Protein AF-A0A8T0HAV4-F1 (afdb_monomer)

Nearest PDB structures (foldseek):
  1dzq-assembly1_B  TM=8.734E-01  e=1.738E-19  Ulex europaeus
  1avb-assembly1_B  TM=8.422E-01  e=3.382E-17  Phaseolus vulgaris
  7jlx-assembly1_A  TM=7.709E-01  e=3.332E-07  Nicotiana benthamiana
  6o0w-assembly1_A  TM=7.426E-01  e=6.215E-07  Vitis rotundifolia
  7jlx-assembly1_D  TM=7.604E-01  e=6.578E-07  Nicotiana benthamiana

Secondary structure (DSSP, 8-state):
--HHHHHHHHHHHHHHHHHHHHHHHHT----EEEEEESS-S-STTEEEEET-EEETTTEEESS---SS---EEEEEEESSPEE-B-TTT--B-EEEEEEEEEEE-TT-S--TTT------EEEEEEES-SPPPTT--SGGGTTTS-GGGTTSS---EEEEEE-S--TTTT-SSSSEEEEEESSSS-SEEEETTTT-S-TT---STTSS-EEEEEEEEETTTTEEEEEEEEEBTTB----SS-SEEEEGGGT--HHHH--SEEEEEEEEEE-SS--EEEEEEEEEEEESSS-------------S----------HHHHHHHHHHHTTS--PPPP--------PPPPP----PPEEEEEE----SSHHHHHHHHHHHHHHHHHHHHTT--EEEEE---PPS----HHHHHHHHHT-SEEEEEE-TTGGG-HHHHHHHHHHHHH-BTTTBEEEEEEESS-HHHHHHHHHTTHHHHHHHHH-BTTB---HHHHHHHHHHHHHS--EEE-----

Foldseek 3Di:
DDPVVVVVVVVVVVVVVVVVVVVVVLPPPWQKDWWWFLAAQDLPQKDKDFQWDDDHHFWIWQFHDDPDLAKTKTWIWGPFWGQQADPVVRFGKWKKKKFKKAKEDPPPPDDPPRDAFAFFWKKWWWAPDPDDDPQQGFTLSLSQHRQVQFLHLDFTWIWIQTQCDDVVLPDPANGKIFTDTSHSNGPDIFDPCPPPPDRNHDRPRHPRFMKMWMWTADLVQQWIFIFMDTDDSVDTDTDPHGSDIDNCVVPPRVSSNDDSIIIITMIGIRHSHHIIMMIGIMIMMITSDPDDDDDDDDDDDDRDTDPDDDSDDDVVVVVVVVVVPVPDDDDDDDDDDDDDDDDDDDDDDDDDEAEEEEQAQCDPDDQRNCVSVVVQVVVVVVCVVVVHRYDYHYPRDDDPDDPPDPVLLVSLLRHQEYEQEDDPCQLVGDRSLSSLLSLLVVDDPPRHYYAYEYEQDDLVRLVVVVVVVPSLVVVVVVADPVRHDPSVSSNSSSVVSSVDDHHYDNDRDD

pLDDT: mean 74.11, std 21.97, range [22.59, 98.88]

Structure (mmCIF, N/CA/C/O backbone):
data_AF-A0A8T0HAV4-F1
#
_entry.id   AF-A0A8T0HAV4-F1
#
loop_
_atom_site.group_PDB
_atom_site.id
_atom_site.type_symbol
_atom_site.label_atom_id
_atom_site.label_alt_id
_atom_site.label_comp_id
_atom_site.label_asym_id
_atom_site.label_entity_id
_atom_site.label_seq_id
_atom_site.pdbx_PDB_ins_code
_atom_site.Cartn_x
_atom_site.Cartn_y
_atom_site.Cartn_z
_atom_site.occupancy
_atom_site.B_iso_or_equiv
_atom_site.auth_seq_id
_atom_site.auth_comp_id
_atom_site.auth_asym_id
_atom_site.auth_atom_id
_atom_site.pdbx_PDB_model_num
ATOM 1 N N . MET A 1 1 ? -19.856 -24.237 68.877 1.00 49.47 1 MET A N 1
ATOM 2 C CA . MET A 1 1 ? -18.873 -23.487 68.060 1.00 49.47 1 MET A CA 1
ATOM 3 C C . MET A 1 1 ? -19.300 -22.029 68.031 1.00 49.47 1 MET A C 1
ATOM 5 O O . MET A 1 1 ? -20.455 -21.759 67.731 1.00 49.47 1 MET A O 1
ATOM 9 N N . SER A 1 2 ? -18.435 -21.115 68.471 1.00 44.56 2 SER A N 1
ATOM 10 C CA . SER A 1 2 ? -18.771 -19.698 68.656 1.00 44.56 2 SER A CA 1
ATOM 11 C C . SER A 1 2 ? -18.925 -18.977 67.311 1.00 44.56 2 SER A C 1
ATOM 13 O O . SER A 1 2 ? -18.284 -19.350 66.328 1.00 44.56 2 SER A O 1
ATOM 15 N N . ARG A 1 3 ? -19.743 -17.913 67.271 1.00 45.75 3 ARG A N 1
ATOM 16 C CA . ARG A 1 3 ? -19.927 -17.032 66.095 1.00 45.75 3 ARG A CA 1
ATOM 17 C C . ARG A 1 3 ? -18.601 -16.529 65.492 1.00 45.75 3 ARG A C 1
ATOM 19 O O . ARG A 1 3 ? -18.549 -16.256 64.300 1.00 45.75 3 ARG A O 1
ATOM 26 N N . ALA A 1 4 ? -17.530 -16.480 66.286 1.00 45.47 4 ALA A N 1
ATOM 27 C CA . ALA A 1 4 ? -16.185 -16.129 65.836 1.00 45.47 4 ALA A CA 1
ATOM 28 C C . ALA A 1 4 ? -15.572 -17.166 64.875 1.00 45.47 4 ALA A C 1
ATOM 30 O O . ALA A 1 4 ? -14.937 -16.783 63.898 1.00 45.47 4 ALA A O 1
ATOM 31 N N . MET A 1 5 ? -15.812 -18.470 65.081 1.00 44.50 5 MET A N 1
ATOM 32 C CA . MET A 1 5 ? -15.293 -19.494 64.165 1.00 44.50 5 MET A CA 1
ATOM 33 C C . MET A 1 5 ? -15.968 -19.430 62.791 1.00 44.50 5 MET A C 1
ATOM 35 O O . MET A 1 5 ? -15.286 -19.534 61.779 1.00 44.50 5 MET A O 1
ATOM 39 N N . ALA A 1 6 ? -17.281 -19.185 62.733 1.00 43.12 6 ALA A N 1
ATOM 40 C CA . ALA A 1 6 ? -18.008 -19.081 61.463 1.00 43.12 6 ALA A CA 1
ATOM 41 C C . ALA A 1 6 ? -17.529 -17.901 60.589 1.00 43.12 6 ALA A C 1
ATOM 43 O O . ALA A 1 6 ? -17.514 -18.019 59.364 1.00 43.12 6 ALA A O 1
ATOM 44 N N . SER A 1 7 ? -17.089 -16.801 61.214 1.00 46.09 7 SER A N 1
ATOM 45 C CA . SER A 1 7 ? -16.534 -15.628 60.525 1.00 46.09 7 SER A CA 1
ATOM 46 C C . SER A 1 7 ? -15.154 -15.902 59.918 1.00 46.09 7 SER A C 1
ATOM 48 O O . SER A 1 7 ? -14.894 -15.479 58.795 1.00 46.09 7 SER A O 1
ATOM 50 N N . CYS A 1 8 ? -14.285 -16.642 60.616 1.00 46.44 8 CYS A N 1
ATOM 51 C CA . CYS A 1 8 ? -12.964 -17.002 60.088 1.00 46.44 8 CYS A CA 1
ATOM 52 C C . CYS A 1 8 ? -13.054 -17.952 58.884 1.00 46.44 8 CYS A C 1
ATOM 54 O O . CYS A 1 8 ? -12.289 -17.803 57.937 1.00 46.44 8 CYS A O 1
ATOM 56 N N . TYR A 1 9 ? -14.013 -18.886 58.882 1.00 52.41 9 TYR A N 1
ATOM 57 C CA . TYR A 1 9 ? -14.223 -19.788 57.742 1.00 52.41 9 TYR A CA 1
ATOM 58 C C . TYR A 1 9 ? -14.707 -19.054 56.482 1.00 52.41 9 TYR A C 1
ATOM 60 O O . TYR A 1 9 ? -14.261 -19.382 55.386 1.00 52.41 9 TYR A O 1
ATOM 68 N N . HIS A 1 10 ? -15.571 -18.041 56.620 1.00 51.50 10 HIS A N 1
ATOM 69 C CA . HIS A 1 10 ? -16.027 -17.239 55.477 1.00 51.50 10 HIS A CA 1
ATOM 70 C C . HIS A 1 10 ? -14.910 -16.359 54.900 1.00 51.50 10 HIS A C 1
ATOM 72 O O . HIS A 1 10 ? -14.812 -16.230 53.683 1.00 51.50 10 HIS A O 1
ATOM 78 N N . PHE A 1 11 ? -14.041 -15.808 55.753 1.00 52.91 11 PHE A N 1
ATOM 79 C CA . PHE A 1 11 ? -12.875 -15.037 55.310 1.00 52.91 11 PHE A CA 1
ATOM 80 C C . PHE A 1 11 ? -11.850 -15.904 54.572 1.00 52.91 11 PHE A C 1
ATOM 82 O O . PHE A 1 11 ? -11.419 -15.541 53.483 1.00 52.91 11 PHE A O 1
ATOM 89 N N . ALA A 1 12 ? -11.526 -17.084 55.108 1.00 58.91 12 ALA A N 1
ATOM 90 C CA . ALA A 1 12 ? -10.580 -17.999 54.470 1.00 58.91 12 ALA A CA 1
ATOM 91 C C . ALA A 1 12 ? -11.081 -18.511 53.104 1.00 58.91 12 ALA A C 1
ATOM 93 O O . ALA A 1 12 ? -10.300 -18.632 52.165 1.00 58.91 12 ALA A O 1
ATOM 94 N N . LEU A 1 13 ? -12.388 -18.774 52.968 1.00 55.28 13 LEU A N 1
ATOM 95 C CA . LEU A 1 13 ? -13.008 -19.153 51.692 1.00 55.28 13 LEU A CA 1
ATOM 96 C C . LEU A 1 13 ? -13.008 -18.006 50.672 1.00 55.28 13 LEU A C 1
ATOM 98 O O . LEU A 1 13 ? -12.766 -18.253 49.492 1.00 55.28 13 LEU A O 1
ATOM 102 N N . ALA A 1 14 ? -13.246 -16.767 51.109 1.00 56.19 14 ALA A N 1
ATOM 103 C CA . ALA A 1 14 ? -13.185 -15.593 50.241 1.00 56.19 14 ALA A CA 1
ATOM 104 C C . ALA A 1 14 ? -11.755 -15.322 49.743 1.00 56.19 14 ALA A C 1
ATOM 106 O O . ALA A 1 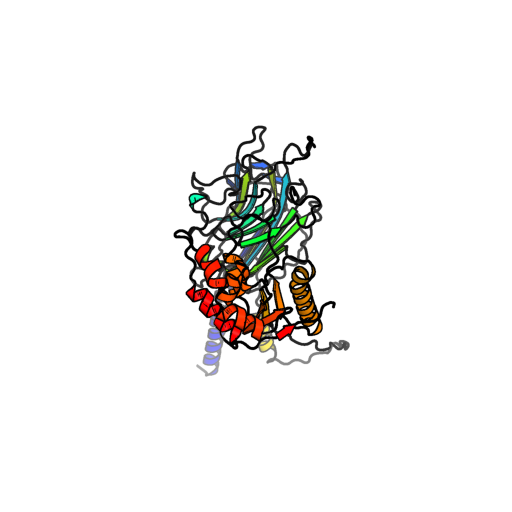14 ? -11.572 -15.043 48.561 1.00 56.19 14 ALA A O 1
ATOM 107 N N . GLU A 1 15 ? -10.742 -15.476 50.601 1.00 58.38 15 GLU A N 1
ATOM 108 C CA . GLU A 1 15 ? -9.335 -15.361 50.198 1.00 58.38 15 GLU A CA 1
ATOM 109 C C . GLU A 1 15 ? -8.912 -16.488 49.251 1.00 58.38 15 GLU A C 1
ATOM 111 O O . GLU A 1 15 ? -8.251 -16.219 48.255 1.00 58.38 15 GLU A O 1
ATOM 116 N N . LEU A 1 16 ? -9.345 -17.732 49.481 1.00 58.16 16 LEU A N 1
ATOM 117 C CA . LEU A 1 16 ? -9.080 -18.852 48.568 1.00 58.16 16 LEU A CA 1
ATOM 118 C C . LEU A 1 16 ? -9.759 -18.684 47.204 1.00 58.16 16 LEU A C 1
ATOM 120 O O . LEU A 1 16 ? -9.163 -19.028 46.187 1.00 58.16 16 LEU A O 1
ATOM 124 N N . LEU A 1 17 ? -10.978 -18.137 47.159 1.00 57.50 17 LEU A N 1
ATOM 125 C CA . LEU A 1 17 ? -11.670 -17.817 45.906 1.00 57.50 17 LEU A CA 1
ATOM 126 C C . LEU A 1 17 ? -11.010 -16.645 45.176 1.00 57.50 17 LEU A C 1
ATOM 128 O O . LEU A 1 17 ? -10.897 -16.687 43.955 1.00 57.50 17 LEU A O 1
ATOM 132 N N . LEU A 1 18 ? -10.533 -15.637 45.908 1.00 56.16 18 LEU A N 1
ATOM 133 C CA . LEU A 1 18 ? -9.812 -14.500 45.342 1.00 56.16 18 LEU A CA 1
ATOM 134 C C . LEU A 1 18 ? -8.444 -14.926 44.802 1.00 56.16 18 LEU A C 1
ATOM 136 O O . LEU A 1 18 ? -8.105 -14.593 43.674 1.00 56.16 18 LEU A O 1
ATOM 140 N N . VAL A 1 19 ? -7.686 -15.723 45.557 1.00 57.44 19 VAL A N 1
ATOM 141 C CA . VAL A 1 19 ? -6.423 -16.325 45.106 1.00 57.44 19 VAL A CA 1
ATOM 142 C C . VAL A 1 19 ? -6.680 -17.273 43.936 1.00 57.44 19 VAL A C 1
ATOM 144 O O . VAL A 1 19 ? -5.933 -17.247 42.967 1.00 57.44 19 VAL A O 1
ATOM 147 N N . GLY A 1 20 ? -7.773 -18.038 43.960 1.00 46.75 20 GLY A N 1
ATOM 148 C CA . GLY A 1 20 ? -8.218 -18.865 42.841 1.00 46.75 20 GLY A CA 1
ATOM 149 C C . GLY A 1 20 ? -8.512 -18.047 41.582 1.00 46.75 20 GLY A C 1
ATOM 150 O O . GLY A 1 20 ? -8.039 -18.413 40.514 1.00 46.75 20 GLY A O 1
ATOM 151 N N . GLN A 1 21 ? -9.211 -16.912 41.695 1.00 51.19 21 GLN A N 1
ATOM 152 C CA . GLN A 1 21 ? -9.465 -15.989 40.582 1.00 51.19 21 GLN A CA 1
ATOM 153 C C . GLN A 1 21 ? -8.210 -15.243 40.118 1.00 51.19 21 GLN A C 1
ATOM 155 O O . GLN A 1 21 ? -8.073 -14.990 38.927 1.00 51.19 21 GLN A O 1
ATOM 160 N N . ILE A 1 22 ? -7.278 -14.926 41.018 1.00 50.69 22 ILE A N 1
ATOM 161 C CA . ILE A 1 22 ? -5.982 -14.327 40.677 1.00 50.69 22 ILE A CA 1
ATOM 162 C C . ILE A 1 22 ? -5.104 -15.350 39.952 1.00 50.69 22 ILE A C 1
ATOM 164 O O . ILE A 1 22 ? -4.480 -14.999 38.962 1.00 50.69 22 ILE A O 1
ATOM 168 N N . ILE A 1 23 ? -5.090 -16.615 40.379 1.00 44.75 23 ILE A N 1
ATOM 169 C CA . ILE A 1 23 ? -4.348 -17.692 39.711 1.00 44.75 23 ILE A CA 1
ATOM 170 C C . ILE A 1 23 ? -5.001 -18.035 38.362 1.00 44.75 23 ILE A C 1
ATOM 172 O O . ILE A 1 23 ? -4.295 -18.136 37.366 1.00 44.75 23 ILE A O 1
ATOM 176 N N . LEU A 1 24 ? -6.334 -18.130 38.278 1.00 40.72 24 LEU A N 1
ATOM 177 C CA . LEU A 1 24 ? -7.055 -18.324 37.008 1.00 40.72 24 LEU A CA 1
ATOM 178 C C . LEU A 1 24 ? -6.936 -17.114 36.065 1.00 40.72 24 LEU A C 1
ATOM 180 O O . LEU A 1 24 ? -6.877 -17.300 34.854 1.00 40.72 24 LEU A O 1
ATOM 184 N N . GLY A 1 25 ? -6.859 -15.891 36.597 1.00 39.12 25 GLY A N 1
ATOM 185 C CA . GLY A 1 25 ? -6.628 -14.665 35.827 1.00 39.12 25 GLY A CA 1
ATOM 186 C C . GLY A 1 25 ? -5.164 -14.452 35.424 1.00 39.12 25 GLY A C 1
ATOM 187 O O . GLY A 1 25 ? -4.901 -13.831 34.398 1.00 39.12 25 GLY A O 1
ATOM 188 N N . ALA A 1 26 ? -4.210 -14.992 36.188 1.00 38.66 26 ALA A N 1
ATOM 189 C CA . ALA A 1 26 ? -2.776 -14.945 35.894 1.00 38.66 26 ALA A CA 1
ATOM 190 C C . ALA A 1 26 ? -2.320 -16.041 34.913 1.00 38.66 26 ALA A C 1
ATOM 192 O O . ALA A 1 26 ? -1.241 -15.924 34.341 1.00 38.66 26 ALA A O 1
ATOM 193 N N . VAL A 1 27 ? -3.141 -17.071 34.668 1.00 34.59 27 VAL A N 1
ATOM 194 C CA . VAL A 1 27 ? -2.923 -18.073 33.602 1.00 34.59 27 VAL A CA 1
ATOM 195 C C . VAL A 1 27 ? -3.709 -17.701 32.333 1.00 34.59 27 VAL A C 1
ATOM 197 O O . VAL A 1 27 ? -4.141 -18.552 31.563 1.00 34.59 27 VAL A O 1
ATOM 200 N N . ILE A 1 28 ? -3.865 -16.405 32.052 1.00 41.97 28 ILE A N 1
ATOM 201 C CA . ILE A 1 28 ? -4.018 -15.968 30.664 1.00 41.97 28 ILE A CA 1
ATOM 202 C C . ILE A 1 28 ? -2.601 -15.929 30.104 1.00 41.97 28 ILE A C 1
ATOM 204 O O . ILE A 1 28 ? -1.881 -14.948 30.278 1.00 41.97 28 ILE A O 1
ATOM 208 N N . VAL A 1 29 ? -2.180 -17.018 29.460 1.00 42.22 29 VAL A N 1
ATOM 209 C CA . VAL A 1 29 ? -1.025 -16.976 28.559 1.00 42.22 29 VAL A CA 1
ATOM 210 C C . VAL A 1 29 ? -1.371 -15.939 27.494 1.00 42.22 29 VAL A C 1
ATOM 212 O O . VAL A 1 29 ? -2.170 -16.198 26.596 1.00 42.22 29 VAL A O 1
ATOM 215 N N . GLN A 1 30 ? -0.851 -14.724 27.652 1.00 53.28 30 GLN A N 1
ATOM 216 C CA . GLN A 1 30 ? -0.979 -13.679 26.649 1.00 53.28 30 GLN A CA 1
ATOM 217 C C . GLN A 1 30 ? -0.288 -14.196 25.389 1.00 53.28 30 GLN A C 1
ATOM 219 O O . GLN A 1 30 ? 0.911 -14.473 25.400 1.00 53.28 30 GLN A O 1
ATOM 224 N N . ALA A 1 31 ? -1.056 -14.384 24.315 1.00 63.34 31 ALA A N 1
ATOM 225 C CA . ALA A 1 31 ? -0.514 -14.729 23.010 1.00 63.34 31 ALA A CA 1
ATOM 226 C C . ALA A 1 31 ? 0.205 -13.492 22.450 1.00 63.34 31 ALA A C 1
ATOM 228 O O . ALA A 1 31 ? -0.378 -12.691 21.722 1.00 63.34 31 ALA A O 1
ATOM 229 N N . GLN A 1 32 ? 1.452 -13.308 22.879 1.00 77.31 32 GLN A N 1
ATOM 230 C CA . GLN A 1 32 ? 2.383 -12.326 22.350 1.00 77.31 32 GLN A CA 1
ATOM 231 C C . GLN A 1 32 ? 3.490 -13.083 21.619 1.00 77.31 32 GLN A C 1
ATOM 233 O O . GLN A 1 32 ? 4.110 -13.982 22.187 1.00 77.31 32 GLN A O 1
ATOM 238 N N . THR A 1 33 ? 3.747 -12.715 20.367 1.00 87.50 33 THR A N 1
ATOM 239 C CA . THR A 1 33 ? 4.905 -13.222 19.618 1.00 87.50 33 THR A CA 1
ATOM 240 C C . THR A 1 33 ? 5.881 -12.079 19.439 1.00 87.50 33 THR A C 1
ATOM 242 O O . THR A 1 33 ? 5.474 -11.004 19.008 1.00 87.50 33 THR A O 1
ATOM 245 N N . ASN A 1 34 ? 7.150 -12.293 19.771 1.00 92.00 34 ASN A N 1
ATOM 246 C CA . ASN A 1 34 ? 8.220 -11.343 19.502 1.00 92.00 34 ASN A CA 1
ATOM 247 C C . ASN A 1 34 ? 9.464 -12.078 19.000 1.00 92.00 34 ASN A C 1
ATOM 249 O O . ASN A 1 34 ? 9.781 -13.168 19.475 1.00 92.00 34 ASN A O 1
ATOM 253 N N . PHE A 1 35 ? 10.153 -11.476 18.037 1.00 90.19 35 PHE A N 1
ATOM 254 C CA . PHE A 1 35 ? 11.498 -11.868 17.647 1.00 90.19 35 PHE A CA 1
ATOM 255 C C . PHE A 1 35 ? 12.265 -10.665 17.101 1.00 90.19 35 PHE A C 1
ATOM 257 O O . PHE A 1 35 ? 11.686 -9.689 16.619 1.00 90.19 35 PHE A O 1
ATOM 264 N N . SER A 1 36 ? 13.589 -10.752 17.181 1.00 92.25 36 SER A N 1
ATOM 265 C CA . SER A 1 36 ? 14.503 -9.740 16.671 1.00 92.25 36 SER A CA 1
ATOM 266 C C . SER A 1 36 ? 15.748 -10.416 16.116 1.00 92.25 36 SER A C 1
ATOM 268 O O . SER A 1 36 ? 16.422 -11.166 16.823 1.00 92.25 36 SER A O 1
ATOM 270 N N . PHE A 1 37 ? 16.032 -10.145 14.848 1.00 90.25 37 PHE A N 1
ATOM 271 C CA . PHE A 1 37 ? 17.197 -10.606 14.112 1.00 90.25 37 PHE A CA 1
ATOM 272 C C . PHE A 1 37 ? 17.913 -9.376 13.558 1.00 90.25 37 PHE A C 1
ATOM 274 O O . PHE A 1 37 ? 17.522 -8.826 12.533 1.00 90.25 37 PHE A O 1
ATOM 281 N N . LEU A 1 38 ? 18.952 -8.913 14.254 1.00 88.12 38 LEU A N 1
ATOM 282 C CA . LEU A 1 38 ? 19.796 -7.805 13.778 1.00 88.12 38 LEU A CA 1
ATOM 283 C C . LEU A 1 38 ? 20.725 -8.237 12.630 1.00 88.12 38 LEU A C 1
ATOM 285 O O . LEU A 1 38 ? 21.251 -7.402 11.903 1.00 88.12 38 LEU A O 1
ATOM 289 N N . SER A 1 39 ? 20.903 -9.548 12.481 1.00 85.25 39 SER A N 1
ATOM 290 C CA . SER A 1 39 ? 21.522 -10.237 11.355 1.00 85.25 39 SER A CA 1
ATOM 291 C C . SER A 1 39 ? 20.994 -11.674 11.305 1.00 85.25 39 SER A C 1
ATOM 293 O O . SER A 1 39 ? 20.327 -12.132 12.242 1.00 85.25 39 SER A O 1
ATOM 295 N N . PHE A 1 40 ? 21.308 -12.403 10.234 1.00 87.75 40 PHE A N 1
ATOM 296 C CA . PHE A 1 40 ? 20.871 -13.787 10.049 1.00 87.75 40 PHE A CA 1
ATOM 297 C C . PHE A 1 40 ? 22.053 -14.764 10.099 1.00 87.75 40 PHE A C 1
ATOM 299 O O . PHE A 1 40 ? 22.577 -15.149 9.054 1.00 87.75 40 PHE A O 1
ATOM 306 N N . PRO A 1 41 ? 22.500 -15.191 11.296 1.00 74.00 41 PRO A N 1
ATOM 307 C CA . PRO A 1 41 ? 23.617 -16.123 11.422 1.00 74.00 41 PRO A CA 1
ATOM 308 C C . PRO A 1 41 ? 23.248 -17.558 11.025 1.00 74.00 41 PRO A C 1
ATOM 310 O O . PRO A 1 41 ? 24.130 -18.335 10.675 1.00 74.00 41 PRO A O 1
ATOM 313 N N . THR A 1 42 ? 21.965 -17.924 11.094 1.00 78.94 42 THR A N 1
ATOM 314 C CA . THR A 1 42 ? 21.455 -19.257 10.751 1.00 78.94 42 THR A CA 1
ATOM 315 C C . THR A 1 42 ? 20.094 -19.157 10.064 1.00 78.94 42 THR A C 1
ATOM 317 O O . THR A 1 42 ? 19.328 -18.221 10.305 1.00 78.94 42 THR A O 1
ATOM 320 N N . ALA A 1 43 ? 19.775 -20.155 9.236 1.00 81.56 43 ALA A N 1
ATOM 321 C CA . ALA A 1 43 ? 18.479 -20.257 8.567 1.00 81.56 43 ALA A CA 1
ATOM 322 C C . ALA A 1 43 ? 17.414 -21.022 9.367 1.00 81.56 43 ALA A C 1
ATOM 324 O O . ALA A 1 43 ? 16.259 -21.057 8.965 1.00 81.56 43 ALA A O 1
ATOM 325 N N . GLU A 1 44 ? 17.767 -21.615 10.512 1.00 85.69 44 GLU A N 1
ATOM 326 C CA . GLU A 1 44 ? 16.892 -22.543 11.249 1.00 85.69 44 GLU A CA 1
ATOM 327 C C . GLU A 1 44 ? 15.585 -21.910 11.743 1.00 85.69 44 GLU A C 1
ATOM 329 O O . GLU A 1 44 ? 14.595 -22.613 11.926 1.00 85.69 44 GLU A O 1
ATOM 334 N N . SER A 1 45 ? 15.572 -20.589 11.947 1.00 88.19 45 SER A N 1
ATOM 335 C CA . SER A 1 45 ? 14.384 -19.832 12.371 1.00 88.19 45 SER A CA 1
ATOM 336 C C . SER A 1 45 ? 13.448 -19.454 11.214 1.00 88.19 45 SER A C 1
ATOM 338 O O . SER A 1 45 ? 12.437 -18.788 11.437 1.00 88.19 45 SER A O 1
ATOM 340 N N . PHE A 1 46 ? 13.766 -19.865 9.984 1.00 93.88 46 PHE A N 1
ATOM 341 C CA . PHE A 1 46 ? 13.054 -19.445 8.784 1.00 93.88 46 PHE A CA 1
ATOM 342 C C . PHE A 1 46 ? 12.716 -20.620 7.873 1.00 93.88 46 PHE A C 1
ATOM 344 O O . PHE A 1 46 ? 13.448 -21.602 7.764 1.00 93.88 46 PHE A O 1
ATOM 351 N N . LEU A 1 47 ? 11.598 -20.488 7.171 1.00 94.06 47 LEU A N 1
ATOM 352 C CA . LEU A 1 47 ? 11.294 -21.278 5.992 1.00 94.06 47 LEU A CA 1
ATOM 353 C C . LEU A 1 47 ? 11.848 -20.515 4.796 1.00 94.06 47 LEU A C 1
ATOM 355 O O . LEU A 1 47 ? 11.332 -19.463 4.418 1.00 94.06 47 LEU A O 1
ATOM 359 N N . VAL A 1 48 ? 12.924 -21.058 4.240 1.00 93.88 48 VAL A N 1
ATOM 360 C CA . VAL A 1 48 ? 13.578 -20.567 3.029 1.00 93.88 48 VAL A CA 1
ATOM 361 C C . VAL A 1 48 ? 12.928 -21.279 1.849 1.00 93.88 48 VAL A C 1
ATOM 363 O O . VAL A 1 48 ? 13.088 -22.492 1.702 1.00 93.88 48 VAL A O 1
ATOM 366 N N . LEU A 1 49 ? 12.129 -20.557 1.064 1.00 92.06 49 LEU A N 1
ATOM 367 C CA . LEU A 1 49 ? 11.282 -21.133 0.022 1.00 92.06 49 LEU A CA 1
ATOM 368 C C . LEU A 1 49 ? 11.657 -20.600 -1.364 1.00 92.06 49 LEU A C 1
ATOM 370 O O . LEU A 1 49 ? 12.056 -19.443 -1.520 1.00 92.06 49 LEU A O 1
ATOM 374 N N . ASN A 1 50 ? 11.454 -21.448 -2.376 1.00 90.69 50 ASN A N 1
ATOM 375 C CA . ASN A 1 50 ? 11.714 -21.144 -3.783 1.00 90.69 50 ASN A CA 1
ATOM 376 C C . ASN A 1 50 ? 13.166 -20.666 -3.994 1.00 90.69 50 ASN A C 1
ATOM 378 O O . ASN A 1 50 ? 14.092 -21.339 -3.546 1.00 90.69 50 ASN A O 1
ATOM 382 N N . ASP A 1 51 ? 13.371 -19.525 -4.649 1.00 90.25 51 ASP A N 1
ATOM 383 C CA . ASP A 1 51 ? 14.689 -19.018 -5.038 1.00 90.25 51 ASP A CA 1
ATOM 384 C C . ASP A 1 51 ? 15.424 -18.259 -3.921 1.00 90.25 51 ASP A C 1
ATOM 386 O O . ASP A 1 51 ? 16.434 -17.598 -4.167 1.00 90.25 51 ASP A O 1
ATOM 390 N N . THR A 1 52 ? 14.928 -18.329 -2.683 1.00 90.81 52 THR A N 1
ATOM 391 C CA . THR A 1 52 ? 15.554 -17.643 -1.546 1.00 90.81 52 THR A CA 1
ATOM 392 C C . THR A 1 52 ? 16.857 -18.327 -1.138 1.00 90.81 52 THR A C 1
ATOM 394 O O . THR A 1 52 ? 16.921 -19.548 -0.989 1.00 90.81 52 THR A O 1
ATOM 397 N N . VAL A 1 53 ? 17.900 -17.533 -0.896 1.00 90.62 53 VAL A N 1
ATOM 398 C CA . VAL A 1 53 ? 19.236 -18.009 -0.523 1.00 90.62 53 VAL A CA 1
ATOM 399 C C . VAL A 1 53 ? 19.699 -17.327 0.758 1.00 90.62 53 VAL A C 1
ATOM 401 O O . VAL A 1 53 ? 19.685 -16.104 0.876 1.00 90.62 53 VAL A O 1
ATOM 404 N N . HIS A 1 54 ? 20.157 -18.122 1.724 1.00 90.62 54 HIS A N 1
ATOM 405 C CA . HIS A 1 54 ? 20.847 -17.615 2.910 1.00 90.62 54 HIS A CA 1
ATOM 406 C C . HIS A 1 54 ? 22.302 -17.279 2.557 1.00 90.62 54 HIS A C 1
ATOM 408 O O . HIS A 1 54 ? 23.034 -18.143 2.069 1.00 90.62 54 HIS A O 1
ATOM 414 N N . VAL A 1 55 ? 22.726 -16.033 2.777 1.00 85.81 55 VAL A N 1
ATOM 415 C CA . VAL A 1 55 ? 24.067 -15.551 2.417 1.00 85.81 55 VAL A CA 1
ATOM 416 C C . VAL A 1 55 ? 24.922 -15.386 3.663 1.00 85.81 55 VAL A C 1
ATOM 418 O O . VAL A 1 55 ? 24.772 -14.442 4.444 1.00 85.81 55 VAL A O 1
ATOM 421 N N . GLY A 1 56 ? 25.867 -16.316 3.818 1.00 81.06 56 GLY A N 1
ATOM 422 C CA . GLY A 1 56 ? 26.799 -16.328 4.940 1.00 81.06 56 GLY A CA 1
ATOM 423 C C . GLY A 1 56 ? 26.067 -16.298 6.282 1.00 81.06 56 GLY A C 1
ATOM 424 O O . GLY A 1 56 ? 25.099 -17.021 6.484 1.00 81.06 56 GLY A O 1
ATOM 425 N N . ASN A 1 57 ? 26.529 -15.430 7.183 1.00 76.69 57 ASN A N 1
ATOM 426 C CA . ASN A 1 57 ? 25.929 -15.225 8.505 1.00 76.69 57 ASN A CA 1
ATOM 427 C C . ASN A 1 57 ? 25.265 -13.841 8.629 1.00 76.69 57 ASN A C 1
ATOM 429 O O . ASN A 1 57 ? 25.200 -13.288 9.730 1.00 76.69 57 ASN A O 1
ATOM 433 N N . SER A 1 58 ? 24.851 -13.234 7.511 1.00 85.69 58 SER A N 1
ATOM 434 C CA . SER A 1 58 ? 24.405 -11.836 7.497 1.00 85.69 58 SER A CA 1
ATOM 435 C C . SER A 1 58 ? 22.977 -11.634 7.028 1.00 85.69 58 SER A C 1
ATOM 437 O O . SER A 1 58 ? 22.284 -10.813 7.620 1.00 85.69 58 SER A O 1
ATOM 439 N N . SER A 1 59 ? 22.541 -12.324 5.976 1.00 93.00 59 SER A N 1
ATOM 440 C CA . SER A 1 59 ? 21.401 -11.860 5.180 1.00 93.00 59 SER A CA 1
ATOM 441 C C . SER A 1 59 ? 20.723 -12.962 4.379 1.00 93.00 59 SER A C 1
ATOM 443 O O . SER A 1 59 ? 21.260 -14.058 4.220 1.00 93.00 59 SER A O 1
ATOM 445 N N . PHE A 1 60 ? 19.541 -12.654 3.853 1.00 94.88 60 PHE A N 1
ATOM 446 C CA . PHE A 1 60 ? 18.832 -13.488 2.889 1.00 94.88 60 PHE A CA 1
ATOM 447 C C . PHE A 1 60 ? 18.630 -12.735 1.583 1.00 94.88 60 PHE A C 1
ATOM 449 O O . PHE A 1 60 ? 18.173 -11.595 1.602 1.00 94.88 60 PHE A O 1
ATOM 456 N N . LEU A 1 61 ? 18.916 -13.392 0.465 1.00 94.06 61 LEU A N 1
ATOM 457 C CA . LEU A 1 61 ? 18.471 -12.962 -0.857 1.00 94.06 61 LEU A CA 1
ATOM 458 C C . LEU A 1 61 ? 17.129 -13.621 -1.130 1.00 94.06 61 LEU A C 1
ATOM 460 O O . LEU A 1 61 ? 17.005 -14.831 -0.944 1.00 94.06 61 LEU A O 1
ATOM 464 N N . LEU A 1 62 ? 16.139 -12.854 -1.570 1.00 93.44 62 LEU A N 1
ATOM 465 C CA . LEU A 1 62 ? 14.809 -13.371 -1.890 1.00 93.44 62 LEU A CA 1
ATOM 466 C C . LEU A 1 62 ? 14.700 -13.856 -3.343 1.00 93.44 62 LEU A C 1
ATOM 468 O O . LEU A 1 62 ? 13.610 -14.178 -3.795 1.00 93.44 62 LEU A O 1
ATOM 472 N N . ASN A 1 63 ? 15.807 -13.913 -4.080 1.00 87.38 63 ASN A N 1
ATOM 473 C CA . ASN A 1 63 ? 15.846 -14.323 -5.477 1.00 87.38 63 ASN A CA 1
ATOM 474 C C . ASN A 1 63 ? 17.242 -14.842 -5.883 1.00 87.38 63 ASN A C 1
ATOM 476 O O . ASN A 1 63 ? 18.237 -14.607 -5.187 1.00 87.38 63 ASN A O 1
ATOM 480 N N . VAL A 1 64 ? 17.332 -15.570 -7.007 1.00 75.12 64 VAL A N 1
ATOM 481 C CA . VAL A 1 64 ? 18.590 -16.213 -7.438 1.00 75.12 64 VAL A CA 1
ATOM 482 C C . VAL A 1 64 ? 19.619 -15.186 -7.915 1.00 75.12 64 VAL A C 1
ATOM 484 O O . VAL A 1 64 ? 19.341 -14.351 -8.772 1.00 75.12 64 VAL A O 1
ATOM 487 N N . GLN A 1 65 ? 20.872 -15.341 -7.477 1.00 64.69 65 GLN A N 1
ATOM 488 C CA . GLN A 1 65 ? 22.019 -14.661 -8.079 1.00 64.69 65 GLN A CA 1
ATOM 489 C C . GLN A 1 65 ? 22.600 -15.506 -9.230 1.00 64.69 65 GLN A C 1
ATOM 491 O O . GLN A 1 65 ? 23.173 -16.573 -9.005 1.00 64.69 65 GLN A O 1
ATOM 496 N N . GLY A 1 66 ? 22.485 -15.044 -10.479 1.00 54.69 66 GLY A N 1
ATOM 497 C CA . GLY A 1 66 ? 23.057 -15.752 -11.628 1.00 54.69 66 GLY A CA 1
ATOM 498 C C . GLY A 1 66 ? 23.209 -14.892 -12.882 1.00 54.69 66 GLY A C 1
ATOM 499 O O . GLY A 1 66 ? 22.449 -13.965 -13.117 1.00 54.69 66 GLY A O 1
ATOM 500 N N . ALA A 1 67 ? 24.183 -15.228 -13.736 1.00 48.47 67 ALA A N 1
ATOM 501 C CA . ALA A 1 67 ? 24.470 -14.511 -14.990 1.00 48.47 67 ALA A CA 1
ATOM 502 C C . ALA A 1 67 ? 23.360 -14.618 -16.061 1.00 48.47 67 ALA A C 1
ATOM 504 O O . ALA A 1 67 ? 23.498 -14.068 -17.154 1.00 48.47 67 ALA A O 1
ATOM 505 N N . ARG A 1 68 ? 22.283 -15.363 -15.787 1.00 52.50 68 ARG A N 1
ATOM 506 C CA . ARG A 1 68 ? 21.123 -15.491 -16.670 1.00 52.50 68 ARG A CA 1
ATOM 507 C C . ARG A 1 68 ? 19.958 -14.724 -16.065 1.00 52.50 68 ARG A C 1
ATOM 509 O O . ARG A 1 68 ? 19.408 -15.169 -15.067 1.00 52.50 68 ARG A O 1
ATOM 516 N N . MET A 1 69 ? 19.579 -13.632 -16.728 1.00 62.78 69 MET A N 1
ATOM 517 C CA . MET A 1 69 ? 18.348 -12.870 -16.497 1.00 62.78 69 MET A CA 1
ATOM 518 C C . MET A 1 69 ? 17.142 -13.797 -16.690 1.00 62.78 69 MET A C 1
ATOM 520 O O . MET A 1 69 ? 16.666 -13.977 -17.809 1.00 62.78 69 MET A O 1
ATOM 524 N N . SER A 1 70 ? 16.727 -14.471 -15.622 1.00 71.69 70 SER A N 1
ATOM 525 C CA . SER A 1 70 ? 15.544 -15.329 -15.609 1.00 71.69 70 SER A CA 1
ATOM 526 C C . SER A 1 70 ? 14.597 -14.790 -14.547 1.00 71.69 70 SER A C 1
ATOM 528 O O . SER A 1 70 ? 15.083 -14.341 -13.504 1.00 71.69 70 SER A O 1
ATOM 530 N N . PRO A 1 71 ? 13.279 -14.843 -14.785 1.00 85.81 71 PRO A N 1
ATOM 531 C CA . PRO A 1 71 ? 12.323 -14.520 -13.746 1.00 85.81 71 PRO A CA 1
ATOM 532 C C . PRO A 1 71 ? 12.575 -15.383 -12.506 1.00 85.81 71 PRO A C 1
ATOM 534 O O . PRO A 1 71 ? 12.880 -16.572 -12.636 1.00 85.81 71 PRO A O 1
ATOM 537 N N . SER A 1 72 ? 12.494 -14.776 -11.327 1.00 88.81 72 SER A N 1
ATOM 538 C CA . SER A 1 72 ? 12.790 -15.427 -10.053 1.00 88.81 72 SER A CA 1
ATOM 539 C C . SER A 1 72 ? 11.707 -15.100 -9.040 1.00 88.81 72 SER A C 1
ATOM 541 O O . SER A 1 72 ? 11.169 -13.994 -9.026 1.00 88.81 72 SER A O 1
ATOM 543 N N . CYS A 1 73 ? 11.375 -16.084 -8.213 1.00 91.19 73 CYS A N 1
ATOM 544 C CA . CYS A 1 73 ? 10.423 -15.955 -7.120 1.00 91.19 73 CYS A CA 1
ATOM 545 C C . CYS A 1 73 ? 11.061 -16.513 -5.852 1.00 91.19 73 CYS A C 1
ATOM 547 O O . CYS A 1 73 ? 11.461 -17.679 -5.827 1.00 91.19 73 CYS A O 1
ATOM 549 N N . GLY A 1 74 ? 11.051 -15.752 -4.762 1.00 93.06 74 GLY A N 1
ATOM 550 C CA . GLY A 1 74 ? 11.449 -16.274 -3.459 1.00 93.06 74 GLY A CA 1
ATOM 551 C C . GLY A 1 74 ? 10.602 -15.756 -2.316 1.00 93.06 74 GLY A C 1
ATOM 552 O O . GLY A 1 74 ? 10.027 -14.667 -2.367 1.00 93.06 74 GLY A O 1
ATOM 553 N N . ARG A 1 75 ? 10.509 -16.585 -1.272 1.00 95.19 75 ARG A N 1
ATOM 554 C CA . ARG A 1 75 ? 9.834 -16.244 -0.024 1.00 95.19 75 ARG A CA 1
ATOM 555 C C . ARG A 1 75 ? 10.669 -16.660 1.175 1.00 95.19 75 ARG A C 1
ATOM 557 O O . ARG A 1 75 ? 11.130 -17.799 1.272 1.00 95.19 75 ARG A O 1
ATOM 564 N N . LEU A 1 76 ? 10.771 -15.746 2.131 1.00 96.62 76 LEU A N 1
ATOM 565 C CA . LEU A 1 76 ? 11.388 -15.974 3.429 1.00 96.62 76 LEU A CA 1
ATOM 566 C C . LEU A 1 76 ? 10.323 -15.806 4.504 1.00 96.62 76 LEU A C 1
ATOM 568 O O . LEU A 1 76 ? 9.876 -14.690 4.753 1.00 96.62 76 LEU A O 1
ATOM 572 N N . LEU A 1 77 ? 9.922 -16.895 5.154 1.00 97.19 77 LEU A N 1
ATOM 573 C CA . LEU A 1 77 ? 8.888 -16.860 6.190 1.00 97.19 77 LEU A CA 1
ATOM 574 C C . LEU A 1 77 ? 9.482 -17.201 7.552 1.00 97.19 77 LEU A C 1
ATOM 576 O O . LEU A 1 77 ? 10.369 -18.045 7.650 1.00 97.19 77 LEU A O 1
ATOM 580 N N . TYR A 1 78 ? 8.968 -16.595 8.620 1.00 96.00 78 TYR A N 1
ATOM 581 C CA . TYR A 1 78 ? 9.253 -17.077 9.970 1.00 96.00 78 TYR A CA 1
ATOM 582 C C . TYR A 1 78 ? 8.716 -18.507 10.125 1.00 96.00 78 TYR A C 1
ATOM 584 O O . TYR A 1 78 ? 7.623 -18.816 9.645 1.00 96.00 78 TYR A O 1
ATOM 592 N N . ASN A 1 79 ? 9.495 -19.400 10.740 1.00 93.88 79 ASN A N 1
ATOM 593 C CA . ASN A 1 79 ? 9.183 -20.832 10.722 1.00 93.88 79 ASN A CA 1
ATOM 594 C C . ASN A 1 79 ? 8.001 -21.255 11.604 1.00 93.88 79 ASN A C 1
ATOM 596 O O . ASN A 1 79 ? 7.397 -22.297 11.347 1.00 93.88 79 ASN A O 1
ATOM 600 N N . GLU A 1 80 ? 7.619 -20.427 12.573 1.00 92.81 80 GLU A N 1
ATOM 601 C CA . GLU A 1 80 ? 6.445 -20.635 13.415 1.00 92.81 80 GLU A CA 1
ATOM 602 C C . GLU A 1 80 ? 5.266 -19.777 12.944 1.00 92.81 80 GLU A C 1
ATOM 604 O O . GLU A 1 80 ? 5.416 -18.605 12.584 1.00 92.81 80 GLU A O 1
ATOM 609 N N . LYS A 1 81 ? 4.056 -20.343 13.000 1.00 94.25 81 LYS A N 1
ATOM 610 C CA . LYS A 1 81 ? 2.841 -19.567 12.734 1.00 94.25 81 LYS A CA 1
ATOM 611 C C . LYS A 1 81 ? 2.543 -18.616 13.890 1.00 94.25 81 LYS A C 1
ATOM 613 O O . LYS A 1 81 ? 2.580 -18.997 15.058 1.00 94.25 81 LYS A O 1
ATOM 618 N N . ILE A 1 82 ? 2.140 -17.400 13.549 1.00 94.12 82 ILE A N 1
ATOM 619 C CA . ILE A 1 82 ? 1.767 -16.347 14.489 1.00 94.12 82 ILE A CA 1
ATOM 620 C C . ILE A 1 82 ? 0.252 -16.329 14.650 1.00 94.12 82 ILE A C 1
ATOM 622 O O . ILE A 1 82 ? -0.482 -16.293 13.659 1.00 94.12 82 ILE A O 1
ATOM 626 N N . LYS A 1 83 ? -0.224 -16.343 15.902 1.00 92.88 83 LYS A N 1
ATOM 627 C CA . LYS A 1 83 ? -1.651 -16.189 16.200 1.00 92.88 83 LYS A CA 1
ATOM 628 C C . LYS A 1 83 ? -2.074 -14.740 15.944 1.00 92.88 83 LYS A C 1
ATOM 630 O O . LYS A 1 83 ? -1.706 -13.857 16.712 1.00 92.88 83 LYS A O 1
ATOM 635 N N . MET A 1 84 ? -2.842 -14.509 14.883 1.00 93.44 84 MET A N 1
ATOM 636 C CA . MET A 1 84 ? -3.282 -13.172 14.461 1.00 93.44 84 MET A CA 1
ATOM 637 C C . MET A 1 84 ? -4.732 -12.875 14.811 1.00 93.44 84 MET A C 1
ATOM 639 O O . MET A 1 84 ? -5.109 -11.710 14.924 1.00 93.44 84 MET A O 1
ATOM 643 N N . LYS A 1 85 ? -5.544 -13.913 14.995 1.00 92.12 85 LYS A N 1
ATOM 644 C CA . LYS A 1 85 ? -6.962 -13.800 15.322 1.00 92.12 85 LYS A CA 1
ATOM 645 C C . LYS A 1 85 ? -7.304 -14.786 16.424 1.00 92.12 85 LYS A C 1
ATOM 647 O O . LYS A 1 85 ? -6.710 -15.851 16.511 1.00 92.12 85 LYS A O 1
ATOM 652 N N . ASP A 1 86 ? -8.250 -14.438 17.280 1.00 89.38 86 ASP A N 1
ATOM 653 C CA . ASP A 1 86 ? -8.853 -15.356 18.234 1.00 89.38 86 ASP A CA 1
ATOM 654 C C . ASP A 1 86 ? -10.263 -15.708 17.770 1.00 89.38 86 ASP A C 1
ATOM 656 O O . ASP A 1 86 ? -11.127 -14.841 17.654 1.00 89.38 86 ASP A O 1
ATOM 660 N N . MET A 1 87 ? -10.501 -16.987 17.485 1.00 87.62 87 MET A N 1
ATOM 661 C CA . MET A 1 87 ? -11.769 -17.427 16.898 1.00 87.62 87 MET A CA 1
ATOM 662 C C . MET A 1 87 ? -12.946 -17.360 17.877 1.00 87.62 87 MET A C 1
ATOM 664 O O . MET A 1 87 ? -14.087 -17.255 17.435 1.00 87.62 87 MET A O 1
ATOM 668 N N . ALA A 1 88 ? -12.691 -17.404 19.189 1.00 85.75 88 ALA A N 1
ATOM 669 C CA . ALA A 1 88 ? -13.744 -17.359 20.201 1.00 85.75 88 ALA A CA 1
ATOM 670 C C . ALA A 1 88 ? -14.268 -15.934 20.426 1.00 85.75 88 ALA A C 1
ATOM 672 O O . ALA A 1 88 ? -15.476 -15.719 20.502 1.00 85.75 88 ALA A O 1
ATOM 673 N N . SER A 1 89 ? -13.364 -14.961 20.529 1.00 84.81 89 SER A N 1
ATOM 674 C CA . SER A 1 89 ? -13.701 -13.554 20.780 1.00 84.81 89 SER A CA 1
ATOM 675 C C . SER A 1 89 ? -13.815 -12.704 19.512 1.00 84.81 89 SER A C 1
ATOM 677 O O . SER A 1 89 ? -14.360 -11.604 19.566 1.00 84.81 89 SER A O 1
ATOM 679 N N . GLY A 1 90 ? -13.279 -13.172 18.382 1.00 84.62 90 GLY A N 1
ATOM 680 C CA . GLY A 1 90 ? -13.106 -12.370 17.169 1.00 84.62 90 GLY A CA 1
ATOM 681 C C . GLY A 1 90 ? -11.998 -11.315 17.284 1.00 84.62 90 GLY A C 1
ATOM 682 O O . GLY A 1 90 ? -11.848 -10.498 16.375 1.00 84.62 90 GLY A O 1
ATOM 683 N N . ALA A 1 91 ? -11.231 -11.309 18.382 1.00 87.06 91 ALA A N 1
ATOM 684 C CA . ALA A 1 91 ? -10.126 -10.379 18.578 1.00 87.06 91 ALA A CA 1
ATOM 685 C C . ALA A 1 91 ? -9.031 -10.600 17.527 1.00 87.06 91 ALA A C 1
ATOM 687 O O . ALA A 1 91 ? -8.825 -11.716 17.056 1.00 87.06 91 ALA A O 1
ATOM 688 N N . VAL A 1 92 ? -8.314 -9.536 17.180 1.00 91.94 92 VAL A N 1
ATOM 689 C CA . VAL A 1 92 ? -7.215 -9.554 16.207 1.00 91.94 92 VAL A CA 1
ATOM 690 C C . VAL A 1 92 ? -6.014 -8.845 16.814 1.00 91.94 92 VAL A C 1
ATOM 692 O O . VAL A 1 92 ? -6.188 -7.874 17.552 1.00 91.94 92 VAL A O 1
ATOM 695 N N . ALA A 1 93 ? -4.812 -9.335 16.527 1.00 93.38 93 ALA A N 1
ATOM 696 C CA . ALA A 1 93 ? -3.584 -8.781 17.072 1.00 93.38 93 ALA A CA 1
ATOM 697 C C . ALA A 1 93 ? -3.267 -7.399 16.480 1.00 93.38 93 ALA A C 1
ATOM 699 O O . ALA A 1 93 ? -3.384 -7.189 15.271 1.00 93.38 93 ALA A O 1
ATOM 700 N N . SER A 1 94 ? -2.779 -6.487 17.322 1.00 95.69 94 SER A N 1
ATOM 701 C CA . SER A 1 94 ? -1.897 -5.414 16.847 1.00 95.69 94 SER A CA 1
ATOM 702 C C . SER A 1 94 ? -0.545 -6.028 16.480 1.00 95.69 94 SER A C 1
ATOM 704 O O . SER A 1 94 ? -0.127 -7.006 17.111 1.00 95.69 94 SER A O 1
ATOM 706 N N . PHE A 1 95 ? 0.153 -5.463 15.498 1.00 96.88 95 PHE A N 1
ATOM 707 C CA . PHE A 1 95 ? 1.503 -5.906 15.156 1.00 96.88 95 PHE A CA 1
ATOM 708 C C . PHE A 1 95 ? 2.415 -4.738 14.801 1.00 96.88 95 PHE A C 1
ATOM 710 O O . PHE A 1 95 ? 1.969 -3.723 14.277 1.00 96.88 95 PHE A O 1
ATOM 717 N N . HIS A 1 96 ? 3.701 -4.918 15.072 1.00 98.12 96 HIS A N 1
ATOM 718 C CA . HIS A 1 96 ? 4.755 -3.969 14.743 1.00 98.12 96 HIS A CA 1
ATOM 719 C C . HIS A 1 96 ? 5.924 -4.741 14.165 1.00 98.12 96 HIS A C 1
ATOM 721 O O . HIS A 1 96 ? 6.382 -5.715 14.768 1.00 98.12 96 HIS A O 1
ATOM 727 N N . THR A 1 97 ? 6.420 -4.315 13.015 1.00 98.62 97 THR A N 1
ATOM 728 C CA . THR A 1 97 ? 7.597 -4.917 12.401 1.00 98.62 97 THR A CA 1
ATOM 729 C C . THR A 1 97 ? 8.520 -3.852 11.853 1.00 98.62 97 THR A C 1
ATOM 731 O O . THR A 1 97 ? 8.074 -2.795 11.414 1.00 98.62 97 THR A O 1
ATOM 734 N N . ALA A 1 98 ? 9.815 -4.134 11.902 1.00 98.50 98 ALA A N 1
ATOM 735 C CA . ALA A 1 98 ? 10.824 -3.326 11.249 1.00 98.50 98 ALA A CA 1
ATOM 736 C C . ALA A 1 98 ? 11.860 -4.228 10.599 1.00 98.50 98 ALA A C 1
ATOM 738 O O . ALA A 1 9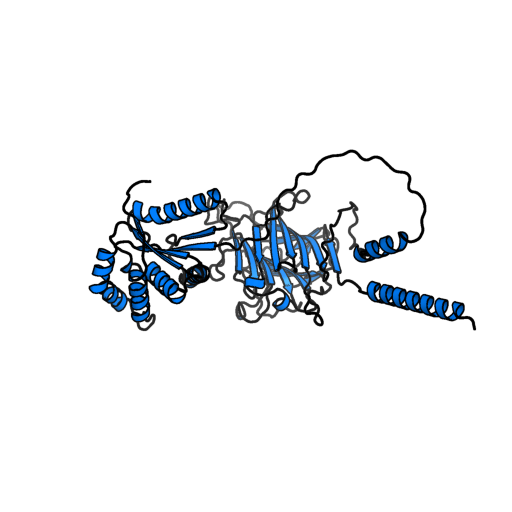8 ? 12.264 -5.224 11.203 1.00 98.50 98 ALA A O 1
ATOM 739 N N . PHE A 1 99 ? 12.297 -3.884 9.399 1.00 98.44 99 PHE A N 1
ATOM 740 C CA . PHE A 1 99 ? 13.310 -4.648 8.683 1.00 98.44 99 PHE A CA 1
ATOM 741 C C . PHE A 1 99 ? 14.163 -3.734 7.821 1.00 98.44 99 PHE A C 1
ATOM 743 O O . PHE A 1 99 ? 13.663 -2.767 7.244 1.00 98.44 99 PHE A O 1
ATOM 750 N N . THR A 1 100 ? 15.448 -4.063 7.738 1.00 98.06 100 THR A N 1
ATOM 751 C CA . THR A 1 100 ? 16.381 -3.394 6.836 1.00 98.06 100 THR A CA 1
ATOM 752 C C . THR A 1 100 ? 16.594 -4.249 5.601 1.00 98.06 100 THR A C 1
ATOM 754 O O . THR A 1 100 ? 16.870 -5.447 5.711 1.00 98.06 100 THR A O 1
ATOM 757 N N . PHE A 1 101 ? 16.498 -3.632 4.432 1.00 97.62 101 PHE A N 1
ATOM 758 C CA . PHE A 1 101 ? 16.678 -4.275 3.143 1.00 97.62 101 PHE A CA 1
ATOM 759 C C . PHE A 1 101 ? 17.509 -3.411 2.190 1.00 97.62 101 PHE A C 1
ATOM 761 O O . PHE A 1 101 ? 17.786 -2.238 2.453 1.00 97.62 101 PHE A O 1
ATOM 768 N N . GLN A 1 102 ? 17.937 -4.018 1.090 1.00 93.69 102 GLN A N 1
ATOM 769 C CA . GLN A 1 102 ? 18.672 -3.378 0.005 1.00 93.69 102 GLN A CA 1
ATOM 770 C C . GLN A 1 102 ? 18.172 -3.953 -1.322 1.00 93.69 102 GLN A C 1
ATOM 772 O O . GLN A 1 102 ? 17.922 -5.158 -1.405 1.00 93.69 102 GLN A O 1
ATOM 777 N N . ILE A 1 103 ? 18.054 -3.105 -2.347 1.00 92.50 103 ILE A N 1
ATOM 778 C CA . ILE A 1 103 ? 17.690 -3.521 -3.706 1.00 92.50 103 ILE A CA 1
ATOM 779 C C . ILE A 1 103 ? 18.765 -3.055 -4.692 1.00 92.50 103 ILE A C 1
ATOM 781 O O . ILE A 1 103 ? 19.099 -1.869 -4.723 1.00 92.50 103 ILE A O 1
ATOM 785 N N . TYR A 1 104 ? 19.350 -3.979 -5.463 1.00 86.81 104 TYR A N 1
ATOM 786 C CA . TYR A 1 104 ? 20.465 -3.673 -6.373 1.00 86.81 104 TYR A CA 1
ATOM 787 C C . TYR A 1 104 ? 20.589 -4.629 -7.570 1.00 86.81 104 TYR A C 1
ATOM 789 O O . TYR A 1 104 ? 20.455 -5.832 -7.420 1.00 86.81 104 TYR A O 1
ATOM 797 N N . GLY A 1 105 ? 20.929 -4.133 -8.763 1.00 75.75 105 GLY A N 1
ATOM 798 C CA . GLY A 1 105 ? 21.262 -4.958 -9.942 1.00 75.75 105 GLY A CA 1
ATOM 799 C C . GLY A 1 105 ? 22.774 -5.083 -10.227 1.00 75.75 105 GLY A C 1
ATOM 800 O O . GLY A 1 105 ? 23.593 -4.410 -9.601 1.00 75.75 105 GLY A O 1
ATOM 801 N N . PRO A 1 106 ? 23.187 -5.897 -11.219 1.00 56.00 106 PRO A N 1
ATOM 802 C CA . PRO A 1 106 ? 24.591 -6.281 -11.471 1.00 56.00 106 PRO A CA 1
ATOM 803 C C . PRO A 1 106 ? 25.421 -5.191 -12.163 1.00 56.00 106 PRO A C 1
ATOM 805 O O . PRO A 1 106 ? 26.643 -5.261 -12.193 1.00 56.00 106 PRO A O 1
ATOM 808 N N . ASN A 1 107 ? 24.740 -4.225 -12.781 1.00 51.91 107 ASN A N 1
ATOM 809 C CA . ASN A 1 107 ? 25.278 -3.236 -13.696 1.00 51.91 107 ASN A CA 1
ATOM 810 C C . ASN A 1 107 ? 24.753 -1.871 -13.256 1.00 51.91 107 ASN A C 1
ATOM 812 O O . ASN A 1 107 ? 24.186 -1.126 -14.047 1.00 51.91 107 ASN A O 1
ATOM 816 N N . MET A 1 108 ? 25.028 -1.493 -12.006 1.00 52.06 108 MET A N 1
ATOM 817 C CA . MET A 1 108 ? 25.115 -0.074 -11.621 1.00 52.06 108 MET A CA 1
ATOM 818 C C . MET A 1 108 ? 26.320 0.626 -12.299 1.00 52.06 108 MET A C 1
ATOM 820 O O . MET A 1 108 ? 26.913 1.552 -11.755 1.00 52.06 108 MET A O 1
ATOM 824 N N . ILE A 1 109 ? 26.725 0.154 -13.485 1.00 41.81 109 ILE A N 1
ATOM 825 C CA . ILE A 1 109 ? 27.732 0.749 -14.352 1.00 41.81 109 ILE A CA 1
ATOM 826 C C . ILE A 1 109 ? 26.974 1.302 -15.555 1.00 41.81 109 ILE A C 1
ATOM 828 O O . ILE A 1 109 ? 26.437 0.552 -16.369 1.00 41.81 109 ILE A O 1
ATOM 832 N N . PHE A 1 110 ? 26.947 2.630 -15.619 1.00 41.38 110 PHE A N 1
ATOM 833 C CA . PHE A 1 110 ? 26.371 3.462 -16.666 1.00 41.38 110 PHE A CA 1
ATOM 834 C C . PHE A 1 110 ? 26.729 2.950 -18.066 1.00 41.38 110 PHE A C 1
ATOM 836 O O . PHE A 1 110 ? 27.872 3.072 -18.510 1.00 41.38 110 PHE A O 1
ATOM 843 N N . VAL A 1 111 ? 25.745 2.415 -18.786 1.00 39.59 111 VAL A N 1
ATOM 844 C CA . VAL A 1 111 ? 25.844 2.231 -20.236 1.00 39.59 111 VAL A CA 1
ATOM 845 C C . VAL A 1 111 ? 24.868 3.206 -20.869 1.00 39.59 111 VAL A C 1
ATOM 847 O O . VAL A 1 111 ? 23.661 3.086 -20.701 1.00 39.59 111 VAL A O 1
ATOM 850 N N . ALA A 1 112 ? 25.409 4.221 -21.538 1.00 40.34 112 ALA A N 1
ATOM 851 C CA . ALA A 1 112 ? 24.610 5.220 -22.228 1.00 40.34 112 ALA A CA 1
ATOM 852 C C . ALA A 1 112 ? 23.852 4.598 -23.427 1.00 40.34 112 ALA A C 1
ATOM 854 O O . ALA A 1 112 ? 24.433 3.769 -24.137 1.00 40.34 112 ALA A O 1
ATOM 855 N N . PRO A 1 113 ? 22.609 5.039 -23.714 1.00 47.56 113 PRO A N 1
ATOM 856 C CA . PRO A 1 113 ? 21.865 6.063 -22.982 1.00 47.56 113 PRO A CA 1
ATOM 857 C C . PRO A 1 113 ? 21.310 5.493 -21.665 1.00 47.56 113 PRO A C 1
ATOM 859 O O . PRO A 1 113 ? 20.862 4.355 -21.629 1.00 47.56 113 PRO A O 1
ATOM 862 N N . GLU A 1 114 ? 21.411 6.292 -20.603 1.00 52.09 114 GLU A N 1
ATOM 863 C CA . GLU A 1 114 ? 21.206 6.001 -19.173 1.00 52.09 114 GLU A CA 1
ATOM 864 C C . GLU A 1 114 ? 19.815 5.428 -18.823 1.00 52.09 114 GLU A C 1
ATOM 866 O O . GLU A 1 114 ? 19.019 6.081 -18.160 1.00 52.09 114 GLU A O 1
ATOM 871 N N . VAL A 1 115 ? 19.494 4.210 -19.262 1.00 52.16 115 VAL A N 1
ATOM 872 C CA . VAL A 1 115 ? 18.243 3.535 -18.888 1.00 52.16 115 VAL A CA 1
ATOM 873 C C . VAL A 1 115 ? 18.577 2.341 -18.008 1.00 52.16 115 VAL A C 1
ATOM 875 O O . VAL A 1 115 ? 19.086 1.319 -18.477 1.00 52.16 115 VAL A O 1
ATOM 878 N N . TYR A 1 116 ? 18.324 2.500 -16.709 1.00 61.97 116 TYR A N 1
ATOM 879 C CA . TYR A 1 116 ? 18.436 1.423 -15.737 1.00 61.97 116 TYR A CA 1
ATOM 880 C C . TYR A 1 116 ? 17.128 0.640 -15.737 1.00 61.97 116 TYR A C 1
ATOM 882 O O . TYR A 1 116 ? 16.080 1.156 -15.365 1.00 61.97 116 TYR A O 1
ATOM 890 N N . TYR A 1 117 ? 17.191 -0.602 -16.196 1.00 70.56 117 TYR A N 1
ATOM 891 C CA . TYR A 1 117 ? 16.052 -1.500 -16.169 1.00 70.56 117 TYR A CA 1
ATOM 892 C C . TYR A 1 117 ? 16.138 -2.374 -14.922 1.00 70.56 117 TYR A C 1
ATOM 894 O O . TYR A 1 117 ? 16.971 -3.280 -14.853 1.00 70.56 117 TYR A O 1
ATOM 902 N N . HIS A 1 118 ? 15.283 -2.082 -13.953 1.00 80.62 118 HIS A N 1
ATOM 903 C CA . HIS A 1 118 ? 15.165 -2.793 -12.687 1.00 80.62 118 HIS A CA 1
ATOM 904 C C . HIS A 1 118 ? 13.729 -3.280 -12.494 1.00 80.62 118 HIS A C 1
ATOM 906 O O . HIS A 1 118 ? 12.839 -2.905 -13.259 1.00 80.62 118 HIS A O 1
ATOM 912 N N . GLY A 1 119 ? 13.536 -4.186 -11.544 1.00 86.62 119 GLY A N 1
ATOM 913 C CA . GLY A 1 119 ? 12.236 -4.778 -11.275 1.00 86.62 119 GLY A CA 1
ATOM 914 C C . GLY A 1 119 ? 12.322 -6.159 -10.621 1.00 86.62 119 GLY A C 1
ATOM 915 O O . GLY A 1 119 ? 13.321 -6.864 -10.778 1.00 86.62 119 GLY A O 1
ATOM 916 N N . ASP A 1 120 ? 11.293 -6.593 -9.901 1.00 90.56 120 ASP A N 1
ATOM 917 C CA . ASP A 1 120 ? 9.985 -5.920 -9.776 1.00 90.56 120 ASP A CA 1
ATOM 918 C C . ASP A 1 120 ? 9.695 -5.425 -8.349 1.00 90.56 120 ASP A C 1
ATOM 920 O O . ASP A 1 120 ? 8.931 -4.482 -8.161 1.00 90.56 120 ASP A O 1
ATOM 924 N N . GLY A 1 121 ? 10.349 -6.009 -7.344 1.00 94.94 121 GLY A N 1
ATOM 925 C CA . GLY A 1 121 ? 10.320 -5.510 -5.973 1.00 94.94 121 GLY A CA 1
ATOM 926 C C . GLY A 1 121 ? 10.244 -6.615 -4.925 1.00 94.94 121 GLY A C 1
ATOM 927 O O . GLY A 1 121 ? 10.505 -7.800 -5.171 1.00 94.94 121 GLY A O 1
ATOM 928 N N . LEU A 1 122 ? 9.864 -6.218 -3.716 1.00 97.88 122 LEU A N 1
ATOM 929 C CA . LEU A 1 122 ? 9.602 -7.135 -2.609 1.00 97.88 122 LEU A CA 1
ATOM 930 C C . LEU A 1 122 ? 8.395 -6.674 -1.799 1.00 97.88 122 LEU A C 1
ATOM 932 O O . LEU A 1 122 ? 8.022 -5.507 -1.829 1.00 97.88 122 LEU A O 1
ATOM 936 N N . ALA A 1 123 ? 7.820 -7.578 -1.016 1.00 98.50 123 ALA A N 1
ATOM 937 C CA . ALA A 1 123 ? 6.717 -7.273 -0.125 1.00 98.50 123 ALA A CA 1
ATOM 938 C C . ALA A 1 123 ? 6.864 -7.962 1.231 1.00 98.50 123 ALA A C 1
ATOM 940 O O . ALA A 1 123 ? 7.292 -9.114 1.321 1.00 98.50 123 ALA A O 1
ATOM 941 N N . PHE A 1 124 ? 6.444 -7.272 2.289 1.00 98.75 124 PHE A N 1
ATOM 942 C CA . PHE A 1 124 ? 6.156 -7.887 3.581 1.00 98.75 124 PHE A CA 1
ATOM 943 C C . PHE A 1 124 ? 4.705 -8.378 3.590 1.00 98.75 124 PHE A C 1
ATOM 945 O O . PHE A 1 124 ? 3.800 -7.622 3.243 1.00 98.75 124 PHE A O 1
ATOM 952 N N . THR A 1 125 ? 4.456 -9.629 3.981 1.00 97.75 125 THR A N 1
ATOM 953 C CA . THR A 1 125 ? 3.128 -10.243 3.838 1.00 97.75 125 THR A CA 1
ATOM 954 C C . THR A 1 125 ? 2.805 -11.284 4.914 1.00 97.75 125 THR A C 1
ATOM 956 O O . THR A 1 125 ? 3.684 -11.833 5.587 1.00 97.75 125 THR A O 1
ATOM 959 N N . PHE A 1 126 ? 1.508 -11.567 5.048 1.00 95.38 126 PHE A N 1
ATOM 960 C CA . PHE A 1 126 ? 0.952 -12.657 5.840 1.00 95.38 126 PHE A CA 1
ATOM 961 C C . PHE A 1 126 ? 0.427 -13.744 4.900 1.00 95.38 126 PHE A C 1
ATOM 963 O O . PHE A 1 126 ? -0.425 -13.475 4.057 1.00 95.38 126 PHE A O 1
ATOM 970 N N . VAL A 1 127 ? 0.862 -14.994 5.082 1.00 92.00 127 VAL A N 1
ATOM 971 C CA . VAL A 1 127 ? 0.438 -16.120 4.233 1.00 92.00 127 VAL A CA 1
ATOM 972 C C . VAL A 1 127 ? -0.139 -17.274 5.050 1.00 92.00 127 VAL A C 1
ATOM 974 O O . VAL A 1 127 ? 0.365 -17.644 6.109 1.00 92.00 127 VAL A O 1
ATOM 977 N N . ARG A 1 128 ? -1.218 -17.879 4.543 1.00 89.44 128 ARG A N 1
ATOM 978 C CA . ARG A 1 128 ? -1.893 -19.028 5.185 1.00 89.44 128 ARG A CA 1
ATOM 979 C C . ARG A 1 128 ? -1.128 -20.335 5.002 1.00 89.44 128 ARG A C 1
ATOM 981 O O . ARG A 1 128 ? -1.119 -21.197 5.886 1.00 89.44 128 ARG A O 1
ATOM 988 N N . SER A 1 129 ? -0.512 -20.481 3.831 1.00 87.12 129 SER A N 1
ATOM 989 C CA . SER A 1 129 ? 0.141 -21.702 3.373 1.00 87.12 129 SER A CA 1
ATOM 990 C C . SER A 1 129 ? 1.534 -21.411 2.830 1.00 87.12 129 SER A C 1
ATOM 992 O O . SER A 1 129 ? 1.774 -20.405 2.162 1.00 87.12 129 SER A O 1
ATOM 994 N N . ILE A 1 130 ? 2.444 -22.342 3.100 1.00 87.06 130 ILE A N 1
ATOM 995 C CA . ILE A 1 130 ? 3.806 -22.344 2.560 1.00 87.06 130 ILE A CA 1
ATOM 996 C C . ILE A 1 130 ? 3.849 -22.948 1.156 1.00 87.06 130 ILE A C 1
ATOM 998 O O . ILE A 1 130 ? 4.832 -22.773 0.449 1.00 87.06 130 ILE A O 1
ATOM 1002 N N . THR A 1 131 ? 2.792 -23.634 0.726 1.00 82.50 131 THR A N 1
ATOM 1003 C CA . THR A 1 131 ? 2.683 -24.173 -0.631 1.00 82.50 131 THR A CA 1
ATOM 1004 C C . THR A 1 131 ? 2.197 -23.072 -1.569 1.00 82.50 131 THR A C 1
ATOM 1006 O O . THR A 1 131 ? 1.132 -22.504 -1.329 1.00 82.50 131 THR A O 1
ATOM 1009 N N . LEU A 1 132 ? 2.966 -22.774 -2.618 1.00 74.38 132 LEU A N 1
ATOM 1010 C CA . LEU A 1 132 ? 2.501 -21.954 -3.740 1.00 74.38 132 LEU A CA 1
ATOM 1011 C C . LEU A 1 132 ? 1.795 -22.840 -4.760 1.00 74.38 132 LEU A C 1
ATOM 1013 O O . LEU A 1 132 ? 2.177 -23.993 -4.949 1.00 74.38 132 LEU A O 1
ATOM 1017 N N . SER A 1 133 ? 0.779 -22.286 -5.415 1.00 74.62 133 SER A N 1
ATOM 1018 C CA . SER A 1 133 ? 0.277 -22.856 -6.663 1.00 74.62 133 SER A CA 1
ATOM 1019 C C . SER A 1 133 ? 1.355 -22.726 -7.740 1.00 74.62 133 SER A C 1
ATOM 1021 O O . SER A 1 133 ? 2.071 -21.726 -7.762 1.00 74.62 133 SER A O 1
ATOM 1023 N N . ASP A 1 134 ? 1.415 -23.676 -8.673 1.00 72.75 134 ASP A N 1
ATOM 1024 C CA . ASP A 1 134 ? 2.274 -23.578 -9.865 1.00 72.75 134 ASP A CA 1
ATOM 1025 C C . ASP A 1 134 ? 1.912 -22.369 -10.751 1.00 72.75 134 ASP A C 1
ATOM 1027 O O . ASP A 1 134 ? 2.674 -21.994 -11.637 1.00 72.75 134 ASP A O 1
ATOM 1031 N N . ALA A 1 135 ? 0.740 -21.770 -10.520 1.00 73.81 135 ALA A N 1
ATOM 1032 C CA . ALA A 1 135 ? 0.264 -20.575 -11.206 1.00 73.81 135 ALA A CA 1
ATOM 1033 C C . ALA A 1 135 ? 0.709 -19.253 -10.551 1.00 73.81 135 ALA A C 1
ATOM 1035 O O . ALA A 1 135 ? 0.371 -18.191 -11.060 1.00 73.81 135 ALA A O 1
ATOM 1036 N N . VAL A 1 136 ? 1.427 -19.287 -9.420 1.00 80.12 136 VAL A N 1
ATOM 1037 C CA . VAL A 1 136 ? 1.957 -18.057 -8.810 1.00 80.12 136 VAL A CA 1
ATOM 1038 C C . VAL A 1 136 ? 3.058 -17.492 -9.700 1.00 80.12 136 VAL A C 1
ATOM 1040 O O . VAL A 1 136 ? 4.011 -18.192 -10.043 1.00 80.12 136 VAL A O 1
ATOM 1043 N N . GLU A 1 137 ? 2.914 -16.224 -10.073 1.00 82.12 137 GLU A N 1
ATOM 1044 C CA . GLU A 1 137 ? 3.823 -15.557 -11.002 1.00 82.12 137 GLU A CA 1
ATOM 1045 C C . GLU A 1 137 ? 4.957 -14.836 -10.248 1.00 82.12 137 GLU A C 1
ATOM 1047 O O . GLU A 1 137 ? 4.780 -14.304 -9.150 1.00 82.12 137 GLU A O 1
ATOM 1052 N N . SER A 1 138 ? 6.158 -14.855 -10.831 1.00 86.50 138 SER A N 1
ATOM 1053 C CA . SER A 1 138 ? 7.271 -13.977 -10.445 1.00 86.50 138 SER A CA 1
ATOM 1054 C C . SER A 1 138 ? 7.066 -12.570 -11.026 1.00 86.50 138 SER A C 1
ATOM 1056 O O . SER A 1 138 ? 6.028 -12.278 -11.602 1.00 86.50 138 SER A O 1
ATOM 1058 N N . GLY A 1 139 ? 8.082 -11.709 -10.967 1.00 89.75 139 GLY A N 1
ATOM 1059 C CA . GLY A 1 139 ? 7.982 -10.358 -11.518 1.00 89.75 139 GLY A CA 1
ATOM 1060 C C . GLY A 1 139 ? 6.979 -9.507 -10.750 1.00 89.75 139 GLY A C 1
ATOM 1061 O O . GLY A 1 139 ? 7.004 -9.533 -9.522 1.00 89.75 139 GLY A O 1
ATOM 1062 N N . SER A 1 140 ? 6.119 -8.774 -11.456 1.00 90.81 140 SER A N 1
ATOM 1063 C CA . SER A 1 140 ? 5.240 -7.744 -10.887 1.00 90.81 140 SER A CA 1
ATOM 1064 C C . SER A 1 140 ? 4.209 -8.274 -9.882 1.00 90.81 140 SER A C 1
ATOM 1066 O O . SER A 1 140 ? 3.682 -7.508 -9.093 1.00 90.81 140 SER A O 1
ATOM 1068 N N . GLU A 1 141 ? 3.934 -9.581 -9.848 1.00 91.50 141 GLU A N 1
ATOM 1069 C CA . GLU A 1 141 ? 3.112 -10.221 -8.807 1.00 91.50 141 GLU A CA 1
ATOM 1070 C C . GLU A 1 141 ? 3.878 -10.493 -7.500 1.00 91.50 141 GLU A C 1
ATOM 1072 O O . GLU A 1 141 ? 3.303 -10.982 -6.525 1.00 91.50 141 GLU A O 1
ATOM 1077 N N . LEU A 1 142 ? 5.188 -10.230 -7.474 1.00 94.31 142 LEU A N 1
ATOM 1078 C CA . LEU A 1 142 ? 6.084 -10.365 -6.320 1.00 94.31 142 LEU A CA 1
ATOM 1079 C C . LEU A 1 142 ? 6.051 -11.749 -5.655 1.00 94.31 142 LEU A C 1
ATOM 1081 O O . LEU A 1 142 ? 6.351 -11.893 -4.468 1.00 94.31 142 LEU A O 1
ATOM 1085 N N . CYS A 1 143 ? 5.663 -12.781 -6.406 1.00 92.56 143 CYS A N 1
ATOM 1086 C CA . CYS A 1 143 ? 5.400 -14.125 -5.906 1.00 92.56 143 CYS A CA 1
ATOM 1087 C C . CYS A 1 143 ? 4.345 -14.223 -4.783 1.00 92.56 143 CYS A C 1
ATOM 1089 O O . CYS A 1 143 ? 4.383 -15.128 -3.941 1.00 92.56 143 CYS A O 1
ATOM 1091 N N . LEU A 1 144 ? 3.390 -13.290 -4.759 1.00 90.62 144 LEU A N 1
ATOM 1092 C CA . LEU A 1 144 ? 2.325 -13.232 -3.756 1.00 90.62 144 LEU A CA 1
ATOM 1093 C C . LEU A 1 144 ? 1.086 -14.036 -4.157 1.00 90.62 144 LEU A C 1
ATOM 1095 O O . LEU A 1 144 ? 0.464 -14.676 -3.304 1.00 90.62 144 LEU A O 1
ATOM 1099 N N . LEU A 1 145 ? 0.711 -14.001 -5.438 1.00 86.19 145 LEU A N 1
ATOM 1100 C CA . LEU A 1 145 ? -0.525 -14.603 -5.938 1.00 86.19 145 LEU A CA 1
ATOM 1101 C C . LEU A 1 145 ? -0.442 -15.015 -7.411 1.00 86.19 145 LEU A C 1
ATOM 1103 O O . LEU A 1 145 ? 0.481 -14.662 -8.137 1.00 86.19 145 LEU A O 1
ATOM 1107 N N . ASP A 1 146 ? -1.435 -15.794 -7.831 1.00 84.56 146 ASP A N 1
ATOM 1108 C CA . ASP A 1 146 ? -1.721 -16.085 -9.236 1.00 84.56 146 ASP A CA 1
ATOM 1109 C C . ASP A 1 146 ? -2.546 -14.928 -9.825 1.00 84.56 146 ASP A C 1
ATOM 1111 O O . ASP A 1 146 ? -3.609 -14.590 -9.293 1.00 84.56 146 ASP A O 1
ATOM 1115 N N . ARG A 1 147 ? -2.077 -14.320 -10.923 1.00 82.56 147 ARG A N 1
ATOM 1116 C CA . ARG A 1 147 ? -2.739 -13.167 -11.557 1.00 82.56 147 ARG A CA 1
ATOM 1117 C C . ARG A 1 147 ? -4.190 -13.473 -11.942 1.00 82.56 147 ARG A C 1
ATOM 1119 O O . ARG A 1 147 ? -5.032 -12.580 -11.927 1.00 82.56 147 ARG A O 1
ATOM 1126 N N . ALA A 1 148 ? -4.524 -14.724 -12.264 1.00 82.19 148 ALA A N 1
ATOM 1127 C CA . ALA A 1 148 ? -5.882 -15.112 -12.647 1.00 82.19 148 ALA A CA 1
ATOM 1128 C C . ALA A 1 148 ? -6.907 -14.963 -11.509 1.00 82.19 148 ALA A C 1
ATOM 1130 O O . ALA A 1 148 ? -8.109 -14.881 -11.776 1.00 82.19 148 ALA A O 1
ATOM 1131 N N . ILE A 1 149 ? -6.445 -14.935 -10.255 1.00 79.62 149 ILE A N 1
ATOM 1132 C CA . ILE A 1 149 ? -7.283 -14.776 -9.060 1.00 79.62 149 ILE A CA 1
ATOM 1133 C C . ILE A 1 149 ? -7.101 -13.408 -8.387 1.00 79.62 149 ILE A C 1
ATOM 1135 O O . ILE A 1 149 ? -7.661 -13.191 -7.309 1.00 79.62 149 ILE A O 1
ATOM 1139 N N . ASP A 1 150 ? -6.352 -12.495 -9.007 1.00 81.56 150 ASP A N 1
ATOM 1140 C CA . ASP A 1 150 ? -6.149 -11.123 -8.536 1.00 81.56 150 ASP A CA 1
ATOM 1141 C C . ASP A 1 150 ? -7.493 -10.383 -8.393 1.00 81.56 150 ASP A C 1
ATOM 1143 O O . ASP A 1 150 ? -8.312 -10.357 -9.316 1.00 81.56 150 ASP A O 1
ATOM 1147 N N . GLY A 1 151 ? -7.761 -9.832 -7.206 1.00 74.44 151 GLY A N 1
ATOM 1148 C CA . GLY A 1 151 ? -9.027 -9.167 -6.882 1.00 74.44 151 GLY A CA 1
ATOM 1149 C C . GLY A 1 151 ? -10.236 -10.102 -6.723 1.00 74.44 151 GLY A C 1
ATOM 1150 O O . GLY A 1 151 ? -11.363 -9.623 -6.575 1.00 74.44 151 GLY A O 1
ATOM 1151 N N . SER A 1 152 ? -10.041 -11.426 -6.757 1.00 72.62 152 SER A N 1
ATOM 1152 C CA . SER A 1 152 ? -11.061 -12.397 -6.333 1.00 72.62 152 SER A CA 1
ATOM 1153 C C . SER A 1 152 ? -11.048 -12.571 -4.804 1.00 72.62 152 SER A C 1
ATOM 1155 O O . SER A 1 152 ? -10.258 -11.935 -4.115 1.00 72.62 152 SER A O 1
ATOM 1157 N N . ILE A 1 153 ? -11.919 -13.417 -4.234 1.00 62.41 153 ILE A N 1
ATOM 1158 C CA . ILE A 1 153 ? -11.932 -13.703 -2.784 1.00 62.41 153 ILE A CA 1
ATOM 1159 C C . ILE A 1 153 ? -10.692 -14.545 -2.415 1.00 62.41 153 ILE A C 1
ATOM 1161 O O . ILE A 1 153 ? -10.788 -15.747 -2.167 1.00 62.41 153 ILE A O 1
ATOM 1165 N N . ASN A 1 154 ? -9.519 -13.917 -2.403 1.00 64.94 154 ASN A N 1
ATOM 1166 C CA . ASN A 1 154 ? -8.267 -14.451 -1.896 1.00 64.94 154 ASN A CA 1
ATOM 1167 C C . ASN A 1 154 ? -7.663 -13.393 -0.969 1.00 64.94 154 ASN A C 1
ATOM 1169 O O . ASN A 1 154 ? -7.194 -12.377 -1.477 1.00 64.94 154 ASN A O 1
ATOM 1173 N N . PRO A 1 155 ? -7.678 -13.595 0.361 1.00 71.62 155 PRO A N 1
ATOM 1174 C CA . PRO A 1 155 ? -7.270 -12.549 1.282 1.00 71.62 155 PRO A CA 1
ATOM 1175 C C . PRO A 1 155 ? -5.755 -12.359 1.243 1.00 71.62 155 PRO A C 1
ATOM 1177 O O . PRO A 1 155 ? -5.021 -13.003 2.000 1.00 71.62 155 PRO A O 1
ATOM 1180 N N . LEU A 1 156 ? -5.303 -11.508 0.324 1.00 87.62 156 LEU A N 1
ATOM 1181 C CA . LEU A 1 156 ? -3.955 -10.971 0.263 1.00 87.62 156 LEU A CA 1
ATOM 1182 C C . LEU A 1 156 ? -3.881 -9.790 1.224 1.00 87.62 156 LEU A C 1
ATOM 1184 O O . LEU A 1 156 ? -4.732 -8.904 1.204 1.00 87.62 156 LEU A O 1
ATOM 1188 N N . PHE A 1 157 ? -2.832 -9.765 2.034 1.00 94.50 157 PHE A N 1
ATOM 1189 C CA . PHE A 1 157 ? -2.436 -8.579 2.773 1.00 94.50 157 PHE A CA 1
ATOM 1190 C C . PHE A 1 157 ? -0.922 -8.439 2.664 1.00 94.50 157 PHE A C 1
ATOM 1192 O O . PHE A 1 157 ? -0.173 -9.285 3.170 1.00 94.50 157 PHE A O 1
ATOM 1199 N N . ALA A 1 158 ? -0.480 -7.403 1.958 1.00 97.19 158 ALA A N 1
ATOM 1200 C CA . ALA A 1 158 ? 0.929 -7.151 1.715 1.00 97.19 158 ALA A CA 1
ATOM 1201 C C . ALA A 1 158 ? 1.244 -5.653 1.750 1.00 97.19 158 ALA A C 1
ATOM 1203 O O . ALA A 1 158 ? 0.390 -4.808 1.480 1.00 97.19 158 ALA A O 1
ATOM 1204 N N . ILE A 1 159 ? 2.475 -5.346 2.142 1.00 98.75 159 ILE A N 1
ATOM 1205 C CA . ILE A 1 159 ? 3.071 -4.023 2.010 1.00 98.75 159 ILE A CA 1
ATOM 1206 C C . ILE A 1 159 ? 4.209 -4.179 1.007 1.00 98.75 159 ILE A C 1
ATOM 1208 O O . ILE A 1 159 ? 5.215 -4.818 1.332 1.00 98.75 159 ILE A O 1
ATOM 1212 N N . GLU A 1 160 ? 4.031 -3.643 -0.196 1.00 98.44 160 GLU A N 1
ATOM 1213 C CA . GLU A 1 160 ? 4.996 -3.738 -1.292 1.00 98.44 160 GLU A CA 1
ATOM 1214 C C . GLU A 1 160 ? 5.974 -2.560 -1.310 1.00 98.44 160 GLU A C 1
ATOM 1216 O O . GLU A 1 160 ? 5.655 -1.432 -0.924 1.00 98.44 160 GLU A O 1
ATOM 1221 N N . PHE A 1 161 ? 7.179 -2.858 -1.777 1.00 98.25 161 PHE A N 1
ATOM 1222 C CA . PHE A 1 161 ? 8.252 -1.935 -2.110 1.00 98.25 161 PHE A CA 1
ATOM 1223 C C . PHE A 1 161 ? 8.565 -2.202 -3.576 1.00 98.25 161 PHE A C 1
ATOM 1225 O O . PHE A 1 161 ? 9.406 -3.041 -3.908 1.00 98.25 161 PHE A O 1
ATOM 1232 N N . ASP A 1 162 ? 7.781 -1.548 -4.421 1.00 96.50 162 ASP A N 1
ATOM 1233 C CA . ASP A 1 162 ? 7.707 -1.781 -5.853 1.00 96.50 162 ASP A CA 1
ATOM 1234 C C . ASP A 1 162 ? 8.753 -0.928 -6.574 1.00 96.50 162 ASP A C 1
ATOM 1236 O O . ASP A 1 162 ? 8.954 0.254 -6.260 1.00 96.50 162 ASP A O 1
ATOM 1240 N N . THR A 1 163 ? 9.450 -1.557 -7.513 1.00 92.94 163 THR A N 1
ATOM 1241 C CA . THR A 1 163 ? 10.517 -0.957 -8.313 1.00 92.94 163 THR A CA 1
ATOM 1242 C C . THR A 1 163 ? 10.219 -1.029 -9.811 1.00 92.94 163 THR A C 1
ATOM 1244 O O . THR A 1 163 ? 11.111 -0.795 -10.623 1.00 92.94 163 THR A O 1
ATOM 1247 N N . TYR A 1 164 ? 8.999 -1.377 -10.218 1.00 90.06 164 TYR A N 1
ATOM 1248 C CA . TYR A 1 164 ? 8.644 -1.500 -11.621 1.0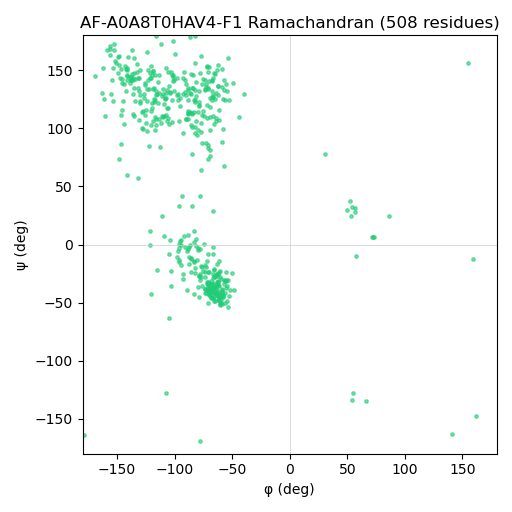0 90.06 164 TYR A CA 1
ATOM 1249 C C . TYR A 1 164 ? 7.205 -1.076 -11.898 1.00 90.06 164 TYR A C 1
ATOM 1251 O O . TYR A 1 164 ? 6.247 -1.739 -11.527 1.00 90.06 164 TYR A O 1
ATOM 1259 N N . LYS A 1 165 ? 7.053 -0.002 -12.682 1.00 89.12 165 LYS A N 1
ATOM 1260 C CA . LYS A 1 165 ? 5.738 0.554 -13.008 1.00 89.12 165 LYS A CA 1
ATOM 1261 C C . LYS A 1 165 ? 4.931 -0.364 -13.925 1.00 89.12 165 LYS A C 1
ATOM 1263 O O . LYS A 1 165 ? 5.016 -0.299 -15.155 1.00 89.12 165 LYS A O 1
ATOM 1268 N N . THR A 1 166 ? 4.033 -1.121 -13.325 1.00 87.62 166 THR A N 1
ATOM 1269 C CA . THR A 1 166 ? 3.107 -2.032 -13.978 1.00 87.62 166 THR A CA 1
ATOM 1270 C C . THR A 1 166 ? 1.777 -1.337 -14.258 1.00 87.62 166 THR A C 1
ATOM 1272 O O . THR A 1 166 ? 0.858 -1.260 -13.441 1.00 87.62 166 THR A O 1
ATOM 1275 N N . HIS A 1 167 ? 1.627 -0.819 -15.480 1.00 83.81 167 HIS A N 1
ATOM 1276 C CA . HIS A 1 167 ? 0.488 0.031 -15.854 1.00 83.81 167 HIS A CA 1
ATOM 1277 C C . HIS A 1 167 ? -0.905 -0.578 -15.620 1.00 83.81 167 HIS A C 1
ATOM 1279 O O . HIS A 1 167 ? -1.855 0.169 -15.382 1.00 83.81 167 HIS A O 1
ATOM 1285 N N . TRP A 1 168 ? -1.064 -1.902 -15.716 1.00 80.19 168 TRP A N 1
ATOM 1286 C CA . TRP A 1 168 ? -2.360 -2.560 -15.502 1.00 80.19 168 TRP A CA 1
ATOM 1287 C C . TRP A 1 168 ? -2.694 -2.811 -14.027 1.00 80.19 168 TRP A C 1
ATOM 1289 O O . TRP A 1 168 ? -3.880 -2.918 -13.720 1.00 80.19 168 TRP A O 1
ATOM 1299 N N . PHE A 1 169 ? -1.704 -2.826 -13.127 1.00 82.94 169 PHE A N 1
ATOM 1300 C CA . PHE A 1 169 ? -1.936 -2.777 -11.676 1.00 82.94 169 PHE A CA 1
ATOM 1301 C C . PHE A 1 169 ? -2.206 -1.356 -11.175 1.00 82.94 169 PHE A C 1
ATOM 1303 O O . PHE A 1 169 ? -2.817 -1.164 -10.127 1.00 82.94 169 PHE A O 1
ATOM 1310 N N . GLY A 1 170 ? -1.936 -0.350 -12.011 1.00 87.50 170 GLY A N 1
ATOM 1311 C CA . GLY A 1 170 ? -2.261 1.043 -11.719 1.00 87.50 170 GLY A CA 1
ATOM 1312 C C . GLY A 1 170 ? -1.178 1.748 -10.913 1.00 87.50 170 GLY A C 1
ATOM 1313 O O . GLY A 1 170 ? -1.481 2.741 -10.250 1.00 87.50 170 GLY A O 1
ATOM 1314 N N . ASP A 1 171 ? 0.054 1.252 -11.004 1.00 88.38 171 ASP A N 1
ATOM 1315 C CA . ASP A 1 171 ? 1.206 1.766 -10.280 1.00 88.38 171 ASP A CA 1
ATOM 1316 C C . ASP A 1 171 ? 1.433 3.243 -10.578 1.00 88.38 171 ASP A C 1
ATOM 1318 O O . ASP A 1 171 ? 1.413 3.713 -11.727 1.00 88.38 171 ASP A O 1
ATOM 1322 N N . ILE A 1 172 ? 1.642 3.996 -9.506 1.00 89.88 172 ILE A N 1
ATOM 1323 C CA . ILE A 1 172 ? 1.743 5.454 -9.561 1.00 89.88 172 ILE A CA 1
ATOM 1324 C C . ILE A 1 172 ? 3.125 5.913 -10.045 1.00 89.88 172 ILE A C 1
ATOM 1326 O O . ILE A 1 172 ? 3.240 6.958 -10.691 1.00 89.88 172 ILE A O 1
ATOM 1330 N N . SER A 1 173 ? 4.155 5.102 -9.817 1.00 89.12 173 SER A N 1
ATOM 1331 C CA . SER A 1 173 ? 5.545 5.322 -10.224 1.00 89.12 173 SER A CA 1
ATOM 1332 C C . SER A 1 173 ? 6.288 3.988 -10.313 1.00 89.12 173 SER A C 1
ATOM 1334 O O . SER A 1 173 ? 5.798 2.964 -9.856 1.00 89.12 173 SER A O 1
ATOM 1336 N N . ASP A 1 174 ? 7.477 4.023 -10.903 1.00 85.25 174 ASP A N 1
ATOM 1337 C CA . ASP A 1 174 ? 8.457 2.930 -10.963 1.00 85.25 174 ASP A CA 1
ATOM 1338 C C . ASP A 1 174 ? 9.312 2.808 -9.689 1.00 85.25 174 ASP A C 1
ATOM 1340 O O . ASP A 1 174 ? 10.210 1.977 -9.611 1.00 85.25 174 ASP A O 1
ATOM 1344 N N . SER A 1 175 ? 9.023 3.615 -8.668 1.00 91.75 175 SER A N 1
ATOM 1345 C CA . SER A 1 175 ? 9.442 3.348 -7.298 1.00 91.75 175 SER A CA 1
ATOM 1346 C C . SER A 1 175 ? 8.389 3.865 -6.323 1.00 91.75 175 SER A C 1
ATOM 1348 O O . SER A 1 175 ? 8.168 5.079 -6.200 1.00 91.75 175 SER A O 1
ATOM 1350 N N . HIS A 1 176 ? 7.705 2.948 -5.642 1.00 95.56 176 HIS A N 1
ATOM 1351 C CA . HIS A 1 176 ? 6.662 3.293 -4.681 1.00 95.56 176 HIS A CA 1
ATOM 1352 C C . HIS A 1 176 ? 6.561 2.296 -3.524 1.00 95.56 176 HIS A C 1
ATOM 1354 O O . HIS A 1 176 ? 7.069 1.180 -3.576 1.00 95.56 176 HIS A O 1
ATOM 1360 N N . VAL A 1 177 ? 5.911 2.738 -2.448 1.00 98.50 177 VAL A N 1
ATOM 1361 C CA . VAL A 1 177 ? 5.457 1.860 -1.361 1.00 98.50 177 VAL A CA 1
ATOM 1362 C C . VAL A 1 177 ? 3.955 1.692 -1.491 1.00 98.50 177 VAL A C 1
ATOM 1364 O O . VAL A 1 177 ? 3.261 2.689 -1.701 1.00 98.50 177 VAL A O 1
ATOM 1367 N N . GLY A 1 178 ? 3.453 0.474 -1.338 1.00 98.06 178 GLY A N 1
ATOM 1368 C CA . GLY A 1 178 ? 2.044 0.151 -1.519 1.00 98.06 178 GLY A CA 1
ATOM 1369 C C . GLY A 1 178 ? 1.459 -0.700 -0.393 1.00 98.06 178 GLY A C 1
ATOM 1370 O O . GLY A 1 178 ? 2.180 -1.385 0.329 1.00 98.06 178 GLY A O 1
ATOM 1371 N N . VAL A 1 179 ? 0.143 -0.619 -0.200 1.00 98.12 179 VAL A N 1
ATOM 1372 C CA . VAL A 1 179 ? -0.638 -1.476 0.702 1.00 98.12 179 VAL A CA 1
ATOM 1373 C C . VAL A 1 179 ? -1.660 -2.234 -0.136 1.00 98.12 179 VAL A C 1
ATOM 1375 O O . VAL A 1 179 ? -2.679 -1.674 -0.559 1.00 98.12 179 VAL A O 1
ATOM 1378 N N . ASN A 1 180 ? -1.395 -3.521 -0.332 1.00 95.38 180 ASN A N 1
ATOM 1379 C CA . ASN A 1 180 ? -2.177 -4.425 -1.161 1.00 95.38 180 ASN A CA 1
ATOM 1380 C C . ASN A 1 180 ? -3.179 -5.194 -0.298 1.00 95.38 180 ASN A C 1
ATOM 1382 O O . ASN A 1 180 ? -2.806 -5.842 0.689 1.00 95.38 180 ASN A O 1
ATOM 1386 N N . ILE A 1 181 ? -4.456 -5.129 -0.677 1.00 92.69 181 ILE A N 1
ATOM 1387 C CA . ILE A 1 181 ? -5.532 -5.902 -0.051 1.00 92.69 181 ILE A CA 1
ATOM 1388 C C . ILE A 1 181 ? -6.323 -6.602 -1.150 1.00 92.69 181 ILE A C 1
ATOM 1390 O O . ILE A 1 181 ? -6.847 -5.930 -2.034 1.00 92.69 181 ILE A O 1
ATOM 1394 N N . ASP A 1 182 ? -6.393 -7.934 -1.092 1.00 88.50 182 ASP A N 1
ATOM 1395 C CA . ASP A 1 182 ? -7.022 -8.846 -2.074 1.00 88.50 182 ASP A CA 1
ATOM 1396 C C . ASP A 1 182 ? -6.492 -8.761 -3.517 1.00 88.50 182 ASP A C 1
ATOM 1398 O O . ASP A 1 182 ? -6.814 -9.611 -4.350 1.00 88.50 182 ASP A O 1
ATOM 1402 N N . SER A 1 183 ? -5.675 -7.757 -3.830 1.00 89.69 183 SER A N 1
ATOM 1403 C CA . SER A 1 183 ? -5.178 -7.500 -5.171 1.00 89.69 183 SER A CA 1
ATOM 1404 C C . SER A 1 183 ? -3.770 -6.925 -5.171 1.00 89.69 183 SER A C 1
ATOM 1406 O O . SER A 1 183 ? -3.417 -6.193 -4.248 1.00 89.69 183 SER A O 1
ATOM 1408 N N . MET A 1 184 ? -3.006 -7.196 -6.236 1.00 91.69 184 MET A N 1
ATOM 1409 C CA . MET A 1 184 ? -1.733 -6.513 -6.507 1.00 91.69 184 MET A CA 1
ATOM 1410 C C . MET A 1 184 ? -1.917 -5.007 -6.704 1.00 91.69 184 MET A C 1
ATOM 1412 O O . MET A 1 184 ? -1.013 -4.237 -6.421 1.00 91.69 184 MET A O 1
ATOM 1416 N N . ARG A 1 185 ? -3.110 -4.540 -7.092 1.00 92.69 185 ARG A N 1
ATOM 1417 C CA . ARG A 1 185 ? -3.396 -3.106 -7.102 1.00 92.69 185 ARG A CA 1
ATOM 1418 C C . ARG A 1 185 ? -3.472 -2.556 -5.678 1.00 92.69 185 ARG A C 1
ATOM 1420 O O . ARG A 1 185 ? -4.451 -2.780 -4.963 1.00 92.69 185 ARG A O 1
ATOM 1427 N N . SER A 1 186 ? -2.477 -1.760 -5.309 1.00 94.88 186 SER A N 1
ATOM 1428 C CA . SER A 1 186 ? -2.434 -1.047 -4.035 1.00 94.88 186 SER A CA 1
ATOM 1429 C C . SER A 1 186 ? -3.677 -0.182 -3.780 1.00 94.88 186 SER A C 1
ATOM 1431 O O . SER A 1 186 ? -4.100 0.613 -4.623 1.00 94.88 186 SER A O 1
ATOM 1433 N N . ILE A 1 187 ? -4.251 -0.297 -2.576 1.00 94.75 187 ILE A N 1
ATOM 1434 C CA . ILE A 1 187 ? -5.350 0.568 -2.103 1.00 94.75 187 ILE A CA 1
ATOM 1435 C C . ILE A 1 187 ? -4.804 1.913 -1.616 1.00 94.75 187 ILE A C 1
ATOM 1437 O O . ILE A 1 187 ? -5.424 2.961 -1.817 1.00 94.75 187 ILE A O 1
ATOM 1441 N N . TRP A 1 188 ? -3.632 1.877 -0.986 1.00 97.31 188 TRP A N 1
ATOM 1442 C CA . TRP A 1 188 ? -2.861 3.053 -0.605 1.00 97.31 188 TRP A CA 1
ATOM 1443 C C . TRP A 1 188 ? -1.459 2.919 -1.168 1.00 97.31 188 TRP A C 1
ATOM 1445 O O . TRP A 1 188 ? -0.862 1.855 -1.067 1.00 97.31 188 TRP A O 1
ATOM 1455 N N . SER A 1 189 ? -0.931 4.003 -1.719 1.00 96.81 189 SER A N 1
ATOM 1456 C CA . SER A 1 189 ? 0.381 4.015 -2.357 1.00 96.81 189 SER A CA 1
ATOM 1457 C C . SER A 1 189 ? 1.065 5.360 -2.135 1.00 96.81 189 SER A C 1
ATOM 1459 O O . SER A 1 189 ? 0.408 6.403 -2.177 1.00 96.81 189 SER A O 1
ATOM 1461 N N . TYR A 1 190 ? 2.378 5.343 -1.919 1.00 96.44 190 TYR A N 1
ATOM 1462 C CA . TYR A 1 190 ? 3.211 6.529 -1.753 1.00 96.44 190 TYR A CA 1
ATOM 1463 C C . TYR A 1 190 ? 4.291 6.574 -2.832 1.00 96.44 190 TYR A C 1
ATOM 1465 O O . TYR A 1 190 ? 5.100 5.653 -2.946 1.00 96.44 190 TYR A O 1
ATOM 1473 N N . ASN A 1 191 ? 4.307 7.657 -3.610 1.00 94.62 191 ASN A N 1
ATOM 1474 C CA . ASN A 1 191 ? 5.255 7.852 -4.700 1.00 94.62 191 ASN A CA 1
ATOM 1475 C C . ASN A 1 191 ? 6.608 8.320 -4.142 1.00 94.62 191 ASN A C 1
ATOM 1477 O O . ASN A 1 191 ? 6.715 9.436 -3.638 1.00 94.62 191 ASN A O 1
ATOM 1481 N N . LEU A 1 192 ? 7.656 7.503 -4.268 1.00 92.38 192 LEU A N 1
ATOM 1482 C CA . LEU A 1 192 ? 9.007 7.865 -3.814 1.00 92.38 192 LEU A CA 1
ATOM 1483 C C . LEU A 1 192 ? 9.749 8.779 -4.805 1.00 92.38 192 LEU A C 1
ATOM 1485 O O . LEU A 1 192 ? 10.851 9.249 -4.530 1.00 92.38 192 LEU A O 1
ATOM 1489 N N . CYS A 1 193 ? 9.127 9.066 -5.945 1.00 84.38 193 CYS A N 1
ATOM 1490 C CA . CYS A 1 193 ? 9.701 9.780 -7.077 1.00 84.38 193 CYS A CA 1
ATOM 1491 C C . CYS A 1 193 ? 9.231 11.227 -7.195 1.00 84.38 193 CYS A C 1
ATOM 1493 O O . CYS A 1 193 ? 9.605 11.898 -8.157 1.00 84.38 193 CYS A O 1
ATOM 1495 N N . GLU A 1 194 ? 8.436 11.742 -6.250 1.00 77.06 194 GLU A N 1
ATOM 1496 C CA . GLU A 1 194 ? 7.900 13.112 -6.323 1.00 77.06 194 GLU A CA 1
ATOM 1497 C C . GLU A 1 194 ? 8.993 14.182 -6.483 1.00 77.06 194 GLU A C 1
ATOM 1499 O O . GLU A 1 194 ? 8.766 15.200 -7.134 1.00 77.06 194 GLU A O 1
ATOM 1504 N N . SER A 1 195 ? 10.187 13.943 -5.933 1.00 64.25 195 SER A N 1
ATOM 1505 C CA . SER A 1 195 ? 11.339 14.846 -6.032 1.00 64.25 195 SER A CA 1
ATOM 1506 C C . SER A 1 195 ? 12.318 14.515 -7.165 1.00 64.25 195 SER A C 1
ATOM 1508 O O . SER A 1 195 ? 13.366 15.152 -7.248 1.00 64.25 195 SER A O 1
ATOM 1510 N N . SER A 1 196 ? 12.043 13.505 -7.996 1.00 60.66 196 SER A N 1
ATOM 1511 C CA . SER A 1 196 ? 12.940 13.123 -9.094 1.00 60.66 196 SER A CA 1
ATOM 1512 C C . SER A 1 196 ? 12.925 14.175 -10.212 1.00 60.66 196 SER A C 1
ATOM 1514 O O . SER A 1 196 ? 11.865 14.640 -10.631 1.00 60.66 196 SER A O 1
ATOM 1516 N N . GLU A 1 197 ? 14.111 14.568 -10.699 1.00 55.00 197 GLU A N 1
ATOM 1517 C CA . GLU A 1 197 ? 14.243 15.516 -11.823 1.00 55.00 197 GLU A CA 1
ATOM 1518 C C . GLU A 1 197 ? 13.677 14.936 -13.128 1.00 55.00 197 GLU A C 1
ATOM 1520 O O . GLU A 1 197 ? 13.195 15.679 -13.984 1.00 55.00 197 GLU A O 1
ATOM 1525 N N . ASN A 1 198 ? 13.698 13.606 -13.255 1.00 53.28 198 ASN A N 1
ATOM 1526 C CA . ASN A 1 198 ? 13.081 12.863 -14.338 1.00 53.28 198 ASN A CA 1
ATOM 1527 C C . ASN A 1 198 ? 11.984 11.947 -13.780 1.00 53.28 198 ASN A C 1
ATOM 1529 O O . ASN A 1 198 ? 12.266 10.854 -13.300 1.00 53.28 198 ASN A O 1
ATOM 1533 N N . GLN A 1 199 ? 10.728 12.390 -13.869 1.00 54.66 199 GLN A N 1
ATOM 1534 C CA . GLN A 1 199 ? 9.564 11.608 -13.428 1.00 54.66 199 GLN A CA 1
ATOM 1535 C C . GLN A 1 199 ? 9.316 10.347 -14.276 1.00 54.66 199 GLN A C 1
ATOM 1537 O O . GLN A 1 199 ? 8.443 9.554 -13.931 1.00 54.66 199 GLN A O 1
ATOM 1542 N N . GLU A 1 200 ? 10.036 10.176 -15.392 1.00 53.00 200 GLU A N 1
ATOM 1543 C CA . GLU A 1 200 ? 9.915 9.012 -16.274 1.00 53.00 200 GLU A CA 1
ATOM 1544 C C . GLU A 1 200 ? 10.782 7.823 -15.820 1.00 53.00 200 GLU A C 1
ATOM 1546 O O . GLU A 1 200 ? 10.435 6.695 -16.152 1.00 53.00 200 GLU A O 1
ATOM 1551 N N . TYR A 1 201 ? 11.862 8.058 -15.054 1.00 63.69 201 TYR A N 1
ATOM 1552 C CA . TYR A 1 201 ? 12.772 7.010 -14.562 1.00 63.69 201 TYR A CA 1
ATOM 1553 C C . TYR A 1 201 ? 13.272 7.331 -13.149 1.00 63.69 201 TYR A C 1
ATOM 1555 O O . TYR A 1 201 ? 14.163 8.164 -12.959 1.00 63.69 201 TYR A O 1
ATOM 1563 N N . CYS A 1 202 ? 12.718 6.654 -12.150 1.00 75.88 202 CYS A N 1
ATOM 1564 C CA . CYS A 1 202 ? 13.033 6.840 -10.746 1.00 75.88 202 CYS A CA 1
ATOM 1565 C C . CYS A 1 202 ? 13.378 5.507 -10.075 1.00 75.88 202 CYS A C 1
ATOM 1567 O O . CYS A 1 202 ? 12.533 4.741 -9.624 1.00 75.88 202 CYS A O 1
ATOM 1569 N N . SER A 1 203 ? 14.676 5.276 -9.911 1.00 78.81 203 SER A N 1
ATOM 1570 C CA . SER A 1 203 ? 15.219 4.088 -9.247 1.00 78.81 203 SER A CA 1
ATOM 1571 C C . SER A 1 203 ? 15.478 4.331 -7.755 1.00 78.81 203 SER A C 1
ATOM 1573 O O . SER A 1 203 ? 16.530 3.948 -7.247 1.00 78.81 203 SER A O 1
ATOM 1575 N N . TYR A 1 204 ? 14.570 5.018 -7.042 1.00 89.06 204 TYR A N 1
ATOM 1576 C CA . TYR A 1 204 ? 14.820 5.433 -5.651 1.00 89.06 204 TYR A CA 1
ATOM 1577 C C . TYR A 1 204 ? 15.079 4.233 -4.732 1.00 89.06 204 TYR A C 1
ATOM 1579 O O . TYR A 1 204 ? 16.088 4.218 -4.033 1.00 89.06 204 TYR A O 1
ATOM 1587 N N . LEU A 1 205 ? 14.212 3.217 -4.766 1.00 92.50 205 LEU A N 1
ATOM 1588 C CA . LEU A 1 205 ? 14.400 1.972 -4.009 1.00 92.50 205 LEU A CA 1
ATOM 1589 C C . LEU A 1 205 ? 15.534 1.102 -4.575 1.00 92.50 205 LEU A C 1
ATOM 1591 O O . LEU A 1 205 ? 16.301 0.523 -3.810 1.00 92.50 205 LEU A O 1
ATOM 1595 N N . ALA A 1 206 ? 15.675 1.044 -5.902 1.00 88.81 206 ALA A N 1
ATOM 1596 C CA . ALA A 1 206 ? 16.654 0.212 -6.608 1.00 88.81 206 ALA A CA 1
ATOM 1597 C C . ALA A 1 206 ? 18.044 0.874 -6.754 1.00 88.81 206 ALA A C 1
ATOM 1599 O O . ALA A 1 206 ? 18.745 0.673 -7.747 1.00 88.81 206 ALA A O 1
ATOM 1600 N N . ASN A 1 207 ? 18.460 1.681 -5.772 1.00 85.56 207 ASN A N 1
ATOM 1601 C CA . ASN A 1 207 ? 19.717 2.440 -5.812 1.00 85.56 207 ASN A CA 1
ATOM 1602 C C . ASN A 1 207 ? 20.896 1.753 -5.094 1.00 85.56 207 ASN A C 1
ATOM 1604 O O . ASN A 1 207 ? 21.989 2.316 -5.031 1.00 85.56 207 ASN A O 1
ATOM 1608 N N . GLY A 1 208 ? 20.688 0.566 -4.516 1.00 87.75 208 GLY A N 1
ATOM 1609 C CA . GLY A 1 208 ? 21.695 -0.155 -3.735 1.00 87.75 208 GLY A CA 1
ATOM 1610 C C . GLY A 1 208 ? 21.983 0.425 -2.353 1.00 87.75 208 GLY A C 1
ATOM 1611 O O . GLY A 1 208 ? 22.894 -0.054 -1.683 1.00 87.75 208 GLY A O 1
ATOM 1612 N N . GLY A 1 209 ? 21.241 1.431 -1.905 1.00 89.50 209 GLY A N 1
ATOM 1613 C CA . GLY A 1 209 ? 21.274 1.937 -0.540 1.00 89.50 209 GLY A CA 1
ATOM 1614 C C . GLY A 1 209 ? 20.509 1.036 0.429 1.00 89.50 209 GLY A C 1
ATOM 1615 O O . GLY A 1 209 ? 19.679 0.218 0.029 1.00 89.50 209 GLY A O 1
ATOM 1616 N N . TYR A 1 210 ? 20.787 1.195 1.722 1.00 93.81 210 TYR A N 1
ATOM 1617 C CA . TYR A 1 210 ? 20.023 0.518 2.765 1.00 93.81 210 TYR A CA 1
ATOM 1618 C C . TYR A 1 210 ? 18.763 1.299 3.097 1.00 93.81 210 TYR A C 1
ATOM 1620 O O . TYR A 1 210 ? 18.812 2.510 3.326 1.00 93.81 210 TYR A O 1
ATOM 1628 N N . PHE A 1 211 ? 17.663 0.567 3.197 1.00 97.56 211 PHE A N 1
ATOM 1629 C CA . PHE A 1 211 ? 16.370 1.075 3.609 1.00 97.56 211 PHE A CA 1
ATOM 1630 C C . PHE A 1 211 ? 15.885 0.311 4.825 1.00 97.56 211 PHE A C 1
ATOM 1632 O O . PHE A 1 211 ? 15.906 -0.916 4.825 1.00 97.56 211 PHE A O 1
ATOM 1639 N N . THR A 1 212 ? 15.398 1.022 5.836 1.00 98.56 212 THR A N 1
ATOM 1640 C CA . THR A 1 212 ? 14.632 0.405 6.918 1.00 98.56 212 THR A CA 1
ATOM 1641 C C . THR A 1 212 ? 13.175 0.803 6.772 1.00 98.56 212 THR A C 1
ATOM 1643 O O . THR A 1 212 ? 12.855 1.991 6.693 1.00 98.56 212 THR A O 1
ATOM 1646 N N . ALA A 1 213 ? 12.301 -0.198 6.728 1.00 98.81 213 ALA A N 1
ATOM 1647 C CA . ALA A 1 213 ? 10.862 -0.014 6.784 1.00 98.81 213 ALA A CA 1
ATOM 1648 C C . ALA A 1 213 ? 10.347 -0.319 8.191 1.00 98.81 213 ALA A C 1
ATOM 1650 O O . ALA A 1 213 ? 10.836 -1.242 8.843 1.00 98.81 213 ALA A O 1
ATOM 1651 N N . TRP A 1 214 ? 9.333 0.425 8.633 1.00 98.75 214 TRP A N 1
ATOM 1652 C CA . TRP A 1 214 ? 8.553 0.113 9.831 1.00 98.75 214 TRP A CA 1
ATOM 1653 C C . TRP A 1 214 ? 7.083 0.021 9.453 1.00 98.75 214 TRP A C 1
ATOM 1655 O O . TRP A 1 214 ? 6.573 0.898 8.757 1.00 98.75 214 TRP A O 1
ATOM 1665 N N . ILE A 1 215 ? 6.407 -1.021 9.923 1.00 98.88 215 ILE A N 1
ATOM 1666 C CA . ILE A 1 215 ? 4.985 -1.245 9.681 1.00 98.88 215 ILE A CA 1
ATOM 1667 C C . ILE A 1 215 ? 4.319 -1.466 11.032 1.00 98.88 215 ILE A C 1
ATOM 1669 O O . ILE A 1 215 ? 4.597 -2.457 11.711 1.00 98.88 215 ILE A O 1
ATOM 1673 N N . ASP A 1 216 ? 3.435 -0.546 11.404 1.00 98.31 216 ASP A N 1
ATOM 1674 C CA . ASP A 1 216 ? 2.691 -0.591 12.657 1.00 98.31 216 ASP A CA 1
ATOM 1675 C C . ASP A 1 216 ? 1.203 -0.682 12.386 1.00 98.31 216 ASP A C 1
ATOM 1677 O O . ASP A 1 216 ? 0.618 0.191 11.750 1.00 98.31 216 ASP A O 1
ATOM 1681 N N . TYR A 1 217 ? 0.576 -1.719 12.916 1.00 97.81 217 TYR A N 1
ATOM 1682 C CA . TYR A 1 217 ? -0.861 -1.876 12.905 1.00 97.81 217 TYR A CA 1
ATOM 1683 C C . TYR A 1 217 ? -1.417 -1.827 14.322 1.00 97.81 217 TYR A C 1
ATOM 1685 O O . TYR A 1 217 ? -1.101 -2.666 15.171 1.00 97.81 217 TYR A O 1
ATOM 1693 N N . TYR A 1 218 ? -2.319 -0.876 14.546 1.00 95.19 218 TYR A N 1
ATOM 1694 C CA . TYR A 1 218 ? -3.000 -0.679 15.816 1.00 95.19 218 TYR A CA 1
ATOM 1695 C C . TYR A 1 218 ? -4.440 -1.173 15.709 1.00 95.19 218 TYR A C 1
ATOM 1697 O O . TYR A 1 218 ? -5.284 -0.531 15.084 1.00 95.19 218 TYR A O 1
ATOM 1705 N N . LYS A 1 219 ? -4.771 -2.296 16.359 1.00 92.44 219 LYS A N 1
ATOM 1706 C CA . LYS A 1 219 ? -6.126 -2.865 16.272 1.00 92.44 219 LYS A CA 1
ATOM 1707 C C . LYS A 1 219 ? -7.220 -1.941 16.821 1.00 92.44 219 LYS A C 1
ATOM 1709 O O . LYS A 1 219 ? -8.366 -2.005 16.368 1.00 92.44 219 LYS A O 1
ATOM 1714 N N . THR A 1 220 ? -6.894 -1.122 17.817 1.00 89.94 220 THR A N 1
ATOM 1715 C CA . THR A 1 220 ? -7.839 -0.218 18.491 1.00 89.94 220 THR A CA 1
ATOM 1716 C C . THR A 1 220 ? -8.363 0.872 17.562 1.00 89.94 220 THR A C 1
ATOM 1718 O O . THR A 1 220 ? -9.558 1.150 17.582 1.00 89.94 220 THR A O 1
ATOM 1721 N N . SER A 1 221 ? -7.492 1.461 16.742 1.00 92.12 221 SER A N 1
ATOM 1722 C CA . SER A 1 221 ? -7.844 2.481 15.746 1.00 92.12 221 SER A CA 1
ATOM 1723 C C . SER A 1 221 ? -8.057 1.913 14.341 1.00 92.12 221 SER A C 1
ATOM 1725 O O . SER A 1 221 ? -8.590 2.606 13.480 1.00 92.12 221 SER A O 1
ATOM 1727 N N . GLU A 1 222 ? -7.639 0.666 14.111 1.00 92.62 222 GLU A N 1
ATOM 1728 C CA . GLU A 1 222 ? -7.582 0.014 12.798 1.00 92.62 222 GLU A CA 1
ATOM 1729 C C . GLU A 1 222 ? -6.727 0.783 11.785 1.00 92.62 222 GLU A C 1
ATOM 1731 O O . GLU A 1 222 ? -6.975 0.753 10.579 1.00 92.62 222 GLU A O 1
ATOM 1736 N N . ILE A 1 223 ? -5.702 1.467 12.291 1.00 96.62 223 ILE A N 1
ATOM 1737 C CA . ILE A 1 223 ? -4.745 2.219 11.491 1.00 96.62 223 ILE A CA 1
ATOM 1738 C C . ILE A 1 223 ? -3.493 1.368 11.277 1.00 96.62 223 ILE A C 1
ATOM 1740 O O . ILE A 1 223 ? -2.911 0.849 12.232 1.00 96.62 223 ILE A O 1
ATOM 1744 N N . LEU A 1 224 ? -3.091 1.256 10.014 1.00 98.31 224 LEU A N 1
ATOM 1745 C CA . LEU A 1 224 ? -1.807 0.755 9.549 1.00 98.31 224 LEU A CA 1
ATOM 1746 C C . LEU A 1 224 ? -0.934 1.952 9.156 1.00 98.31 224 LEU A C 1
ATOM 1748 O O . LEU A 1 224 ? -1.332 2.757 8.315 1.00 98.31 224 LEU A O 1
ATOM 1752 N N . GLN A 1 225 ? 0.249 2.065 9.742 1.00 98.69 225 GLN A N 1
ATOM 1753 C CA . GLN A 1 225 ? 1.243 3.073 9.398 1.00 98.69 225 GLN A CA 1
ATOM 1754 C C . GLN A 1 225 ? 2.468 2.406 8.784 1.00 98.69 225 GLN A C 1
ATOM 1756 O O . GLN A 1 225 ? 3.011 1.462 9.356 1.00 98.69 225 GLN A O 1
ATOM 1761 N N . VAL A 1 226 ? 2.911 2.919 7.639 1.00 98.81 226 VAL A N 1
ATOM 1762 C CA . VAL A 1 226 ? 4.123 2.467 6.950 1.00 98.81 226 VAL A CA 1
ATOM 1763 C C . VAL A 1 226 ? 5.120 3.615 6.908 1.00 98.81 226 VAL A C 1
ATOM 1765 O O . VAL A 1 226 ? 4.814 4.704 6.422 1.00 98.81 226 VAL A O 1
ATOM 1768 N N . PHE A 1 227 ? 6.319 3.369 7.416 1.00 98.69 227 PHE A N 1
ATOM 1769 C CA . PHE A 1 227 ? 7.437 4.303 7.434 1.00 98.69 227 PHE A CA 1
ATOM 1770 C C . PHE A 1 227 ? 8.590 3.711 6.634 1.00 98.69 227 PHE A C 1
ATOM 1772 O O . PHE A 1 227 ? 8.786 2.497 6.634 1.00 98.69 227 PHE A O 1
ATOM 1779 N N . LEU A 1 228 ? 9.392 4.574 6.021 1.00 98.31 228 LEU A N 1
ATOM 1780 C CA . LEU A 1 228 ? 10.600 4.189 5.305 1.00 98.31 228 LEU A CA 1
ATOM 1781 C C . LEU A 1 228 ? 11.660 5.267 5.512 1.00 98.31 228 LEU A C 1
ATOM 1783 O O . LEU A 1 228 ? 11.353 6.458 5.454 1.00 98.31 228 LEU A O 1
ATOM 1787 N N . ALA A 1 229 ? 12.901 4.853 5.732 1.00 96.06 229 ALA A N 1
ATOM 1788 C CA . ALA A 1 229 ? 14.053 5.741 5.727 1.00 96.06 229 ALA A CA 1
ATOM 1789 C C . ALA A 1 229 ? 15.247 5.050 5.072 1.00 96.06 229 ALA A C 1
ATOM 1791 O O . ALA A 1 229 ? 15.428 3.843 5.224 1.00 96.06 229 ALA A O 1
ATOM 1792 N N . SER A 1 230 ? 16.070 5.832 4.378 1.00 94.56 230 SER A N 1
ATOM 1793 C CA . SER A 1 230 ? 17.359 5.400 3.838 1.00 94.56 230 SER A CA 1
ATOM 1794 C C . SER A 1 230 ? 18.505 5.906 4.706 1.00 94.56 230 SER A C 1
ATOM 1796 O O . SER A 1 230 ? 18.442 7.038 5.192 1.00 94.56 230 SER A O 1
ATOM 1798 N N . GLY A 1 231 ? 19.586 5.144 4.832 1.00 89.19 231 GLY A N 1
ATOM 1799 C CA . GLY A 1 231 ? 20.764 5.595 5.571 1.00 89.19 231 GLY A CA 1
ATOM 1800 C C . GLY A 1 231 ? 21.906 4.587 5.578 1.00 89.19 231 GLY A C 1
ATOM 1801 O O . GLY A 1 231 ? 21.939 3.647 4.785 1.00 89.19 231 GLY A O 1
ATOM 1802 N N . SER A 1 232 ? 22.857 4.794 6.486 1.00 87.31 232 SER A N 1
ATOM 1803 C CA . SER A 1 232 ? 23.891 3.800 6.787 1.00 87.31 232 SER A CA 1
ATOM 1804 C C . SER A 1 232 ? 23.274 2.665 7.594 1.00 87.31 232 SER A C 1
ATOM 1806 O O . SER A 1 232 ? 22.472 2.940 8.474 1.00 87.31 232 SER A O 1
ATOM 1808 N N . LEU A 1 233 ? 23.673 1.413 7.352 1.00 80.81 233 LEU A N 1
ATOM 1809 C CA . LEU A 1 233 ? 23.072 0.221 7.976 1.00 80.81 233 LEU A CA 1
ATOM 1810 C C . LEU A 1 233 ? 22.901 0.324 9.508 1.00 80.81 233 LEU A C 1
ATOM 1812 O O . LEU A 1 233 ? 21.867 -0.083 10.029 1.00 80.81 233 LEU A O 1
ATOM 1816 N N . ASP A 1 234 ? 23.878 0.911 10.204 1.00 79.69 234 ASP A N 1
ATOM 1817 C CA . ASP A 1 234 ? 23.882 1.051 11.669 1.00 79.69 234 ASP A CA 1
ATOM 1818 C C . ASP A 1 234 ? 23.241 2.359 12.183 1.00 79.69 234 ASP A C 1
ATOM 1820 O O . ASP A 1 234 ? 23.175 2.585 13.390 1.00 79.69 234 ASP A O 1
ATOM 1824 N N . ASP A 1 235 ? 22.785 3.239 11.287 1.00 84.31 235 ASP A N 1
ATOM 1825 C CA . ASP A 1 235 ? 22.278 4.580 11.604 1.00 84.31 235 ASP A CA 1
ATOM 1826 C C . ASP A 1 235 ? 21.065 4.935 10.729 1.00 84.31 235 ASP A C 1
ATOM 1828 O O . ASP A 1 235 ? 21.071 5.882 9.938 1.00 84.31 235 ASP A O 1
ATOM 1832 N N . ILE A 1 236 ? 20.008 4.124 10.842 1.00 89.31 236 ILE A N 1
ATOM 1833 C CA . ILE A 1 236 ? 18.697 4.420 10.254 1.00 89.31 236 ILE A CA 1
ATOM 1834 C C . ILE A 1 236 ? 17.666 4.477 11.377 1.00 89.31 236 ILE A C 1
ATOM 1836 O O . ILE A 1 236 ? 17.377 3.478 12.035 1.00 89.31 236 ILE A O 1
ATOM 1840 N N . SER A 1 237 ? 17.089 5.658 11.587 1.00 90.81 237 SER A N 1
ATOM 1841 C CA . SER A 1 237 ? 16.059 5.884 12.600 1.00 90.81 237 SER A CA 1
ATOM 1842 C C . SER A 1 237 ? 14.677 6.022 11.971 1.00 90.81 237 SER A C 1
ATOM 1844 O O . SER A 1 237 ? 14.526 6.495 10.842 1.00 90.81 237 SER A O 1
ATOM 1846 N N . LYS A 1 238 ? 13.654 5.594 12.717 1.00 95.88 238 LYS A N 1
ATOM 1847 C CA . LYS A 1 238 ? 12.263 5.670 12.276 1.00 95.88 238 LYS A CA 1
ATOM 1848 C C . LYS A 1 238 ? 11.836 7.136 12.118 1.00 95.88 238 LYS A C 1
ATOM 1850 O O . LYS A 1 238 ? 11.922 7.885 13.095 1.00 95.88 238 LYS A O 1
ATOM 1855 N N . PRO A 1 239 ? 11.327 7.551 10.945 1.00 95.62 239 PRO A N 1
ATOM 1856 C CA . PRO A 1 239 ? 10.774 8.887 10.761 1.00 95.62 239 PRO A CA 1
ATOM 1857 C C . PRO A 1 239 ? 9.606 9.180 11.711 1.00 95.62 239 PRO A C 1
ATOM 1859 O O . PRO A 1 239 ? 8.837 8.293 12.072 1.00 95.62 239 PRO A O 1
ATOM 1862 N N . LEU A 1 240 ? 9.419 10.458 12.055 1.00 92.75 240 LEU A N 1
ATOM 1863 C CA . LEU A 1 240 ? 8.291 10.900 12.890 1.00 92.75 240 LEU A CA 1
ATOM 1864 C C . LEU A 1 240 ? 6.936 10.822 12.175 1.00 92.75 240 LEU A C 1
ATOM 1866 O O . LEU A 1 240 ? 5.901 10.776 12.835 1.00 92.75 240 LEU A O 1
ATOM 1870 N N . LYS A 1 241 ? 6.932 10.863 10.838 1.00 94.69 241 LYS A N 1
ATOM 1871 C CA . LYS A 1 241 ? 5.720 10.819 10.015 1.00 94.69 241 LYS A CA 1
ATOM 1872 C C . LYS A 1 241 ? 5.742 9.578 9.124 1.00 94.69 241 LYS A C 1
ATOM 1874 O O . LYS A 1 241 ? 6.783 9.324 8.515 1.00 94.69 241 LYS A O 1
ATOM 1879 N N . PRO A 1 242 ? 4.632 8.833 9.031 1.00 97.62 242 PRO A N 1
ATOM 1880 C CA . PRO A 1 242 ? 4.538 7.722 8.099 1.00 97.62 242 PRO A CA 1
ATOM 1881 C C . PRO A 1 242 ? 4.474 8.230 6.656 1.00 97.62 242 PRO A C 1
ATOM 1883 O O . PRO A 1 242 ? 3.987 9.332 6.399 1.00 97.62 242 PRO A O 1
ATOM 1886 N N . LEU A 1 243 ? 4.934 7.400 5.719 1.00 96.75 243 LEU A N 1
ATOM 1887 C CA . LEU A 1 243 ? 4.652 7.580 4.295 1.00 96.75 243 LEU A CA 1
ATOM 1888 C C . LEU A 1 243 ? 3.172 7.311 4.012 1.00 96.75 243 LEU A C 1
ATOM 1890 O O . LEU A 1 243 ? 2.519 8.062 3.294 1.00 96.75 243 LEU A O 1
ATOM 1894 N N . ILE A 1 244 ? 2.641 6.242 4.610 1.00 98.31 244 ILE A N 1
ATOM 1895 C CA . ILE A 1 244 ? 1.251 5.820 4.453 1.00 98.31 244 ILE A CA 1
ATOM 1896 C C . ILE A 1 244 ? 0.624 5.681 5.832 1.00 98.31 244 ILE A C 1
ATOM 1898 O O . ILE A 1 244 ? 1.127 4.943 6.673 1.00 98.31 244 ILE A O 1
ATOM 1902 N N . GLU A 1 245 ? -0.505 6.353 6.037 1.00 97.88 245 GLU A N 1
ATOM 1903 C CA . GLU A 1 245 ? -1.413 6.106 7.153 1.00 97.88 245 GLU A CA 1
ATOM 1904 C C . GLU A 1 245 ? -2.752 5.618 6.588 1.00 97.88 245 GLU A C 1
ATOM 1906 O O . GLU A 1 245 ? -3.541 6.385 6.033 1.00 97.88 245 GLU A O 1
ATOM 1911 N N . ALA A 1 246 ? -2.986 4.313 6.685 1.00 95.62 246 ALA A N 1
ATOM 1912 C CA . ALA A 1 246 ? -4.130 3.633 6.104 1.00 95.62 246 ALA A CA 1
ATOM 1913 C C . ALA A 1 246 ? -5.095 3.178 7.201 1.00 95.62 246 ALA A C 1
ATOM 1915 O O . ALA A 1 246 ? -4.753 2.369 8.060 1.00 95.62 246 ALA A O 1
ATOM 1916 N N . ASN A 1 247 ? -6.340 3.653 7.152 1.00 94.81 247 ASN A N 1
ATOM 1917 C CA . ASN A 1 247 ? -7.416 3.052 7.935 1.00 94.81 247 ASN A CA 1
ATOM 1918 C C . ASN A 1 247 ? -7.939 1.835 7.163 1.00 94.81 247 ASN A C 1
ATOM 1920 O O . ASN A 1 247 ? -8.755 1.978 6.248 1.00 94.81 247 ASN A O 1
ATOM 1924 N N . ILE A 1 248 ? -7.435 0.654 7.513 1.00 89.56 248 ILE A N 1
ATOM 1925 C CA . ILE A 1 248 ? -7.670 -0.561 6.729 1.00 89.56 248 ILE A CA 1
ATOM 1926 C C . ILE A 1 248 ? -9.136 -1.003 6.759 1.00 89.56 248 ILE A C 1
ATOM 1928 O O . ILE A 1 248 ? -9.629 -1.531 5.765 1.00 89.56 248 ILE A O 1
ATOM 1932 N N . SER A 1 249 ? -9.884 -0.712 7.831 1.00 89.25 249 SER A N 1
ATOM 1933 C CA . SER A 1 249 ? -11.294 -1.107 7.925 1.00 89.25 249 SER A CA 1
ATOM 1934 C C . SER A 1 249 ? -12.228 -0.317 7.017 1.00 89.25 249 SER A C 1
ATOM 1936 O O . SER A 1 249 ? -13.336 -0.783 6.754 1.00 89.25 249 SER A O 1
ATOM 1938 N N . LYS A 1 250 ? -11.778 0.815 6.453 1.00 89.19 250 LYS A N 1
ATOM 1939 C CA . LYS A 1 250 ? -12.499 1.491 5.361 1.00 89.19 250 LYS A CA 1
ATOM 1940 C C . LYS A 1 250 ? -12.588 0.646 4.091 1.00 89.19 250 LYS A C 1
ATOM 1942 O O . LYS A 1 250 ? -13.495 0.878 3.297 1.00 89.19 250 LYS A O 1
ATOM 1947 N N . PHE A 1 251 ? -11.653 -0.282 3.889 1.00 87.31 251 PHE A N 1
ATOM 1948 C CA . PHE A 1 251 ? -11.672 -1.217 2.768 1.00 87.31 251 PHE A CA 1
ATOM 1949 C C . PHE A 1 251 ? -12.094 -2.608 3.241 1.00 87.31 251 PHE A C 1
ATOM 1951 O O . PHE A 1 251 ? -13.160 -3.097 2.875 1.00 87.31 251 PHE A O 1
ATOM 1958 N N . MET A 1 252 ? -11.292 -3.215 4.118 1.00 89.06 252 MET A N 1
ATOM 1959 C CA . MET A 1 252 ? -11.584 -4.504 4.725 1.00 89.06 252 MET A CA 1
ATOM 1960 C C . MET A 1 252 ? -10.891 -4.613 6.092 1.00 89.06 252 MET A C 1
ATOM 1962 O O . MET A 1 252 ? -9.669 -4.476 6.170 1.00 89.06 252 MET A O 1
ATOM 1966 N N . PRO A 1 253 ? -11.626 -4.874 7.192 1.00 89.06 253 PRO A N 1
ATOM 1967 C CA . PRO A 1 253 ? -11.007 -5.075 8.500 1.00 89.06 253 PRO A CA 1
ATOM 1968 C C . PRO A 1 253 ? -9.984 -6.218 8.465 1.00 89.06 253 PRO A C 1
ATOM 1970 O O . PRO A 1 253 ? -10.265 -7.265 7.880 1.00 89.06 253 PRO A O 1
ATOM 1973 N N . LEU A 1 254 ? -8.850 -6.080 9.171 1.00 90.00 254 LEU A N 1
ATOM 1974 C CA . LEU A 1 254 ? -7.804 -7.121 9.212 1.00 90.00 254 LEU A CA 1
ATOM 1975 C C . LEU A 1 254 ? -8.357 -8.493 9.622 1.00 90.00 254 LEU A C 1
ATOM 1977 O O . LEU A 1 254 ? -7.882 -9.514 9.142 1.00 90.00 254 LEU A O 1
ATOM 1981 N N . ALA A 1 255 ? -9.411 -8.520 10.444 1.00 89.56 255 ALA A N 1
ATOM 1982 C CA . ALA A 1 255 ? -10.116 -9.735 10.856 1.00 89.56 255 ALA A CA 1
ATOM 1983 C C . ALA A 1 255 ? -10.627 -10.608 9.698 1.00 89.56 255 ALA A C 1
ATOM 1985 O O . ALA A 1 255 ? -10.847 -11.803 9.907 1.00 89.56 255 ALA A O 1
ATOM 1986 N N . ASN A 1 256 ? -10.841 -10.022 8.519 1.00 89.25 256 ASN A N 1
ATOM 1987 C CA . ASN A 1 256 ? -11.265 -10.724 7.309 1.00 89.25 256 ASN A CA 1
ATOM 1988 C C . ASN A 1 256 ? -10.081 -11.093 6.402 1.00 89.25 256 ASN A C 1
ATOM 1990 O O . ASN A 1 256 ? -10.231 -11.936 5.525 1.00 89.25 256 ASN A O 1
ATOM 1994 N N . LEU A 1 257 ? -8.910 -10.497 6.636 1.00 89.31 257 LEU A N 1
ATOM 1995 C CA . LEU A 1 257 ? -7.694 -10.719 5.856 1.00 89.31 257 LEU A CA 1
ATOM 1996 C C . LEU A 1 257 ? -6.805 -11.812 6.454 1.00 89.31 257 LEU A C 1
ATOM 1998 O O . LEU A 1 257 ? -6.073 -12.476 5.722 1.00 89.31 257 LEU A O 1
ATOM 2002 N N . VAL A 1 258 ? -6.894 -12.052 7.765 1.00 92.00 258 VAL A N 1
ATOM 2003 C CA . VAL A 1 258 ? -6.067 -13.035 8.482 1.00 92.00 258 VAL A CA 1
ATOM 2004 C C . VAL A 1 258 ? -6.893 -14.165 9.099 1.00 92.00 258 VAL A C 1
ATOM 2006 O O . VAL A 1 258 ? -8.007 -13.958 9.590 1.00 92.00 258 VAL A O 1
ATOM 2009 N N . ASP A 1 259 ? -6.311 -15.364 9.116 1.00 92.19 259 ASP A N 1
ATOM 2010 C CA . ASP A 1 259 ? -6.841 -16.522 9.841 1.00 92.19 259 ASP A CA 1
ATOM 2011 C C . ASP A 1 259 ? -6.339 -16.528 11.297 1.00 92.19 259 ASP A C 1
ATOM 2013 O O . ASP A 1 259 ? -5.570 -15.657 11.709 1.00 92.19 259 ASP A O 1
ATOM 2017 N N . GLU A 1 260 ? -6.761 -17.523 12.093 1.00 93.25 260 GLU A N 1
ATOM 2018 C CA . GLU A 1 260 ? -6.294 -17.671 13.482 1.00 93.25 260 GLU A CA 1
ATOM 2019 C C . GLU A 1 260 ? -4.762 -17.682 13.555 1.00 93.25 260 GLU A C 1
ATOM 2021 O O . GLU A 1 260 ? -4.186 -16.966 14.369 1.00 93.25 260 GLU A O 1
ATOM 2026 N N . PHE A 1 261 ? -4.111 -18.424 12.653 1.00 93.94 261 PHE A N 1
ATOM 2027 C CA . PHE A 1 261 ? -2.662 -18.584 12.591 1.00 93.94 261 PHE A CA 1
ATOM 2028 C C . PHE A 1 261 ? -2.137 -18.334 11.176 1.00 93.94 261 PHE A C 1
ATOM 2030 O O . PHE A 1 261 ? -2.520 -19.038 10.241 1.00 93.94 261 PHE A O 1
ATOM 2037 N N . MET A 1 262 ? -1.208 -17.390 11.041 1.00 95.00 262 MET A N 1
ATOM 2038 C CA . MET A 1 262 ? -0.598 -16.994 9.768 1.00 95.00 262 MET A CA 1
ATOM 2039 C C . MET A 1 262 ? 0.918 -17.189 9.818 1.00 95.00 262 MET A C 1
ATOM 2041 O O . MET A 1 262 ? 1.531 -16.998 10.866 1.00 95.00 262 MET A O 1
ATOM 2045 N N . TYR A 1 263 ? 1.542 -17.520 8.693 1.00 96.12 263 TYR A N 1
ATOM 2046 C CA . TYR A 1 263 ? 2.968 -17.248 8.517 1.00 96.12 263 TYR A CA 1
ATOM 2047 C C . TYR A 1 263 ? 3.154 -15.769 8.188 1.00 96.12 263 TYR A C 1
ATOM 2049 O O . TYR A 1 263 ? 2.307 -15.170 7.527 1.00 96.12 263 TYR A O 1
ATOM 2057 N N . VAL A 1 264 ? 4.270 -15.196 8.624 1.00 97.44 264 VAL A N 1
ATOM 2058 C CA . VAL A 1 264 ? 4.673 -13.827 8.284 1.00 97.44 264 VAL A CA 1
ATOM 2059 C C . VAL A 1 264 ? 6.047 -13.856 7.649 1.00 97.44 264 VAL A C 1
ATOM 2061 O O . VAL A 1 264 ? 6.858 -14.726 7.978 1.00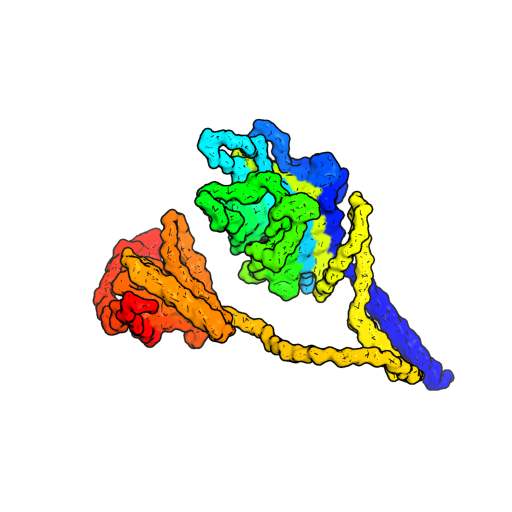 97.44 264 VAL A O 1
ATOM 2064 N N . GLY A 1 265 ? 6.321 -12.910 6.763 1.00 98.00 265 GLY A N 1
ATOM 2065 C CA . GLY A 1 265 ? 7.643 -12.778 6.178 1.00 98.00 265 GLY A CA 1
ATOM 2066 C C . GLY A 1 265 ? 7.637 -11.962 4.905 1.00 98.00 265 GLY A C 1
ATOM 2067 O O . GLY A 1 265 ? 6.844 -11.035 4.756 1.00 98.00 265 GLY A O 1
ATOM 2068 N N . PHE A 1 266 ? 8.538 -12.325 4.005 1.00 98.44 266 PHE A N 1
ATOM 2069 C CA . PHE A 1 266 ? 8.824 -11.586 2.791 1.00 98.44 266 PHE A CA 1
ATOM 2070 C C . PHE A 1 266 ? 8.554 -12.433 1.559 1.00 98.44 266 PHE A C 1
ATOM 2072 O O . PHE A 1 266 ? 8.783 -13.645 1.563 1.00 98.44 266 PHE A O 1
ATOM 2079 N N . SER A 1 267 ? 8.101 -11.769 0.506 1.00 96.62 267 SER A N 1
ATOM 2080 C CA . SER A 1 267 ? 7.962 -12.311 -0.838 1.00 96.62 267 SER A CA 1
ATOM 2081 C C . SER A 1 267 ? 8.619 -11.366 -1.826 1.00 96.62 267 SER A C 1
ATOM 2083 O O . SER A 1 267 ? 8.682 -10.164 -1.576 1.00 96.62 267 SER A O 1
ATOM 2085 N N . SER A 1 268 ? 9.136 -11.895 -2.922 1.00 95.50 268 SER A N 1
ATOM 2086 C CA . SER A 1 268 ? 9.779 -11.086 -3.945 1.00 95.50 268 SER A CA 1
ATOM 2087 C C . SER A 1 268 ? 9.706 -11.749 -5.314 1.00 95.50 268 SER A C 1
ATOM 2089 O O . SER A 1 268 ? 9.640 -12.979 -5.425 1.00 95.50 268 SER A O 1
ATOM 2091 N N . GLY A 1 269 ? 9.711 -10.906 -6.347 1.00 90.94 269 GLY A N 1
ATOM 2092 C CA . GLY A 1 269 ? 9.696 -11.305 -7.741 1.00 90.94 269 GLY A CA 1
ATOM 2093 C C . GLY A 1 269 ? 10.658 -10.472 -8.586 1.00 90.94 269 GLY A C 1
ATOM 2094 O O . GLY A 1 269 ? 10.772 -9.258 -8.426 1.00 90.94 269 GLY A O 1
ATOM 2095 N N . THR A 1 270 ? 11.313 -11.133 -9.536 1.00 88.38 270 THR A N 1
ATOM 2096 C CA . THR A 1 270 ? 11.928 -10.486 -10.704 1.00 88.38 270 THR A CA 1
ATOM 2097 C C . THR A 1 270 ? 11.334 -11.066 -11.977 1.00 88.38 270 THR A C 1
ATOM 2099 O O . THR A 1 270 ? 11.039 -12.263 -12.039 1.00 88.38 270 THR A O 1
ATOM 2102 N N . GLY A 1 271 ? 11.144 -10.227 -12.988 1.00 84.75 271 GLY A N 1
ATOM 2103 C CA . GLY A 1 271 ? 10.627 -10.593 -14.299 1.00 84.75 271 GLY A CA 1
ATOM 2104 C C . GLY A 1 271 ? 11.706 -10.579 -15.382 1.00 84.75 271 GLY A C 1
ATOM 2105 O O . GLY A 1 271 ? 12.748 -11.228 -15.276 1.00 84.75 271 GLY A O 1
ATOM 2106 N N . VAL A 1 272 ? 11.418 -9.868 -16.477 1.00 78.44 272 VAL A N 1
ATOM 2107 C CA . VAL A 1 272 ? 12.378 -9.629 -17.575 1.00 78.44 272 VAL A CA 1
ATOM 2108 C C . VAL A 1 272 ? 13.466 -8.649 -17.140 1.00 78.44 272 VAL A C 1
ATOM 2110 O O . VAL A 1 272 ? 14.636 -8.810 -17.498 1.00 78.44 272 VAL A O 1
ATOM 2113 N N . HIS A 1 273 ? 13.073 -7.636 -16.371 1.00 79.75 273 HIS A N 1
ATOM 2114 C CA . HIS A 1 273 ? 13.997 -6.797 -15.625 1.00 79.75 273 HIS A CA 1
ATOM 2115 C C . HIS A 1 273 ? 14.368 -7.492 -14.328 1.00 79.75 273 HIS A C 1
ATOM 2117 O O . HIS A 1 273 ? 13.661 -8.390 -13.866 1.00 79.75 273 HIS A O 1
ATOM 2123 N N . TRP A 1 274 ? 15.522 -7.129 -13.786 1.00 78.75 274 TRP A N 1
ATOM 2124 C CA . TRP A 1 274 ? 16.034 -7.841 -12.638 1.00 78.75 274 TRP A CA 1
ATOM 2125 C C . TRP A 1 274 ? 16.852 -6.951 -11.727 1.00 78.75 274 TRP A C 1
ATOM 2127 O O . TRP A 1 274 ? 17.584 -6.057 -12.152 1.00 78.75 274 TRP A O 1
ATOM 2137 N N . GLU A 1 275 ? 16.762 -7.291 -10.459 1.00 86.81 275 GLU A N 1
ATOM 2138 C CA . GLU A 1 275 ? 17.504 -6.725 -9.353 1.00 86.81 275 GLU A CA 1
ATOM 2139 C C . GLU A 1 275 ? 17.609 -7.798 -8.268 1.00 86.81 275 GLU A C 1
ATOM 2141 O O . GLU A 1 275 ? 17.035 -8.874 -8.392 1.00 86.81 275 GLU A O 1
ATOM 2146 N N . VAL A 1 276 ? 18.381 -7.547 -7.229 1.00 89.88 276 VAL A N 1
ATOM 2147 C CA . VAL A 1 276 ? 18.553 -8.431 -6.082 1.00 89.88 276 VAL A CA 1
ATOM 2148 C C . VAL A 1 276 ? 17.813 -7.823 -4.909 1.00 89.88 276 VAL A C 1
ATOM 2150 O O . VAL A 1 276 ? 18.001 -6.641 -4.625 1.00 89.88 276 VAL A O 1
ATOM 2153 N N . HIS A 1 277 ? 17.033 -8.637 -4.203 1.00 94.12 277 HIS A N 1
ATOM 2154 C CA . HIS A 1 277 ? 16.279 -8.228 -3.023 1.00 94.12 277 HIS A CA 1
ATOM 2155 C C . HIS A 1 277 ? 16.886 -8.873 -1.789 1.00 94.12 277 HIS A C 1
ATOM 2157 O O . HIS A 1 277 ? 16.792 -10.085 -1.596 1.00 94.12 277 HIS A O 1
ATOM 2163 N N . GLU A 1 278 ? 17.531 -8.073 -0.948 1.00 94.88 278 GLU A N 1
ATOM 2164 C CA . GLU A 1 278 ? 18.278 -8.584 0.196 1.00 94.88 278 GLU A CA 1
ATOM 2165 C C . GLU A 1 278 ? 17.711 -8.077 1.522 1.00 94.88 278 GLU A C 1
ATOM 2167 O O . GLU A 1 278 ? 17.644 -6.871 1.747 1.00 94.88 278 GLU A O 1
ATOM 2172 N N . ILE A 1 279 ? 17.371 -8.995 2.432 1.00 97.62 279 ILE A N 1
ATOM 2173 C CA . ILE A 1 279 ? 16.946 -8.691 3.805 1.00 97.62 279 ILE A CA 1
ATOM 2174 C C . ILE A 1 279 ? 18.146 -8.831 4.747 1.00 97.62 279 ILE A C 1
ATOM 2176 O O . ILE A 1 279 ? 18.791 -9.882 4.809 1.00 97.62 279 ILE A O 1
ATOM 2180 N N . LYS A 1 280 ? 18.449 -7.763 5.492 1.00 94.88 280 LYS A N 1
ATOM 2181 C CA . LYS A 1 280 ? 19.612 -7.649 6.392 1.00 94.88 280 LYS A CA 1
ATOM 2182 C C . LYS A 1 280 ? 19.253 -7.815 7.865 1.00 94.88 280 LYS A C 1
ATOM 2184 O O . LYS A 1 280 ? 20.031 -8.386 8.621 1.00 94.88 280 LYS A O 1
ATOM 2189 N N . SER A 1 281 ? 18.083 -7.330 8.267 1.00 94.50 281 SER A N 1
ATOM 2190 C CA . SER A 1 281 ? 17.592 -7.422 9.641 1.00 94.50 281 SER A CA 1
ATOM 2191 C C . SER A 1 281 ? 16.072 -7.522 9.647 1.00 94.50 281 SER A C 1
ATOM 2193 O O . SER A 1 281 ? 15.414 -7.070 8.710 1.00 94.50 281 SER A O 1
ATOM 2195 N N . TRP A 1 282 ? 15.502 -8.108 10.697 1.00 97.50 282 TRP A N 1
ATOM 2196 C CA . TRP A 1 282 ? 14.057 -8.177 10.865 1.00 97.50 282 TRP A CA 1
ATOM 2197 C C . TRP A 1 282 ? 13.649 -8.313 12.329 1.00 97.50 282 TRP A C 1
ATOM 2199 O O . TRP A 1 282 ? 14.113 -9.184 13.063 1.00 97.50 282 TRP A O 1
ATOM 2209 N N . THR A 1 283 ? 12.724 -7.461 12.741 1.00 96.12 283 THR A N 1
ATOM 2210 C CA . THR A 1 283 ? 12.060 -7.486 14.038 1.00 96.12 283 THR A CA 1
ATOM 2211 C C . THR A 1 283 ? 10.560 -7.567 13.834 1.00 96.12 283 THR A C 1
ATOM 2213 O O . THR A 1 283 ? 10.009 -6.935 12.930 1.00 96.12 283 THR A O 1
ATOM 2216 N N . PHE A 1 284 ? 9.886 -8.338 14.673 1.00 97.19 284 PHE A N 1
ATOM 2217 C CA . PHE A 1 284 ? 8.439 -8.468 14.629 1.00 97.19 284 PHE A CA 1
ATOM 2218 C C . PHE A 1 284 ? 7.899 -8.638 16.038 1.00 97.19 284 PHE A C 1
ATOM 2220 O O . PHE A 1 284 ? 8.446 -9.386 16.850 1.00 97.19 284 PHE A O 1
ATOM 2227 N N . THR A 1 285 ? 6.785 -7.975 16.310 1.00 95.94 285 THR A N 1
ATOM 2228 C CA . THR A 1 285 ? 5.996 -8.160 17.518 1.00 95.94 285 THR A CA 1
ATOM 2229 C C . THR A 1 285 ? 4.518 -8.208 17.161 1.00 95.94 285 THR A C 1
ATOM 2231 O O . THR A 1 285 ? 4.054 -7.467 16.301 1.00 95.94 285 THR A O 1
ATOM 2234 N N . SER A 1 286 ? 3.766 -9.075 17.828 1.00 94.69 286 SER A N 1
ATOM 2235 C CA . SER A 1 286 ? 2.304 -9.101 17.769 1.00 94.69 286 SER A CA 1
ATOM 2236 C C . SER A 1 286 ? 1.739 -9.316 19.162 1.00 94.69 286 SER A C 1
ATOM 2238 O O . SER A 1 286 ? 2.333 -10.038 19.967 1.00 94.69 286 SER A O 1
ATOM 2240 N N . SER A 1 287 ? 0.603 -8.683 19.447 1.00 89.31 287 SER A N 1
ATOM 2241 C CA . SER A 1 287 ? -0.087 -8.824 20.725 1.00 89.31 287 SER A CA 1
ATOM 2242 C C . SER A 1 287 ? -1.598 -8.844 20.549 1.00 89.31 287 SER A C 1
ATOM 2244 O O . SER A 1 287 ? -2.178 -7.974 19.900 1.00 89.31 287 SER A O 1
ATOM 2246 N N . MET A 1 288 ? -2.234 -9.818 21.199 1.00 82.12 288 MET A N 1
ATOM 2247 C CA . MET A 1 288 ? -3.691 -9.934 21.297 1.00 82.12 288 MET A CA 1
ATOM 2248 C C . MET A 1 288 ? -4.303 -9.037 22.392 1.00 82.12 288 MET A C 1
ATOM 2250 O O . MET A 1 288 ? -5.520 -9.054 22.581 1.00 82.12 288 MET A O 1
ATOM 2254 N N . THR A 1 289 ? -3.501 -8.276 23.149 1.00 67.38 289 THR A N 1
ATOM 2255 C CA . THR A 1 289 ? -3.983 -7.437 24.262 1.00 67.38 289 THR A CA 1
ATOM 2256 C C . THR A 1 289 ? -4.089 -5.953 23.902 1.00 67.38 289 THR A C 1
ATOM 2258 O O . THR A 1 289 ? -3.267 -5.399 23.179 1.00 67.38 289 THR A O 1
ATOM 2261 N N . GLN A 1 290 ? -5.093 -5.277 24.475 1.00 51.00 290 GLN A N 1
ATOM 2262 C CA . GLN A 1 290 ? -5.302 -3.821 24.396 1.00 51.00 290 GLN A CA 1
ATOM 2263 C C . GLN A 1 290 ? -4.372 -3.028 25.346 1.00 51.00 290 GLN A C 1
ATOM 2265 O O . GLN A 1 290 ? -4.820 -2.108 26.027 1.00 51.00 290 GLN A O 1
ATOM 2270 N N . GLN A 1 291 ? -3.094 -3.397 25.460 1.00 40.41 291 GLN A N 1
ATOM 2271 C CA . GLN A 1 291 ? -2.128 -2.652 26.277 1.00 40.41 291 GLN A CA 1
ATOM 2272 C C . GLN A 1 291 ? -0.918 -2.237 25.443 1.00 40.41 291 GLN A C 1
ATOM 2274 O O . GLN A 1 291 ? -0.153 -3.079 24.984 1.00 40.41 291 GLN A O 1
ATOM 2279 N N . GLU A 1 292 ? -0.738 -0.925 25.289 1.00 32.66 292 GLU A N 1
ATOM 2280 C CA . GLU A 1 292 ? 0.512 -0.330 24.820 1.00 32.66 292 GLU A CA 1
ATOM 2281 C C . GLU A 1 292 ? 1.602 -0.584 25.866 1.00 32.66 292 GLU A C 1
ATOM 2283 O O . GLU A 1 292 ? 1.651 0.048 26.922 1.00 32.66 292 GLU A O 1
ATOM 2288 N N . THR A 1 293 ? 2.486 -1.538 25.596 1.00 32.50 293 THR A N 1
ATOM 2289 C CA . THR A 1 293 ? 3.749 -1.660 26.324 1.00 32.50 293 THR A CA 1
ATOM 2290 C C . THR A 1 293 ? 4.787 -0.749 25.685 1.00 32.50 293 THR A C 1
ATOM 2292 O O . THR A 1 293 ? 5.239 -0.999 24.570 1.00 32.50 293 THR A O 1
ATOM 2295 N N . VAL A 1 294 ? 5.202 0.285 26.419 1.00 27.05 294 VAL A N 1
ATOM 2296 C CA . VAL A 1 294 ? 6.439 1.026 26.147 1.00 27.05 294 VAL A CA 1
ATOM 2297 C C . VAL A 1 294 ? 7.609 0.059 26.338 1.00 27.05 294 VAL A C 1
ATOM 2299 O O . VAL A 1 294 ? 7.910 -0.341 27.463 1.00 27.05 294 VAL A O 1
ATOM 2302 N N . VAL A 1 295 ? 8.260 -0.342 25.246 1.00 29.36 295 VAL A N 1
ATOM 2303 C CA . VAL A 1 295 ? 9.510 -1.106 25.310 1.00 29.36 295 VAL A CA 1
ATOM 2304 C C . VAL A 1 295 ? 10.644 -0.113 25.543 1.00 29.36 295 VAL A C 1
ATOM 2306 O O . VAL A 1 295 ? 11.026 0.633 24.645 1.00 29.36 295 VAL A O 1
ATOM 2309 N N . LEU A 1 296 ? 11.178 -0.086 26.764 1.00 26.25 296 LEU A N 1
ATOM 2310 C CA . LEU A 1 296 ? 12.462 0.551 27.036 1.00 26.25 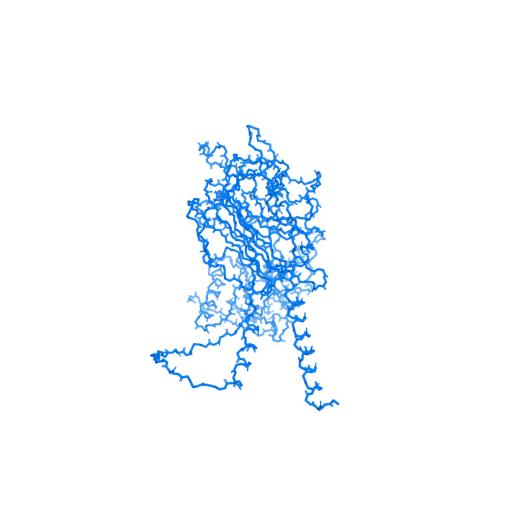296 LEU A CA 1
ATOM 2311 C C . LEU A 1 296 ? 13.557 -0.386 26.520 1.00 26.25 296 LEU A C 1
ATOM 2313 O O . LEU A 1 296 ? 13.748 -1.480 27.048 1.00 26.25 296 LEU A O 1
ATOM 2317 N N . SER A 1 297 ? 14.249 0.033 25.465 1.00 26.66 297 SER A N 1
ATOM 2318 C CA . SER A 1 297 ? 15.405 -0.663 24.906 1.00 26.66 297 SER A CA 1
ATOM 2319 C C . SER A 1 297 ? 16.545 -0.696 25.928 1.00 26.66 297 SER A C 1
ATOM 2321 O O . SER A 1 297 ? 17.188 0.320 26.191 1.00 26.66 297 SER A O 1
ATOM 2323 N N . GLY A 1 298 ? 16.774 -1.873 26.513 1.00 26.02 298 GLY A N 1
ATOM 2324 C CA . GLY A 1 298 ? 18.013 -2.221 27.195 1.00 26.02 298 GLY A CA 1
ATOM 2325 C C . GLY A 1 298 ? 18.992 -2.812 26.187 1.00 26.02 298 GLY A C 1
ATOM 2326 O O . GLY A 1 298 ? 18.664 -3.774 25.496 1.00 26.02 298 GLY A O 1
ATOM 2327 N N . ASP A 1 299 ? 20.172 -2.211 26.103 1.00 30.70 299 ASP A N 1
ATOM 2328 C CA . ASP A 1 299 ? 21.329 -2.715 25.367 1.00 30.70 299 ASP A CA 1
ATOM 2329 C C . ASP A 1 299 ? 21.684 -4.127 25.857 1.00 30.70 299 ASP A C 1
ATOM 2331 O O . ASP A 1 299 ? 21.867 -4.277 27.065 1.00 30.70 299 ASP A O 1
ATOM 2335 N N . GLN A 1 300 ? 21.737 -5.129 24.961 1.00 30.52 300 GLN A N 1
ATOM 2336 C CA . GLN A 1 300 ? 22.601 -6.320 25.056 1.00 30.52 300 GLN A CA 1
ATOM 2337 C C . GLN A 1 300 ? 22.768 -7.028 23.703 1.00 30.52 300 GLN A C 1
ATOM 2339 O O . GLN A 1 300 ? 21.825 -7.477 23.052 1.00 30.52 300 GLN A O 1
ATOM 2344 N N . SER A 1 301 ? 24.035 -7.183 23.343 1.00 33.09 301 SER A N 1
ATOM 2345 C CA . SER A 1 301 ? 24.583 -7.944 22.234 1.00 33.09 301 SER A CA 1
ATOM 2346 C C . SER A 1 301 ? 24.593 -9.452 22.525 1.00 33.09 301 SER A C 1
ATOM 2348 O O . SER A 1 301 ? 25.456 -9.946 23.243 1.00 33.09 301 SER A O 1
ATOM 2350 N N . SER A 1 302 ? 23.683 -10.230 21.928 1.00 30.30 302 SER A N 1
ATOM 2351 C CA . SER A 1 302 ? 23.977 -11.626 21.547 1.00 30.30 302 SER A CA 1
ATOM 2352 C C . SER A 1 302 ? 22.953 -12.162 20.538 1.00 30.30 302 SER A C 1
ATOM 2354 O O . SER A 1 302 ? 21.747 -12.038 20.735 1.00 30.30 302 SER A O 1
ATOM 2356 N N . GLY A 1 303 ? 23.446 -12.747 19.443 1.00 33.84 303 GLY A N 1
ATOM 2357 C CA . GLY A 1 303 ? 22.662 -13.277 18.321 1.00 33.84 303 GLY A CA 1
ATOM 2358 C C . GLY A 1 303 ? 22.002 -14.631 18.592 1.00 33.84 303 GLY A C 1
ATOM 2359 O O . GLY A 1 303 ? 22.319 -15.614 17.932 1.00 33.84 303 GLY A O 1
ATOM 2360 N N . SER A 1 304 ? 21.077 -14.682 19.549 1.00 29.94 304 SER A N 1
ATOM 2361 C CA . SER A 1 304 ? 20.172 -15.817 19.774 1.00 29.94 304 SER A CA 1
ATOM 2362 C C . SER A 1 304 ? 18.757 -15.285 20.036 1.00 29.94 304 SER A C 1
ATOM 2364 O O . SER A 1 304 ? 18.640 -14.234 20.671 1.00 29.94 304 SER A O 1
ATOM 2366 N N . PRO A 1 305 ? 17.675 -15.946 19.572 1.00 31.73 305 PRO A N 1
ATOM 2367 C CA . PRO A 1 305 ? 16.314 -15.474 19.806 1.00 31.73 305 PRO A CA 1
ATOM 2368 C C . PRO A 1 305 ? 16.018 -15.431 21.308 1.00 31.73 305 PRO A C 1
ATOM 2370 O O . PRO A 1 305 ? 15.833 -16.454 21.971 1.00 31.73 305 PRO A O 1
ATOM 2373 N N . VAL A 1 306 ? 15.962 -14.222 21.861 1.00 33.25 306 VAL A N 1
ATOM 2374 C CA . VAL A 1 306 ? 15.568 -14.001 23.248 1.00 33.25 306 VAL A CA 1
ATOM 2375 C C . VAL A 1 306 ? 14.044 -14.117 23.332 1.00 33.25 306 VAL A C 1
ATOM 2377 O O . VAL A 1 306 ? 13.327 -13.157 23.075 1.00 33.25 306 VAL A O 1
ATOM 2380 N N . LYS A 1 307 ? 13.527 -15.289 23.725 1.00 31.52 307 LYS A N 1
ATOM 2381 C CA . LYS A 1 307 ? 12.135 -15.418 24.193 1.00 31.52 307 LYS A CA 1
ATOM 2382 C C . LYS A 1 307 ? 12.018 -14.748 25.564 1.00 31.52 307 LYS A C 1
ATOM 2384 O O . LYS A 1 307 ? 12.167 -15.401 26.594 1.00 31.52 307 LYS A O 1
ATOM 2389 N N . GLN A 1 308 ? 11.788 -13.439 25.595 1.00 29.31 308 GLN A N 1
ATOM 2390 C CA . GLN A 1 308 ? 11.463 -12.738 26.837 1.00 29.31 308 GLN A CA 1
ATOM 2391 C C . GLN A 1 308 ? 9.966 -12.888 27.135 1.00 29.31 308 GLN A C 1
ATOM 2393 O O . GLN A 1 308 ? 9.118 -12.386 26.401 1.00 29.31 308 GLN A O 1
ATOM 2398 N N . ILE A 1 309 ? 9.644 -13.592 28.225 1.00 28.64 309 ILE A N 1
ATOM 2399 C CA . ILE A 1 309 ? 8.316 -13.574 28.848 1.00 28.64 309 ILE A CA 1
ATOM 2400 C C . ILE A 1 309 ? 8.299 -12.373 29.796 1.00 28.64 309 ILE A C 1
ATOM 2402 O O . ILE A 1 309 ? 8.889 -12.425 30.875 1.00 28.64 309 ILE A O 1
ATOM 2406 N N . ILE A 1 310 ? 7.654 -11.278 29.393 1.00 32.81 310 ILE A N 1
ATOM 2407 C CA . ILE A 1 310 ? 7.423 -10.128 30.272 1.00 32.81 310 ILE A CA 1
ATOM 2408 C C . ILE A 1 310 ? 6.110 -10.374 31.018 1.00 32.81 310 ILE A C 1
ATOM 2410 O O . ILE A 1 310 ? 5.039 -10.405 30.421 1.00 32.81 310 ILE A O 1
ATOM 2414 N N . ILE A 1 311 ? 6.183 -10.559 32.337 1.00 28.19 311 ILE A N 1
ATOM 2415 C CA . ILE A 1 311 ? 4.996 -10.654 33.197 1.00 28.19 311 ILE A CA 1
ATOM 2416 C C . ILE A 1 311 ? 4.495 -9.226 33.456 1.00 28.19 311 ILE A C 1
ATOM 2418 O O . ILE A 1 311 ? 5.029 -8.516 34.308 1.00 28.19 311 ILE A O 1
ATOM 2422 N N . GLY A 1 312 ? 3.484 -8.783 32.708 1.00 31.52 312 GLY A N 1
ATOM 2423 C CA . GLY A 1 312 ? 2.825 -7.496 32.934 1.00 31.52 312 GLY A CA 1
ATOM 2424 C C . GLY A 1 312 ? 1.909 -7.542 34.160 1.00 31.52 312 GLY A C 1
ATOM 2425 O O . GLY A 1 312 ? 0.860 -8.183 34.134 1.00 31.52 312 GLY A O 1
ATOM 2426 N N . VAL A 1 313 ? 2.268 -6.845 35.242 1.00 29.53 313 VAL A N 1
ATOM 2427 C CA . VAL A 1 313 ? 1.358 -6.630 36.381 1.00 29.53 313 VAL A CA 1
ATOM 2428 C C . VAL A 1 313 ? 0.373 -5.520 36.011 1.00 29.53 313 VAL A C 1
ATOM 2430 O O . VAL A 1 313 ? 0.769 -4.385 35.751 1.00 29.53 313 VAL A O 1
ATOM 2433 N N . SER A 1 314 ? -0.926 -5.828 35.985 1.00 31.77 314 SER A N 1
ATOM 2434 C CA . SER A 1 314 ? -1.964 -4.837 35.689 1.00 31.77 314 SER A CA 1
ATOM 2435 C C . SER A 1 314 ? -2.069 -3.777 36.799 1.00 31.77 314 SER A C 1
ATOM 2437 O O . SER A 1 314 ? -2.178 -4.088 37.986 1.00 31.77 314 SER A O 1
ATOM 2439 N N . VAL A 1 315 ? -2.100 -2.497 36.411 1.00 33.94 315 VAL A N 1
ATOM 2440 C CA . VAL A 1 315 ? -2.280 -1.345 37.324 1.00 33.94 315 VAL A CA 1
ATOM 2441 C C . VAL A 1 315 ? -3.620 -1.417 38.083 1.00 33.94 315 VAL A C 1
ATOM 2443 O O . VAL A 1 315 ? -3.732 -0.911 39.199 1.00 33.94 315 VAL A O 1
ATOM 2446 N N . ALA A 1 316 ? -4.610 -2.146 37.553 1.00 34.47 316 ALA A N 1
ATOM 2447 C CA . ALA A 1 316 ? -5.869 -2.431 38.244 1.00 34.47 316 ALA A CA 1
ATOM 2448 C C . ALA A 1 316 ? -5.676 -3.251 39.541 1.00 34.47 316 ALA A C 1
ATOM 2450 O O . ALA A 1 316 ? -6.388 -3.021 40.519 1.00 34.47 316 ALA A O 1
ATOM 2451 N N . GLY A 1 317 ? -4.672 -4.136 39.598 1.00 33.03 317 GLY A N 1
ATOM 2452 C CA . GLY A 1 317 ? -4.310 -4.868 40.818 1.00 33.03 317 GLY A CA 1
ATOM 2453 C C . GLY A 1 317 ? -3.630 -3.987 41.875 1.00 33.03 317 GLY A C 1
ATOM 2454 O O . GLY A 1 317 ? -3.850 -4.169 43.072 1.00 33.03 317 GLY A O 1
ATOM 2455 N N . GLY A 1 318 ? -2.866 -2.975 41.449 1.00 36.19 318 GLY A N 1
ATOM 2456 C CA . GLY A 1 318 ? -2.194 -2.029 42.350 1.00 36.19 318 GLY A CA 1
ATOM 2457 C C . GLY A 1 318 ? -3.155 -1.076 43.071 1.00 36.19 318 GLY A C 1
ATOM 2458 O O . GLY A 1 318 ? -2.950 -0.750 44.240 1.00 36.19 318 GLY A O 1
ATOM 2459 N N . ILE A 1 319 ? -4.247 -0.676 42.411 1.00 34.91 319 ILE A N 1
ATOM 2460 C CA . ILE A 1 319 ? -5.250 0.235 42.990 1.00 34.91 319 ILE A CA 1
ATOM 2461 C C . ILE A 1 319 ? -6.082 -0.467 44.081 1.00 34.91 319 ILE A C 1
ATOM 2463 O O . ILE A 1 319 ? -6.403 0.148 45.100 1.00 34.91 319 ILE A O 1
ATOM 2467 N N . LEU A 1 320 ? -6.353 -1.771 43.940 1.00 38.84 320 LEU A N 1
ATOM 2468 C CA . LEU A 1 320 ? -7.032 -2.569 44.973 1.00 38.84 320 LEU A CA 1
ATOM 2469 C C . LEU A 1 320 ? -6.131 -2.874 46.187 1.00 38.84 320 LEU A C 1
ATOM 2471 O O . LEU A 1 320 ? -6.627 -2.973 47.310 1.00 38.84 320 LEU A O 1
ATOM 2475 N N . LEU A 1 321 ? -4.807 -2.936 46.008 1.00 39.00 321 LEU A N 1
ATOM 2476 C CA . LEU A 1 321 ? -3.854 -3.081 47.119 1.00 39.00 321 LEU A CA 1
ATOM 2477 C C . LEU A 1 321 ? -3.745 -1.808 47.978 1.00 39.00 321 LEU A C 1
ATOM 2479 O O . LEU A 1 321 ? -3.597 -1.897 49.197 1.00 39.00 321 LEU A O 1
ATOM 2483 N N . LEU A 1 322 ? -3.892 -0.620 47.380 1.00 37.88 322 LEU A N 1
ATOM 2484 C CA . LEU A 1 322 ? -3.851 0.654 48.111 1.00 37.88 322 LEU A CA 1
ATOM 2485 C C . LEU A 1 322 ? -5.148 0.957 48.879 1.00 37.88 322 LEU A C 1
ATOM 2487 O O . LEU A 1 322 ? -5.104 1.617 49.921 1.00 37.88 322 LEU A O 1
ATOM 2491 N N . ALA A 1 323 ? -6.294 0.446 48.419 1.00 35.59 323 ALA A N 1
ATOM 2492 C CA . ALA A 1 323 ? -7.561 0.565 49.145 1.00 35.59 323 ALA A CA 1
ATOM 2493 C C . ALA A 1 323 ? -7.567 -0.262 50.447 1.00 35.59 323 ALA A C 1
ATOM 2495 O O . ALA A 1 323 ? -8.147 0.163 51.446 1.00 35.59 323 ALA A O 1
ATOM 2496 N N . SER A 1 324 ? -6.844 -1.386 50.469 1.00 36.66 324 SER A N 1
ATOM 2497 C CA . SER A 1 324 ? -6.723 -2.277 51.631 1.00 36.66 324 SER A CA 1
ATOM 2498 C C . SER A 1 324 ? -5.788 -1.747 52.729 1.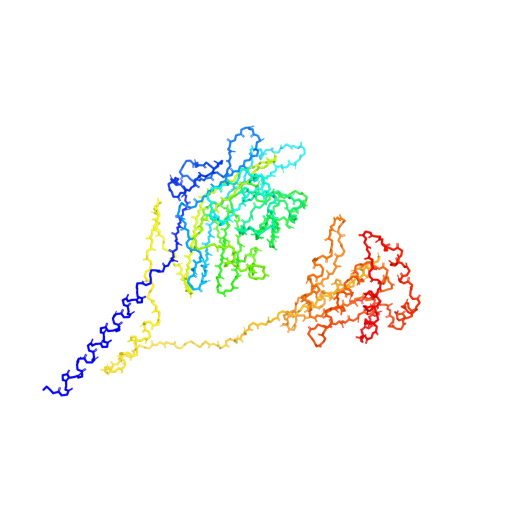00 36.66 324 SER A C 1
ATOM 2500 O O . SER A 1 324 ? -5.904 -2.154 53.882 1.00 36.66 324 SER A O 1
ATOM 2502 N N . TRP A 1 325 ? -4.887 -0.804 52.420 1.00 32.94 325 TRP A N 1
ATOM 2503 C CA . TRP A 1 325 ? -3.924 -0.275 53.401 1.00 32.94 325 TRP A CA 1
ATOM 2504 C C . TRP A 1 325 ? -4.465 0.914 54.217 1.00 32.94 325 TRP A C 1
ATOM 2506 O O . TRP A 1 325 ? -3.960 1.216 55.295 1.00 32.94 325 TRP A O 1
ATOM 2516 N N . LYS A 1 326 ? -5.548 1.579 53.788 1.00 34.44 326 LYS A N 1
ATOM 2517 C CA . LYS A 1 326 ? -6.126 2.712 54.544 1.00 34.44 326 LYS A CA 1
ATOM 2518 C C . LYS A 1 326 ? -6.908 2.321 55.812 1.00 34.44 326 LYS A C 1
ATOM 2520 O O . LYS A 1 326 ? -7.396 3.210 56.504 1.00 34.44 326 LYS A O 1
ATOM 2525 N N . VAL A 1 327 ? -7.001 1.031 56.149 1.00 43.34 327 VAL A N 1
ATOM 2526 C CA . VAL A 1 327 ? -7.750 0.530 57.323 1.00 43.34 327 VAL A CA 1
ATOM 2527 C C . VAL A 1 327 ? -6.864 0.271 58.558 1.00 43.34 327 VAL A C 1
ATOM 2529 O O . VAL A 1 327 ? -7.388 0.040 59.644 1.00 43.34 327 VAL A O 1
ATOM 2532 N N . LEU A 1 328 ? -5.534 0.393 58.476 1.00 34.50 328 LEU A N 1
ATOM 2533 C CA . LEU A 1 328 ? -4.643 0.189 59.632 1.00 34.50 328 LEU A CA 1
ATOM 2534 C C . LEU A 1 328 ? -3.713 1.393 59.824 1.00 34.50 328 LEU A C 1
ATOM 2536 O O . LEU A 1 328 ? -2.726 1.571 59.116 1.00 34.50 328 LEU A O 1
ATOM 2540 N N . GLY A 1 329 ? -4.091 2.259 60.765 1.00 32.75 329 GLY A N 1
ATOM 2541 C CA . GLY A 1 329 ? -3.468 3.555 61.013 1.00 32.75 329 GLY A CA 1
ATOM 2542 C C . GLY A 1 329 ? -2.011 3.514 61.492 1.00 32.75 329 GLY A C 1
ATOM 2543 O O . GLY A 1 329 ? -1.603 2.659 62.273 1.00 32.75 329 GLY A O 1
ATOM 2544 N N . GLY A 1 330 ? -1.264 4.535 61.070 1.00 31.59 330 GLY A N 1
ATOM 2545 C CA . GLY A 1 330 ? 0.036 4.948 61.600 1.00 31.59 330 GLY A CA 1
ATOM 2546 C C . GLY A 1 330 ? 0.422 6.320 61.016 1.00 31.59 330 GLY A C 1
ATOM 2547 O O . GLY A 1 330 ? 0.043 6.607 59.878 1.00 31.59 330 GLY A O 1
ATOM 2548 N N . PRO A 1 331 ? 1.104 7.211 61.765 1.00 30.83 331 PRO A N 1
ATOM 2549 C CA . PRO A 1 331 ? 1.316 8.596 61.347 1.00 30.83 331 PRO A CA 1
ATOM 2550 C C . PRO A 1 331 ? 2.443 8.703 60.309 1.00 30.83 331 PRO A C 1
ATOM 2552 O O . PRO A 1 331 ? 3.538 8.177 60.506 1.00 30.83 331 PRO A O 1
ATOM 2555 N N . LEU A 1 332 ? 2.188 9.427 59.218 1.00 30.23 332 LEU A N 1
ATOM 2556 C CA . LEU A 1 332 ? 3.174 9.719 58.176 1.00 30.23 332 LEU A CA 1
ATOM 2557 C C . LEU A 1 332 ? 3.933 11.017 58.492 1.00 30.23 332 LEU A C 1
ATOM 2559 O O . LEU A 1 332 ? 3.329 12.065 58.716 1.00 30.23 332 LEU A O 1
ATOM 2563 N N . LYS A 1 333 ? 5.269 10.943 58.463 1.00 30.23 333 LYS A N 1
ATOM 2564 C CA . LYS A 1 333 ? 6.154 12.108 58.327 1.00 30.23 333 LYS A CA 1
ATOM 2565 C C . LYS A 1 333 ? 6.086 12.614 56.885 1.00 30.23 333 LYS A C 1
ATOM 2567 O O . LYS A 1 333 ? 6.169 11.826 55.946 1.00 30.23 333 LYS A O 1
ATOM 2572 N N . THR A 1 334 ? 5.951 13.923 56.727 1.00 26.78 334 THR A N 1
ATOM 2573 C CA . THR A 1 334 ? 5.934 14.617 55.438 1.00 26.78 334 THR A CA 1
ATOM 2574 C C . THR A 1 334 ? 7.338 14.716 54.833 1.00 26.78 334 THR A C 1
ATOM 2576 O O . THR A 1 334 ? 8.294 15.014 55.551 1.00 26.78 334 THR A O 1
ATOM 2579 N N . PRO A 1 335 ? 7.469 14.580 53.505 1.00 25.42 335 PRO A N 1
ATOM 2580 C CA . PRO A 1 335 ? 8.467 15.302 52.742 1.00 25.42 335 PRO A CA 1
ATOM 2581 C C . PRO A 1 335 ? 7.796 16.448 51.977 1.00 25.42 335 PRO A C 1
ATOM 2583 O O . PRO A 1 335 ? 6.772 16.289 51.315 1.00 25.42 335 PRO A O 1
ATOM 2586 N N . THR A 1 336 ? 8.390 17.624 52.103 1.00 25.27 336 THR A N 1
ATOM 2587 C CA . THR A 1 336 ? 8.121 18.827 51.319 1.00 25.27 336 THR A CA 1
ATOM 2588 C C . THR A 1 336 ? 8.477 18.593 49.850 1.00 25.27 336 THR A C 1
ATOM 2590 O O . THR A 1 336 ? 9.590 18.169 49.548 1.00 25.27 336 THR A O 1
ATOM 2593 N N . TYR A 1 337 ? 7.566 18.934 48.935 1.00 22.59 337 TYR A N 1
ATOM 2594 C CA . TYR A 1 337 ? 7.880 19.108 47.517 1.00 22.59 337 TYR A CA 1
ATOM 2595 C C . TYR A 1 337 ? 7.298 20.433 47.022 1.00 22.59 337 TYR A C 1
ATOM 2597 O O . TYR A 1 337 ? 6.165 20.796 47.339 1.00 22.59 337 TYR A O 1
ATOM 2605 N N . SER A 1 338 ? 8.139 21.184 46.321 1.00 26.25 338 SER A N 1
ATOM 2606 C CA . SER A 1 338 ? 7.932 22.548 45.845 1.00 26.25 338 SER A CA 1
ATOM 2607 C C . SER A 1 338 ? 6.850 22.649 44.772 1.00 26.25 338 SER A C 1
ATOM 2609 O O . SER A 1 338 ? 6.772 21.815 43.871 1.00 26.25 338 SER A O 1
ATOM 2611 N N . GLN A 1 339 ? 6.065 23.724 44.847 1.00 26.80 339 GLN A N 1
ATOM 2612 C CA . GLN A 1 339 ? 5.086 24.125 43.841 1.00 26.80 339 GLN A CA 1
ATOM 2613 C C . GLN A 1 339 ? 5.758 24.433 42.498 1.00 26.80 339 GLN A C 1
ATOM 2615 O O . GLN A 1 339 ? 6.648 25.275 42.428 1.00 26.80 339 GLN A O 1
ATOM 2620 N N . THR A 1 340 ? 5.255 23.828 41.425 1.00 23.58 340 THR A N 1
ATOM 2621 C CA . THR A 1 340 ? 5.250 24.432 40.088 1.00 23.58 340 THR A CA 1
ATOM 2622 C C . THR A 1 340 ? 3.864 24.219 39.487 1.00 23.58 340 THR A C 1
ATOM 2624 O O . THR A 1 340 ? 3.326 23.116 39.468 1.00 23.58 340 THR A O 1
ATOM 2627 N N . SER A 1 341 ? 3.242 25.331 39.112 1.00 24.27 341 SER A N 1
ATOM 2628 C CA . SER A 1 341 ? 1.917 25.443 38.512 1.00 24.27 341 SER A CA 1
ATOM 2629 C C . SER A 1 341 ? 1.903 24.838 37.110 1.00 24.27 341 SER A C 1
ATOM 2631 O O . SER A 1 341 ? 2.700 25.257 36.274 1.00 24.27 341 SER A O 1
ATOM 2633 N N . PHE A 1 342 ? 0.974 23.918 36.837 1.00 22.80 342 PHE A N 1
ATOM 2634 C CA . PHE A 1 342 ? 0.648 23.512 35.471 1.00 22.80 342 PHE A CA 1
ATOM 2635 C C . PHE A 1 342 ? -0.701 24.109 35.069 1.00 22.80 342 PHE A C 1
ATOM 2637 O O . PHE A 1 342 ? -1.734 23.862 35.693 1.00 22.80 342 PHE A O 1
ATOM 2644 N N . GLU A 1 343 ? -0.632 24.949 34.046 1.00 23.36 343 GLU A N 1
ATOM 2645 C CA . GLU A 1 343 ? -1.737 25.541 33.306 1.00 23.36 343 GLU A CA 1
ATOM 2646 C C . GLU A 1 343 ? -2.563 24.438 32.623 1.00 23.36 343 GLU A C 1
ATOM 2648 O O . GLU A 1 343 ? -2.012 23.507 32.033 1.00 23.36 343 GLU A O 1
ATOM 2653 N N . LEU A 1 344 ? -3.893 24.536 32.693 1.00 23.97 344 LEU A N 1
ATOM 2654 C CA . LEU A 1 344 ? -4.802 23.695 31.914 1.00 23.97 344 LEU A CA 1
ATOM 2655 C C . LEU A 1 344 ? -4.700 24.086 30.432 1.00 23.97 344 LEU A C 1
ATOM 2657 O O . LEU A 1 344 ? -5.067 25.206 30.078 1.00 23.97 344 LEU A O 1
ATOM 2661 N N . GLN A 1 345 ? -4.280 23.163 29.562 1.00 27.33 345 GLN A N 1
ATOM 2662 C CA . GLN A 1 345 ? -4.553 23.258 28.123 1.00 27.33 345 GLN A CA 1
ATOM 2663 C C . GLN A 1 345 ? -5.765 22.389 27.744 1.00 27.33 345 GLN A C 1
ATOM 2665 O O . GLN A 1 345 ? -5.981 21.339 28.354 1.00 27.33 345 GLN A O 1
ATOM 2670 N N . PRO A 1 346 ? -6.607 22.839 26.794 1.00 27.64 346 PRO A N 1
ATOM 2671 C CA . PRO A 1 346 ? -7.965 22.341 26.648 1.00 27.64 346 PRO A CA 1
ATOM 2672 C C . PRO A 1 346 ? -8.031 21.023 25.869 1.00 27.64 346 PRO A C 1
ATOM 2674 O O . PRO A 1 346 ? -7.385 20.853 24.837 1.00 27.64 346 PRO A O 1
ATOM 2677 N N . LEU A 1 347 ? -8.899 20.124 26.340 1.00 30.72 347 LEU A N 1
ATOM 2678 C CA . LEU A 1 347 ? -9.424 19.000 25.568 1.00 30.72 347 LEU A CA 1
ATOM 2679 C C . LEU A 1 347 ? -10.019 19.504 24.247 1.00 30.72 347 LEU A C 1
ATOM 2681 O O . LEU A 1 347 ? -10.960 20.295 24.262 1.00 30.72 347 LEU A O 1
ATOM 2685 N N . THR A 1 348 ? -9.554 18.975 23.118 1.00 32.00 348 THR A N 1
ATOM 2686 C CA . THR A 1 348 ? -10.373 18.914 21.900 1.00 32.00 348 THR A CA 1
ATOM 2687 C C . THR A 1 348 ? -10.437 17.468 21.418 1.00 32.00 348 THR A C 1
ATOM 2689 O O . THR A 1 348 ? -9.471 16.901 20.920 1.00 32.00 348 THR A O 1
ATOM 2692 N N . GLN A 1 349 ? -11.597 16.855 21.667 1.00 33.12 349 GLN A N 1
ATOM 2693 C CA . GLN A 1 349 ? -12.068 15.627 21.031 1.00 33.12 349 GLN A CA 1
ATOM 2694 C C . GLN A 1 349 ? -12.239 15.846 19.519 1.00 33.12 349 GLN A C 1
ATOM 2696 O O . GLN A 1 349 ? -12.446 16.975 19.075 1.00 33.12 349 GLN A O 1
ATOM 2701 N N . GLY A 1 350 ? -12.149 14.754 18.754 1.00 45.84 350 GLY A N 1
ATOM 2702 C CA . GLY A 1 350 ? -12.146 14.733 17.291 1.00 45.84 350 GLY A CA 1
ATOM 2703 C C . GLY A 1 350 ? -13.266 15.534 16.623 1.00 45.84 350 GLY A C 1
ATOM 2704 O O . GLY A 1 350 ? -14.422 15.496 17.038 1.00 45.84 350 GLY A O 1
ATOM 2705 N N . LEU A 1 351 ? -12.904 16.238 15.554 1.00 39.47 351 LEU A N 1
ATOM 2706 C CA . LEU A 1 351 ? -13.835 16.908 14.653 1.00 39.47 351 LEU A CA 1
ATOM 2707 C C . LEU A 1 351 ? -13.855 16.139 13.331 1.00 39.47 351 LEU A C 1
ATOM 2709 O O . LEU A 1 351 ? -12.801 15.944 12.729 1.00 39.47 351 LEU A O 1
ATOM 2713 N N . GLU A 1 352 ? -15.033 15.710 12.877 1.00 61.81 352 GLU A N 1
ATOM 2714 C CA . GLU A 1 352 ? -15.236 15.175 11.526 1.00 61.81 352 GLU A CA 1
ATOM 2715 C C . GLU A 1 352 ? -14.832 16.225 10.474 1.00 61.81 352 GLU A C 1
ATOM 2717 O O . GLU A 1 352 ? -15.144 17.410 10.608 1.00 61.81 352 GLU A O 1
ATOM 2722 N N . THR A 1 353 ? -14.104 15.806 9.438 1.00 76.31 353 THR A N 1
ATOM 2723 C CA . THR A 1 353 ? -13.650 16.692 8.356 1.00 76.31 353 THR A CA 1
ATOM 2724 C C . THR A 1 353 ? -14.789 16.967 7.370 1.00 76.31 353 THR A C 1
ATOM 2726 O O . THR A 1 353 ? -15.298 16.042 6.734 1.00 76.31 353 THR A O 1
ATOM 2729 N N . PHE A 1 354 ? -15.171 18.234 7.192 1.00 80.31 354 PHE A N 1
ATOM 2730 C CA . PHE A 1 354 ? -16.210 18.639 6.237 1.00 80.31 354 PHE A CA 1
ATOM 2731 C C . PHE A 1 354 ? -15.614 18.779 4.828 1.00 80.31 354 PHE A C 1
ATOM 2733 O O . PHE A 1 354 ? -14.641 19.499 4.609 1.00 80.31 354 PHE A O 1
ATOM 2740 N N . ARG A 1 355 ? -16.183 18.069 3.849 1.00 85.94 355 ARG A N 1
ATOM 2741 C CA . ARG A 1 355 ? -15.593 17.938 2.503 1.00 85.94 355 ARG A CA 1
ATOM 2742 C C . ARG A 1 355 ? -16.301 18.791 1.463 1.00 85.94 355 ARG A C 1
ATOM 2744 O O . ARG A 1 355 ? -17.521 18.704 1.319 1.00 85.94 355 ARG A O 1
ATOM 2751 N N . ILE A 1 356 ? -15.517 19.543 0.700 1.00 88.38 356 ILE A N 1
ATOM 2752 C CA . ILE A 1 356 ? -15.953 20.419 -0.384 1.00 88.38 356 ILE A CA 1
ATOM 2753 C C . ILE A 1 356 ? -15.378 19.895 -1.702 1.00 88.38 356 ILE A C 1
ATOM 2755 O O . ILE A 1 356 ? -14.169 19.708 -1.823 1.00 88.38 356 ILE A O 1
ATOM 2759 N N . PHE A 1 357 ? -16.221 19.710 -2.711 1.00 88.50 357 PHE A N 1
ATOM 2760 C CA . PHE A 1 357 ? -15.793 19.342 -4.062 1.00 88.50 357 PHE A CA 1
ATOM 2761 C C . PHE A 1 357 ? -16.135 20.466 -5.028 1.00 88.50 357 PHE A C 1
ATOM 2763 O O . PHE A 1 357 ? -17.271 20.932 -5.063 1.00 88.50 357 PHE A O 1
ATOM 2770 N N . ILE A 1 358 ? -15.163 20.889 -5.831 1.00 87.00 358 ILE A N 1
ATOM 2771 C CA . ILE A 1 358 ? -15.327 21.928 -6.847 1.00 87.00 358 ILE A CA 1
ATOM 2772 C C . ILE A 1 358 ? -15.378 21.264 -8.225 1.00 87.00 358 ILE A C 1
ATOM 2774 O O . ILE A 1 358 ? -14.346 20.879 -8.778 1.00 87.00 358 ILE A O 1
ATOM 2778 N N . SER A 1 359 ? -16.587 21.174 -8.782 1.00 86.44 359 SER A N 1
ATOM 2779 C CA . SER A 1 359 ? -16.828 20.763 -10.168 1.00 86.44 359 SER A CA 1
ATOM 2780 C C . SER A 1 359 ? -16.620 21.953 -11.096 1.00 86.44 359 SER A C 1
ATOM 2782 O O . SER A 1 359 ? -17.193 23.027 -10.874 1.00 86.44 359 SER A O 1
ATOM 2784 N N . HIS A 1 360 ? -15.792 21.799 -12.132 1.00 82.00 360 HIS A N 1
ATOM 2785 C CA . HIS A 1 360 ? -15.504 22.893 -13.054 1.00 82.00 360 HIS A CA 1
ATOM 2786 C C . HIS A 1 360 ? -15.146 22.429 -14.467 1.00 82.00 360 HIS A C 1
ATOM 2788 O O . HIS A 1 360 ? -14.666 21.335 -14.711 1.00 82.00 360 HIS A O 1
ATOM 2794 N N . THR A 1 361 ? -15.313 23.320 -15.441 1.00 66.00 361 THR A N 1
ATOM 2795 C CA . THR A 1 361 ? -15.257 22.960 -16.869 1.00 66.00 361 THR A CA 1
ATOM 2796 C C . THR A 1 361 ? -13.880 23.099 -17.504 1.00 66.00 361 THR A C 1
ATOM 2798 O O . THR A 1 361 ? -13.755 22.997 -18.722 1.00 66.00 361 THR A O 1
ATOM 2801 N N . GLY A 1 362 ? -12.854 23.379 -16.692 1.00 60.66 362 GLY A N 1
ATOM 2802 C CA . GLY A 1 362 ? -11.513 23.827 -17.087 1.00 60.66 362 GLY A CA 1
ATOM 2803 C C . GLY A 1 362 ? -11.524 24.647 -18.376 1.00 60.66 362 GLY A C 1
ATOM 2804 O O . GLY A 1 362 ? -11.237 24.095 -19.436 1.00 60.66 362 GLY A O 1
ATOM 2805 N N . GLY A 1 363 ? -11.909 25.924 -18.318 1.00 52.28 363 GLY A N 1
ATOM 2806 C CA . GLY A 1 363 ? -12.157 26.728 -19.522 1.00 52.28 363 GLY A CA 1
ATOM 2807 C C . GLY A 1 363 ? -10.992 26.748 -20.531 1.00 52.28 363 GLY A C 1
ATOM 2808 O O . GLY A 1 363 ? -9.849 26.424 -20.189 1.00 52.28 363 GLY A O 1
ATOM 2809 N N . PRO A 1 364 ? -11.248 27.097 -21.803 1.00 45.84 364 PRO A N 1
ATOM 2810 C CA . PRO A 1 364 ? -10.220 27.098 -22.844 1.00 45.84 364 PRO A CA 1
ATOM 2811 C C . PRO A 1 364 ? -9.074 28.088 -22.564 1.00 45.84 364 PRO A C 1
ATOM 2813 O O . PRO A 1 364 ? -7.951 27.838 -23.000 1.00 45.84 364 PRO A O 1
ATOM 2816 N N . ASN A 1 365 ? -9.318 29.152 -21.784 1.00 51.75 365 ASN A N 1
ATOM 2817 C CA . ASN A 1 365 ? -8.394 30.276 -21.597 1.00 51.75 365 ASN A CA 1
ATOM 2818 C C . ASN A 1 365 ? -7.965 30.477 -20.128 1.00 51.75 365 ASN A C 1
ATOM 2820 O O . ASN A 1 365 ? -8.688 30.132 -19.195 1.00 51.75 365 ASN A O 1
ATOM 2824 N N . GLY A 1 366 ? -6.779 31.068 -19.929 1.00 52.56 366 GLY A N 1
ATOM 2825 C CA . GLY A 1 366 ? -6.040 31.084 -18.656 1.00 52.56 366 GLY A CA 1
ATOM 2826 C C . GLY A 1 366 ? -6.807 31.549 -17.409 1.00 52.56 366 GLY A C 1
ATOM 2827 O O . GLY A 1 366 ? -6.665 30.930 -16.360 1.00 52.56 366 GLY A O 1
ATOM 2828 N N . SER A 1 367 ? -7.671 32.567 -17.499 1.00 54.66 367 SER A N 1
ATOM 2829 C CA . SER A 1 367 ? -8.422 33.052 -16.325 1.00 54.66 367 SER A CA 1
ATOM 2830 C C . SER A 1 367 ? -9.517 32.084 -15.854 1.00 54.66 367 SER A C 1
ATOM 2832 O O . SER A 1 367 ? -9.745 31.953 -14.656 1.00 54.66 367 SER A O 1
ATOM 2834 N N . GLU A 1 368 ? -10.141 31.336 -16.767 1.00 60.72 368 GLU A N 1
ATOM 2835 C CA . GLU A 1 368 ? -11.145 30.311 -16.438 1.00 60.72 368 GLU A CA 1
ATOM 2836 C C . GLU A 1 368 ? -10.517 29.012 -15.918 1.00 60.72 368 GLU A C 1
ATOM 2838 O O . GLU A 1 368 ? -11.165 28.263 -15.187 1.00 60.72 368 GLU A O 1
ATOM 2843 N N . LYS A 1 369 ? -9.258 28.734 -16.282 1.00 63.31 369 LYS A N 1
ATOM 2844 C CA . LYS A 1 369 ? -8.488 27.610 -15.722 1.00 63.31 369 LYS A CA 1
ATOM 2845 C C . LYS A 1 369 ? -8.036 27.885 -14.293 1.00 63.31 369 LYS A C 1
ATOM 2847 O O . LYS A 1 369 ? -8.067 26.981 -13.466 1.00 63.31 369 LYS A O 1
ATOM 2852 N N . ASN A 1 370 ? -7.642 29.125 -14.012 1.00 72.62 370 ASN A N 1
ATOM 2853 C CA . ASN A 1 370 ? -7.103 29.497 -12.708 1.00 72.62 370 ASN A CA 1
ATOM 2854 C C . ASN A 1 370 ? -8.194 29.785 -11.676 1.00 72.62 370 ASN A C 1
ATOM 2856 O O . ASN A 1 370 ? -7.943 29.622 -10.489 1.00 72.62 370 ASN A O 1
ATOM 2860 N N . PHE A 1 371 ? -9.406 30.163 -12.093 1.00 76.12 371 PHE A N 1
ATOM 2861 C CA . PHE A 1 371 ? -10.477 30.493 -11.151 1.00 76.12 371 PHE A CA 1
ATOM 2862 C C . PHE A 1 371 ? -10.802 29.361 -10.147 1.00 76.12 371 PHE A C 1
ATOM 2864 O O . PHE A 1 371 ? -10.775 29.630 -8.949 1.00 76.12 371 PHE A O 1
ATOM 2871 N N . PRO A 1 372 ? -11.024 28.096 -10.556 1.00 76.25 372 PRO A N 1
ATOM 2872 C CA . PRO A 1 372 ? -11.268 26.993 -9.616 1.00 76.25 372 PRO A CA 1
ATOM 2873 C C . PRO A 1 372 ? -10.078 26.715 -8.688 1.00 76.25 372 PRO A C 1
ATOM 2875 O O . PRO A 1 372 ? -10.269 26.389 -7.518 1.00 76.25 372 PRO A O 1
ATOM 2878 N N . ILE A 1 373 ? -8.852 26.898 -9.194 1.00 76.88 373 ILE A N 1
ATOM 2879 C CA . ILE A 1 373 ? -7.606 26.759 -8.426 1.00 76.88 373 ILE A CA 1
ATOM 2880 C C . ILE A 1 373 ? -7.535 27.839 -7.341 1.00 76.88 373 ILE A C 1
ATOM 2882 O O . ILE A 1 373 ? -7.304 27.524 -6.174 1.00 76.88 373 ILE A O 1
ATOM 2886 N N . ASN A 1 374 ? -7.797 29.092 -7.710 1.00 82.75 374 ASN A N 1
ATOM 2887 C CA . ASN A 1 374 ? -7.812 30.223 -6.788 1.00 82.75 374 ASN A CA 1
ATOM 2888 C C . ASN A 1 374 ? -8.933 30.084 -5.75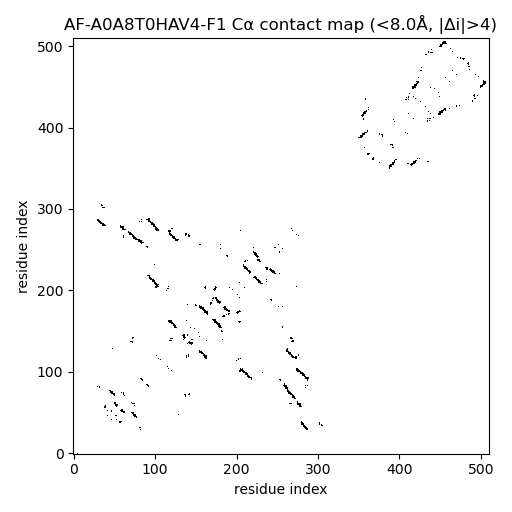5 1.00 82.75 374 ASN A C 1
ATOM 2890 O O . ASN A 1 374 ? -8.698 30.310 -4.574 1.00 82.75 374 ASN A O 1
ATOM 2894 N N . LEU A 1 375 ? -10.123 29.640 -6.171 1.00 82.19 375 LEU A N 1
ATOM 2895 C CA . LEU A 1 375 ? -11.243 29.376 -5.269 1.00 82.19 375 LEU A CA 1
ATOM 2896 C C . LEU A 1 375 ? -10.888 28.303 -4.233 1.00 82.19 375 LEU A C 1
ATOM 2898 O O . LEU A 1 375 ? -11.147 28.480 -3.047 1.00 82.19 375 LEU A O 1
ATOM 2902 N N . SER A 1 376 ? -10.262 27.203 -4.655 1.00 84.12 376 SER A N 1
ATOM 2903 C CA . SER A 1 376 ? -9.813 26.171 -3.718 1.00 84.12 376 SER A CA 1
ATOM 2904 C C . SER A 1 376 ? -8.747 26.673 -2.762 1.00 84.12 376 SER A C 1
ATOM 2906 O O . SER A 1 376 ? -8.813 26.356 -1.577 1.00 84.12 376 SER A O 1
ATOM 2908 N N . LYS A 1 377 ? -7.792 27.468 -3.256 1.00 84.56 377 LYS A N 1
ATOM 2909 C CA . LYS A 1 377 ? -6.797 28.110 -2.402 1.00 84.56 377 LYS A CA 1
ATOM 2910 C C . LYS A 1 377 ? -7.475 28.996 -1.355 1.00 84.56 377 LYS A C 1
ATOM 2912 O O . LYS A 1 377 ? -7.256 28.783 -0.174 1.00 84.56 377 LYS A O 1
ATOM 2917 N N . ALA A 1 378 ? -8.377 29.883 -1.769 1.00 85.12 378 ALA A N 1
ATOM 2918 C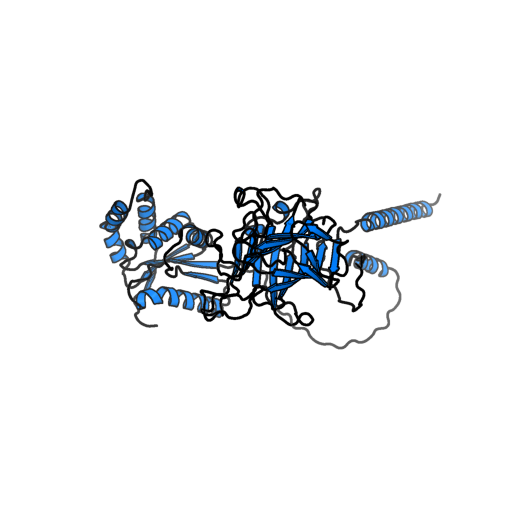 CA . ALA A 1 378 ? -9.104 30.765 -0.859 1.00 85.12 378 ALA A CA 1
ATOM 2919 C C . ALA A 1 378 ? -9.920 29.994 0.196 1.00 85.12 378 ALA A C 1
ATOM 2921 O O . ALA A 1 378 ? -9.967 30.397 1.354 1.00 85.12 378 ALA A O 1
ATOM 2922 N N . LEU A 1 379 ? -10.538 28.867 -0.173 1.00 83.94 379 LEU A N 1
ATOM 2923 C CA . LEU A 1 379 ? -11.264 28.016 0.776 1.00 83.94 379 LEU A CA 1
ATOM 2924 C C . LEU A 1 379 ? -10.336 27.332 1.786 1.00 83.94 379 LEU A C 1
ATOM 2926 O O . LEU A 1 379 ? -10.708 27.205 2.951 1.00 83.94 379 LEU A O 1
ATOM 2930 N N . LYS A 1 380 ? -9.143 26.906 1.358 1.00 83.12 380 LYS A N 1
ATOM 2931 C CA . LYS A 1 380 ? -8.123 26.331 2.248 1.00 83.12 380 LYS A CA 1
ATOM 2932 C C . LYS A 1 380 ? -7.557 27.383 3.194 1.00 83.12 380 LYS A C 1
ATOM 2934 O O . LYS A 1 380 ? -7.521 27.139 4.394 1.00 83.12 380 LYS A O 1
ATOM 2939 N N . ASP A 1 381 ? -7.217 28.555 2.667 1.00 84.94 381 ASP A N 1
ATOM 2940 C CA . ASP A 1 381 ? -6.717 29.686 3.450 1.00 84.94 381 ASP A CA 1
ATOM 2941 C C . ASP A 1 381 ? -7.766 30.110 4.499 1.00 84.94 381 ASP A C 1
ATOM 2943 O O . ASP A 1 381 ? -7.447 30.293 5.671 1.00 84.94 381 ASP A O 1
ATOM 2947 N N . TYR A 1 382 ? -9.049 30.173 4.115 1.00 82.56 382 TYR A N 1
ATOM 2948 C CA . TYR A 1 382 ? -10.149 30.443 5.045 1.00 82.56 382 TYR A CA 1
ATOM 2949 C C . TYR A 1 382 ? -10.314 29.344 6.106 1.00 82.56 382 TYR A C 1
ATOM 2951 O O . TYR A 1 382 ? -10.555 29.648 7.275 1.00 82.56 382 TYR A O 1
ATOM 2959 N N . ALA A 1 383 ? -10.196 28.068 5.722 1.00 82.25 383 ALA A N 1
ATOM 2960 C CA . ALA A 1 383 ? -10.279 26.947 6.658 1.00 82.25 383 ALA A CA 1
ATOM 2961 C C . ALA A 1 383 ? -9.156 27.008 7.704 1.00 82.25 383 ALA A C 1
ATOM 2963 O O . ALA A 1 383 ? -9.418 26.834 8.894 1.00 82.25 383 ALA A O 1
ATOM 2964 N N . GLU A 1 384 ? -7.936 27.332 7.277 1.00 81.06 384 GLU A N 1
ATOM 2965 C CA . GLU A 1 384 ? -6.788 27.526 8.160 1.00 81.06 384 GLU A CA 1
ATOM 2966 C C . GLU A 1 384 ? -6.991 28.733 9.088 1.00 81.06 384 GLU A C 1
ATOM 2968 O O . GLU A 1 384 ? -6.869 28.601 10.309 1.00 81.06 384 GLU A O 1
ATOM 2973 N N . GLU A 1 385 ? -7.405 29.882 8.540 1.00 83.38 385 GLU A N 1
ATOM 2974 C CA . GLU A 1 385 ? -7.672 31.105 9.309 1.00 83.38 385 GLU A CA 1
ATOM 2975 C C . GLU A 1 385 ? -8.736 30.875 10.394 1.00 83.38 385 GLU A C 1
ATOM 2977 O O . GLU A 1 385 ? -8.592 31.319 11.537 1.00 83.38 385 GLU A O 1
ATOM 2982 N N . LYS A 1 386 ? -9.818 30.166 10.053 1.00 80.75 386 LYS A N 1
ATOM 2983 C CA . LYS A 1 386 ? -10.927 29.886 10.973 1.00 80.75 386 LYS A CA 1
ATOM 2984 C C . LYS A 1 386 ? -10.724 28.635 11.826 1.00 80.75 386 LYS A C 1
ATOM 2986 O O . LYS A 1 386 ? -11.585 28.348 12.657 1.00 80.75 386 LYS A O 1
ATOM 2991 N N . LYS A 1 387 ? -9.601 27.921 11.671 1.00 79.75 387 LYS A N 1
ATOM 2992 C CA . LYS A 1 387 ? -9.330 26.622 12.316 1.00 79.75 387 LYS A CA 1
ATOM 2993 C C . LYS A 1 387 ? -10.459 25.610 12.085 1.00 79.75 387 LYS A C 1
ATOM 2995 O O . LYS A 1 387 ? -10.825 24.846 12.978 1.00 79.75 387 LYS A O 1
ATOM 3000 N N . CYS A 1 388 ? -11.040 25.638 10.891 1.00 76.00 388 CYS A N 1
ATOM 3001 C CA . CYS A 1 388 ? -12.073 24.708 10.471 1.00 76.00 388 CYS A CA 1
ATOM 3002 C C . CYS A 1 388 ? -11.441 23.479 9.813 1.00 76.00 388 CYS A C 1
ATOM 3004 O O . CYS A 1 388 ? -10.525 23.593 9.003 1.00 76.00 388 CYS A O 1
ATOM 3006 N N . ASN A 1 389 ? -11.960 22.295 10.133 1.00 77.56 389 ASN A N 1
ATOM 3007 C CA . ASN A 1 389 ? -11.480 21.038 9.568 1.00 77.56 389 ASN A CA 1
ATOM 3008 C C . ASN A 1 389 ? -12.154 20.766 8.209 1.00 77.56 389 ASN A C 1
ATOM 3010 O O . ASN A 1 389 ? -13.123 20.006 8.155 1.00 77.56 389 ASN A O 1
ATOM 3014 N N . TYR A 1 390 ? -11.700 21.432 7.136 1.00 83.50 390 TYR A N 1
ATOM 3015 C CA . TYR A 1 390 ? -12.250 21.284 5.779 1.00 83.50 390 TYR A CA 1
ATOM 3016 C C . TYR A 1 390 ? -11.253 20.661 4.793 1.00 83.50 390 TYR A C 1
ATOM 3018 O O . TYR A 1 390 ? -10.086 21.041 4.753 1.00 83.50 390 TYR A O 1
ATOM 3026 N N . GLU A 1 391 ? -11.736 19.771 3.927 1.00 80.62 391 GLU A N 1
ATOM 3027 C CA . GLU A 1 391 ? -10.993 19.248 2.771 1.00 80.62 391 GLU A CA 1
ATOM 3028 C C . GLU A 1 391 ? -11.598 19.793 1.474 1.00 80.62 391 GLU A C 1
ATOM 3030 O O . GLU A 1 391 ? -12.814 19.756 1.301 1.00 80.62 391 GLU A O 1
ATOM 3035 N N . VAL A 1 392 ? -10.761 20.279 0.548 1.00 82.75 392 VAL A N 1
ATOM 3036 C CA . VAL A 1 392 ? -11.211 20.826 -0.744 1.00 82.75 392 VAL A CA 1
ATOM 3037 C C . VAL A 1 392 ? -10.615 20.032 -1.903 1.00 82.75 392 VAL A C 1
ATOM 3039 O O . VAL A 1 392 ? -9.396 20.044 -2.102 1.00 82.75 392 VAL A O 1
ATOM 3042 N N . PHE A 1 393 ? -11.481 19.407 -2.697 1.00 80.56 393 PHE A N 1
ATOM 3043 C CA . PHE A 1 393 ? -11.149 18.688 -3.925 1.00 80.56 393 PHE A CA 1
ATOM 3044 C C . PHE A 1 393 ? -11.471 19.539 -5.168 1.00 80.56 393 PHE A C 1
ATOM 3046 O O . PHE A 1 393 ? -12.492 20.225 -5.199 1.00 80.56 393 PHE A O 1
ATOM 3053 N N . ILE A 1 394 ? -10.614 19.497 -6.196 1.00 74.62 394 ILE A N 1
ATOM 3054 C CA . ILE A 1 394 ? -10.837 20.153 -7.498 1.00 74.62 394 ILE A CA 1
ATOM 3055 C C . ILE A 1 394 ? -10.557 19.154 -8.616 1.00 74.62 394 ILE A C 1
ATOM 3057 O O . ILE A 1 394 ? -9.488 18.541 -8.624 1.00 74.62 394 ILE A O 1
ATOM 3061 N N . ASP A 1 395 ? -11.445 19.097 -9.604 1.00 64.31 395 ASP A N 1
ATOM 3062 C CA . ASP A 1 395 ? -11.236 18.380 -10.869 1.00 64.31 395 ASP A CA 1
ATOM 3063 C C . ASP A 1 395 ? -10.163 19.055 -11.762 1.00 64.31 395 ASP A C 1
ATOM 3065 O O . ASP A 1 395 ? -10.464 19.763 -12.721 1.00 64.31 395 ASP A O 1
ATOM 3069 N N . ARG A 1 396 ? -8.866 18.900 -11.452 1.00 56.72 396 ARG A N 1
ATOM 3070 C CA . ARG A 1 396 ? -7.792 19.436 -12.316 1.00 56.72 396 ARG A CA 1
ATOM 3071 C C . ARG A 1 396 ? -7.629 18.556 -13.563 1.00 56.72 396 ARG A C 1
ATOM 3073 O O . ARG A 1 396 ? -7.207 17.410 -13.462 1.00 56.72 396 ARG A O 1
ATOM 3080 N N . LYS A 1 397 ? -7.916 19.124 -14.744 1.00 47.56 397 LYS A N 1
ATOM 3081 C CA . LYS A 1 397 ? -7.775 18.489 -16.074 1.00 47.56 397 LYS A CA 1
ATOM 3082 C C . LYS A 1 397 ? -6.509 17.621 -16.221 1.00 47.56 397 LYS A C 1
ATOM 3084 O O . LYS A 1 397 ? -5.402 18.096 -15.990 1.00 47.56 397 LYS A O 1
ATOM 3089 N N . MET A 1 398 ? -6.732 16.392 -16.696 1.00 50.12 398 MET A N 1
ATOM 3090 C CA . MET A 1 398 ? -5.811 15.246 -16.709 1.00 50.12 398 MET A CA 1
ATOM 3091 C C . MET A 1 398 ? -5.096 15.003 -18.053 1.00 50.12 398 MET A C 1
ATOM 3093 O O . MET A 1 398 ? -5.540 15.468 -19.109 1.00 50.12 398 MET A O 1
ATOM 3097 N N . GLU A 1 399 ? -4.030 14.200 -18.002 1.00 32.06 399 GLU A N 1
ATOM 3098 C CA . GLU A 1 399 ? -3.331 13.597 -19.145 1.00 32.06 399 GLU A CA 1
ATOM 3099 C C . GLU A 1 399 ? -4.148 12.468 -19.808 1.00 32.06 399 GLU A C 1
ATOM 3101 O O . GLU A 1 399 ? -5.022 11.846 -19.202 1.00 32.06 399 GLU A O 1
ATOM 3106 N N . LYS A 1 400 ? -3.905 12.224 -21.102 1.00 25.45 400 LYS A N 1
ATOM 3107 C CA . LYS A 1 400 ? -4.681 11.280 -21.924 1.00 25.45 400 LYS A CA 1
ATOM 3108 C C . LYS A 1 400 ? -4.378 9.824 -21.542 1.00 25.45 400 LYS A C 1
ATOM 3110 O O . LYS A 1 400 ? -3.261 9.379 -21.773 1.00 25.45 400 LYS A O 1
ATOM 3115 N N . GLY A 1 401 ? -5.391 9.055 -21.113 1.00 35.72 401 GLY A N 1
ATOM 3116 C CA . GLY A 1 401 ? -5.297 7.584 -21.118 1.00 35.72 401 GLY A CA 1
ATOM 3117 C C . GLY A 1 401 ? -6.219 6.753 -20.210 1.00 35.72 401 GLY A C 1
ATOM 3118 O O . GLY A 1 401 ? -6.292 5.548 -20.420 1.00 35.72 401 GLY A O 1
ATOM 3119 N N . THR A 1 402 ? -6.942 7.310 -19.232 1.00 34.78 402 THR A N 1
ATOM 3120 C CA . THR A 1 402 ? -7.567 6.490 -18.164 1.00 34.78 402 THR A CA 1
ATOM 3121 C C . THR A 1 402 ? -9.097 6.340 -18.233 1.00 34.78 402 THR A C 1
ATOM 3123 O O . THR A 1 402 ? -9.828 7.217 -18.703 1.00 34.78 402 THR A O 1
ATOM 3126 N N . LYS A 1 403 ? -9.601 5.207 -17.704 1.00 44.09 403 LYS A N 1
ATOM 3127 C CA . LYS A 1 403 ? -11.007 4.981 -17.306 1.00 44.09 403 LYS A CA 1
ATOM 3128 C C . LYS A 1 403 ? -11.328 5.845 -16.071 1.00 44.09 403 LYS A C 1
ATOM 3130 O O . LYS A 1 403 ? -11.281 5.412 -14.933 1.00 44.09 403 LYS A O 1
ATOM 3135 N N . PHE A 1 404 ? -11.622 7.099 -16.370 1.00 52.44 404 PHE A N 1
ATOM 3136 C CA . PHE A 1 404 ? -11.816 8.284 -15.526 1.00 52.44 404 PHE A CA 1
ATOM 3137 C C . PHE A 1 404 ? -13.031 8.341 -14.545 1.00 52.44 404 PHE A C 1
ATOM 3139 O O . PHE A 1 404 ? -12.961 9.125 -13.603 1.00 52.44 404 PHE A O 1
ATOM 3146 N N . PRO A 1 405 ? -14.153 7.595 -14.684 1.00 55.75 405 PRO A N 1
ATOM 3147 C CA . PRO A 1 405 ? -15.354 7.877 -13.874 1.00 55.75 405 PRO A CA 1
ATOM 3148 C C . PRO A 1 405 ? -15.292 7.541 -12.370 1.00 55.75 405 PRO A C 1
ATOM 3150 O O . PRO A 1 405 ? -15.912 8.244 -11.582 1.00 55.75 405 PRO A O 1
ATOM 3153 N N . GLU A 1 406 ? -14.607 6.478 -11.939 1.00 61.53 406 GLU A N 1
ATOM 3154 C CA . GLU A 1 406 ? -14.843 5.892 -10.601 1.00 61.53 406 GLU A CA 1
ATOM 3155 C C . GLU A 1 406 ? -14.291 6.720 -9.431 1.00 61.53 406 GLU A C 1
ATOM 3157 O O . GLU A 1 406 ? -14.990 6.909 -8.436 1.00 61.53 406 GLU A O 1
ATOM 3162 N N . GLU A 1 407 ? -13.083 7.275 -9.551 1.00 63.28 407 GLU A N 1
ATOM 3163 C CA . GLU A 1 407 ? -12.477 8.082 -8.481 1.00 63.28 407 GLU A CA 1
ATOM 3164 C C . GLU A 1 407 ? -13.231 9.400 -8.268 1.00 63.28 407 GLU A C 1
ATOM 3166 O O . GLU A 1 407 ? -13.510 9.788 -7.135 1.00 63.28 407 GLU A O 1
ATOM 3171 N N . ILE A 1 408 ? -13.648 10.061 -9.350 1.00 64.69 408 ILE A N 1
ATOM 3172 C CA . ILE A 1 408 ? -14.460 11.282 -9.266 1.00 64.69 408 ILE A CA 1
ATOM 3173 C C . ILE A 1 408 ? -15.812 10.984 -8.615 1.00 64.69 408 ILE A C 1
ATOM 3175 O O . ILE A 1 408 ? -16.244 11.715 -7.725 1.00 64.69 408 ILE A O 1
ATOM 3179 N N . LEU A 1 409 ? -16.462 9.876 -8.986 1.00 66.56 409 LEU A N 1
ATOM 3180 C CA . LEU A 1 409 ? -17.716 9.459 -8.355 1.00 66.56 409 LEU A CA 1
ATOM 3181 C C . LEU A 1 409 ? -17.533 9.144 -6.861 1.00 66.56 409 LEU A C 1
ATOM 3183 O O . LEU A 1 409 ? -18.427 9.452 -6.070 1.00 66.56 409 LEU A O 1
ATOM 3187 N N . ARG A 1 410 ? -16.382 8.586 -6.461 1.00 69.31 410 ARG A N 1
ATOM 3188 C CA . ARG A 1 410 ? -16.032 8.325 -5.056 1.00 69.31 410 ARG A CA 1
ATOM 3189 C C . ARG A 1 410 ? -15.854 9.619 -4.263 1.00 69.31 410 ARG A C 1
ATOM 3191 O O . ARG A 1 410 ? -16.410 9.748 -3.175 1.00 69.31 410 ARG A O 1
ATOM 3198 N N . GLN A 1 411 ? -15.137 10.593 -4.819 1.00 71.81 411 GLN A N 1
ATOM 3199 C CA . GLN A 1 411 ? -14.939 11.901 -4.189 1.00 71.81 411 GLN A CA 1
ATOM 3200 C C . GLN A 1 411 ? -16.269 12.647 -4.018 1.00 71.81 411 GLN A C 1
ATOM 3202 O O . GLN A 1 411 ? -16.558 13.172 -2.941 1.00 71.81 411 GLN A O 1
ATOM 3207 N N . ILE A 1 412 ? -17.135 12.610 -5.035 1.00 71.38 412 ILE A N 1
ATOM 3208 C CA . ILE A 1 412 ? -18.486 13.181 -4.961 1.00 71.38 412 ILE A CA 1
ATOM 3209 C C . ILE A 1 412 ? -19.324 12.484 -3.875 1.00 71.38 412 ILE A C 1
ATOM 3211 O O . ILE A 1 412 ? -20.007 13.160 -3.111 1.00 71.38 412 ILE A O 1
ATOM 3215 N N . ALA A 1 413 ? -19.236 11.156 -3.736 1.00 75.50 413 ALA A N 1
ATOM 3216 C CA . ALA A 1 413 ? -19.963 10.407 -2.703 1.00 75.50 413 ALA A CA 1
ATOM 3217 C C . ALA A 1 413 ? -19.556 10.765 -1.263 1.00 75.50 413 ALA A C 1
ATOM 3219 O O . ALA A 1 413 ? -20.347 10.601 -0.339 1.00 75.50 413 ALA A O 1
ATOM 3220 N N . MET A 1 414 ? -18.334 11.260 -1.071 1.00 76.38 414 MET A N 1
ATOM 3221 C CA . MET A 1 414 ? -17.795 11.656 0.232 1.00 76.38 414 MET A CA 1
ATOM 3222 C C . MET A 1 414 ? -17.972 13.153 0.530 1.00 76.38 414 MET A C 1
ATOM 3224 O O . MET A 1 414 ? -17.523 13.630 1.578 1.00 76.38 414 MET A O 1
ATOM 3228 N N . THR A 1 415 ? -18.575 13.896 -0.400 1.00 80.88 415 THR A N 1
ATOM 3229 C CA . THR A 1 415 ? -18.689 15.353 -0.357 1.00 80.88 415 THR A CA 1
ATOM 3230 C C . THR A 1 415 ? -19.886 15.800 0.475 1.00 80.88 415 THR A C 1
ATOM 3232 O O . THR A 1 415 ? -20.997 15.318 0.288 1.00 80.88 415 THR A O 1
ATOM 3235 N N . HIS A 1 416 ? -19.663 16.790 1.341 1.00 87.56 416 HIS A N 1
ATOM 3236 C CA . HIS A 1 416 ? -20.719 17.468 2.098 1.00 87.56 416 HIS A CA 1
ATOM 3237 C C . HIS A 1 416 ? -21.220 18.724 1.365 1.00 87.56 416 HIS A C 1
ATOM 3239 O O . HIS A 1 416 ? -22.389 19.090 1.473 1.00 87.56 416 HIS A O 1
ATOM 3245 N N . LEU A 1 417 ? -20.351 19.379 0.583 1.00 88.38 417 LEU A N 1
ATOM 3246 C CA . LEU A 1 417 ? -20.685 20.539 -0.246 1.00 88.38 417 LEU A CA 1
ATOM 3247 C C . LEU A 1 417 ? -20.093 20.429 -1.660 1.00 88.38 417 LEU A C 1
ATOM 3249 O O . LEU A 1 417 ? -18.885 20.559 -1.852 1.00 88.38 417 LEU A O 1
ATOM 3253 N N . GLY A 1 418 ? -20.947 20.242 -2.664 1.00 89.88 418 GLY A N 1
ATOM 3254 C CA . GLY A 1 418 ? -20.580 20.316 -4.077 1.00 89.88 418 GLY A CA 1
ATOM 3255 C C . GLY A 1 418 ? -20.708 21.739 -4.615 1.00 89.88 418 GLY A C 1
ATOM 3256 O O . GLY A 1 418 ? -21.819 22.223 -4.823 1.00 89.88 418 GLY A O 1
ATOM 3257 N N . ILE A 1 419 ? -19.591 22.418 -4.871 1.00 91.00 419 ILE A N 1
ATOM 3258 C CA . ILE A 1 419 ? -19.566 23.706 -5.571 1.00 91.00 419 ILE A CA 1
ATOM 3259 C C . ILE A 1 419 ? -19.514 23.433 -7.075 1.00 91.00 419 ILE A C 1
ATOM 3261 O O . ILE A 1 419 ? -18.522 22.918 -7.588 1.00 91.00 419 ILE A O 1
ATOM 3265 N N . VAL A 1 420 ? -20.574 23.798 -7.792 1.00 90.75 420 VAL A N 1
ATOM 3266 C CA . VAL A 1 420 ? -20.679 23.592 -9.243 1.00 90.75 420 VAL A CA 1
ATOM 3267 C C . VAL A 1 420 ? -20.401 24.911 -9.953 1.00 90.75 420 VAL A C 1
ATOM 3269 O O . VAL A 1 420 ? -21.244 25.808 -9.957 1.00 90.75 420 VAL A O 1
ATOM 3272 N N . VAL A 1 421 ? -19.218 25.041 -10.557 1.00 87.69 421 VAL A N 1
ATOM 3273 C CA . VAL A 1 421 ? -18.805 26.253 -11.275 1.00 87.69 421 VAL A CA 1
ATOM 3274 C C . VAL A 1 421 ? -19.391 26.248 -12.685 1.00 87.69 421 VAL A C 1
ATOM 3276 O O . VAL A 1 421 ? -18.872 25.604 -13.600 1.00 87.69 421 VAL A O 1
ATOM 3279 N N . VAL A 1 422 ? -20.471 27.002 -12.875 1.00 85.81 422 VAL A N 1
ATOM 3280 C CA . VAL A 1 422 ? -21.193 27.117 -14.143 1.00 85.81 422 VAL A CA 1
ATOM 3281 C C . VAL A 1 422 ? -20.573 28.221 -14.996 1.00 85.81 422 VAL A C 1
ATOM 3283 O O . VAL A 1 422 ? -20.659 29.405 -14.671 1.00 85.81 422 VAL A O 1
ATOM 3286 N N . THR A 1 423 ? -19.970 27.822 -16.115 1.00 82.94 423 THR A N 1
ATOM 3287 C CA . THR A 1 423 ? -19.424 28.705 -17.159 1.00 82.94 423 THR A CA 1
ATOM 3288 C C . THR A 1 423 ? -20.242 28.591 -18.449 1.00 82.94 423 THR A C 1
ATOM 3290 O O . THR A 1 423 ? -21.099 27.715 -18.586 1.00 82.94 423 THR A O 1
ATOM 3293 N N . LYS A 1 424 ? -19.964 29.439 -19.450 1.00 78.44 424 LYS A N 1
ATOM 3294 C CA . LYS A 1 424 ? -20.676 29.409 -20.745 1.00 78.44 424 LYS A CA 1
ATOM 3295 C C . LYS A 1 424 ? -20.540 28.071 -21.479 1.00 78.44 424 LYS A C 1
ATOM 3297 O O . LYS A 1 424 ? -21.446 27.660 -22.200 1.00 78.44 424 LYS A O 1
ATOM 3302 N N . GLU A 1 425 ? -19.425 27.377 -21.275 1.00 76.06 425 GLU A N 1
ATOM 3303 C CA . GLU A 1 425 ? -19.143 26.091 -21.911 1.00 76.06 425 GLU A CA 1
ATOM 3304 C C . GLU A 1 425 ? -19.555 24.898 -21.033 1.00 76.06 425 GLU A C 1
ATOM 3306 O O . GLU A 1 425 ? -19.337 23.754 -21.426 1.00 76.06 425 GLU A O 1
ATOM 3311 N N . PHE A 1 426 ? -20.177 25.129 -19.868 1.00 81.56 426 PHE A N 1
ATOM 3312 C CA . PHE A 1 426 ? -20.480 24.075 -18.899 1.00 81.56 426 PHE A CA 1
ATOM 3313 C C . PHE A 1 426 ? -21.250 22.904 -19.492 1.00 81.56 426 PHE A C 1
ATOM 3315 O O . PHE A 1 426 ? -20.777 21.771 -19.471 1.00 81.56 426 PHE A O 1
ATOM 3322 N N . PHE A 1 427 ? -22.369 23.198 -20.143 1.00 77.50 427 PHE A N 1
ATOM 3323 C CA . PHE A 1 427 ? -23.263 22.177 -20.685 1.00 77.50 427 PHE A CA 1
ATOM 3324 C C . PHE A 1 427 ? -22.701 21.427 -21.904 1.00 77.50 427 PHE A C 1
ATOM 3326 O O . PHE A 1 427 ? -23.294 20.446 -22.353 1.00 77.50 427 PHE A O 1
ATOM 3333 N N . LYS A 1 428 ? -21.560 21.872 -22.444 1.00 71.94 428 LYS A N 1
ATOM 3334 C CA . LYS A 1 428 ? -20.846 21.213 -23.548 1.00 71.94 428 LYS A CA 1
ATOM 3335 C C . LYS A 1 428 ? -19.697 20.325 -23.060 1.00 71.94 428 LYS A C 1
ATOM 3337 O O . LYS A 1 428 ? -19.131 19.581 -23.856 1.00 71.94 428 LYS A O 1
ATOM 3342 N N . ASN A 1 429 ? -19.316 20.403 -21.783 1.00 73.44 429 ASN A N 1
ATOM 3343 C CA . ASN A 1 429 ? -18.217 19.611 -21.238 1.00 73.44 429 ASN A CA 1
ATOM 3344 C C . ASN A 1 429 ? -18.735 18.307 -20.629 1.00 73.44 429 ASN A C 1
ATOM 3346 O O . ASN A 1 429 ? -19.650 18.313 -19.806 1.00 73.44 429 ASN A O 1
ATOM 3350 N N . LYS A 1 430 ? -18.112 17.186 -21.023 1.00 73.88 430 LYS A N 1
ATOM 3351 C CA . LYS A 1 430 ? -18.571 15.848 -20.631 1.00 73.88 430 LYS A CA 1
ATOM 3352 C C . LYS A 1 430 ? -18.517 15.625 -19.117 1.00 73.88 430 LYS A C 1
ATOM 3354 O O . LYS A 1 430 ? -19.479 15.142 -18.531 1.00 73.88 430 LYS A O 1
ATOM 3359 N N . TRP A 1 431 ? -17.401 15.993 -18.495 1.00 75.62 431 TRP A N 1
ATOM 3360 C CA . TRP A 1 431 ? -17.124 15.662 -17.097 1.00 75.62 431 TRP A CA 1
ATOM 3361 C C . TRP A 1 431 ? -17.977 16.430 -16.085 1.00 75.62 431 TRP A C 1
ATOM 3363 O O . TRP A 1 431 ? -18.682 15.767 -15.331 1.00 75.62 431 TRP A O 1
ATOM 3373 N N . PRO A 1 432 ? -18.086 17.767 -16.142 1.00 80.56 432 PRO A N 1
ATOM 3374 C CA . PRO A 1 432 ? -18.910 18.520 -15.190 1.00 80.56 432 PRO A CA 1
ATOM 3375 C C . PRO A 1 432 ? -20.393 18.135 -15.231 1.00 80.56 432 PRO A C 1
ATOM 3377 O O . PRO A 1 432 ? -21.094 18.221 -14.229 1.00 80.56 432 PRO A O 1
ATOM 3380 N N . MET A 1 433 ? -20.880 17.665 -16.384 1.00 81.00 433 MET A N 1
ATOM 3381 C CA . MET A 1 433 ? -22.240 17.141 -16.528 1.00 81.00 433 MET A CA 1
ATOM 3382 C C . MET A 1 433 ? -22.435 15.789 -15.829 1.00 81.00 433 MET A C 1
ATOM 3384 O O . MET A 1 433 ? -23.479 15.566 -15.217 1.00 81.00 433 MET A O 1
ATOM 3388 N N . ILE A 1 434 ? -21.439 14.897 -15.894 1.00 79.19 434 ILE A N 1
ATOM 3389 C CA . ILE A 1 434 ? -21.430 13.625 -15.151 1.00 79.19 434 ILE A CA 1
ATOM 3390 C C . ILE A 1 434 ? -21.366 13.896 -13.646 1.00 79.19 434 ILE A C 1
ATOM 3392 O O . ILE A 1 434 ? -22.133 13.307 -12.883 1.00 79.19 434 ILE A O 1
ATOM 3396 N N . GLU A 1 435 ? -20.504 14.821 -13.230 1.00 84.69 435 GLU A N 1
ATOM 3397 C CA . GLU A 1 435 ? -20.357 15.227 -11.832 1.00 84.69 435 GLU A CA 1
ATOM 3398 C C . GLU A 1 435 ? -21.652 15.825 -11.286 1.00 84.69 435 GLU A C 1
ATOM 3400 O O . GLU A 1 435 ? -22.145 15.385 -10.250 1.00 84.69 435 GLU A O 1
ATOM 3405 N N . LEU A 1 436 ? -22.264 16.764 -12.017 1.00 87.19 436 LEU A N 1
ATOM 3406 C CA . LEU A 1 436 ? -23.542 17.364 -11.644 1.00 87.19 436 LEU A CA 1
ATOM 3407 C C . LEU A 1 436 ? -24.644 16.313 -11.490 1.00 87.19 436 LEU A C 1
ATOM 3409 O O . LEU A 1 436 ? -25.402 16.346 -10.522 1.00 87.19 436 LEU A O 1
ATOM 3413 N N . ALA A 1 437 ? -24.728 15.367 -12.425 1.00 86.38 437 ALA A N 1
ATOM 3414 C CA . ALA A 1 437 ? -25.704 14.291 -12.343 1.00 86.38 437 ALA A CA 1
ATOM 3415 C C . ALA A 1 437 ? -25.503 13.419 -11.101 1.00 86.38 437 ALA A C 1
ATOM 3417 O O . ALA A 1 437 ? -26.487 12.993 -10.496 1.00 86.38 437 ALA A O 1
ATOM 3418 N N . LYS A 1 438 ? -24.252 13.187 -10.686 1.00 83.44 438 LYS A N 1
ATOM 3419 C CA . LYS A 1 438 ? -23.967 12.458 -9.449 1.00 83.44 438 LYS A CA 1
ATOM 3420 C C . LYS A 1 438 ? -24.248 13.292 -8.199 1.00 83.44 438 LYS A C 1
ATOM 3422 O O . LYS A 1 438 ? -24.795 12.753 -7.243 1.00 83.44 438 LYS A O 1
ATOM 3427 N N . PHE A 1 439 ? -23.945 14.590 -8.212 1.00 85.56 439 PHE A N 1
ATOM 3428 C CA . PHE A 1 439 ? -24.315 15.489 -7.120 1.00 85.56 439 PHE A CA 1
ATOM 3429 C C . PHE A 1 439 ? -25.817 15.497 -6.887 1.00 85.56 439 PHE A C 1
ATOM 3431 O O . PHE A 1 439 ? -26.245 15.376 -5.749 1.00 85.56 439 PHE A O 1
ATOM 3438 N N . VAL A 1 440 ? -26.614 15.589 -7.952 1.00 88.62 440 VAL A N 1
ATOM 3439 C CA . VAL A 1 440 ? -28.078 15.596 -7.846 1.00 88.62 440 VAL A CA 1
ATOM 3440 C C . VAL A 1 440 ? -28.625 14.252 -7.364 1.00 88.62 440 VAL A C 1
ATOM 3442 O O . VAL A 1 440 ? -29.577 14.233 -6.594 1.00 88.62 440 VAL A O 1
ATOM 3445 N N . GLU A 1 441 ? -27.997 13.135 -7.735 1.00 85.88 441 GLU A N 1
ATOM 3446 C CA . GLU A 1 441 ? -28.337 11.805 -7.205 1.00 85.88 441 GLU A CA 1
ATOM 3447 C C . GLU A 1 441 ? -28.110 11.700 -5.686 1.00 85.88 441 GLU A C 1
ATOM 3449 O O . GLU A 1 441 ? -28.866 11.027 -4.990 1.00 85.88 441 GLU A O 1
ATOM 3454 N N . LEU A 1 442 ? -27.081 12.377 -5.171 1.00 80.88 442 LEU A N 1
ATOM 3455 C CA . LEU A 1 442 ? -26.710 12.380 -3.752 1.00 80.88 442 LEU A CA 1
ATOM 3456 C C . LEU A 1 442 ? -27.270 13.578 -2.979 1.00 80.88 442 LEU A C 1
ATOM 3458 O O . LEU A 1 442 ? -27.065 13.678 -1.770 1.00 80.88 442 LEU A O 1
ATOM 3462 N N . TYR A 1 443 ? -27.954 14.494 -3.662 1.00 84.25 443 TYR A N 1
ATOM 3463 C CA . TYR A 1 443 ? -28.420 15.742 -3.086 1.00 84.25 443 TYR A CA 1
ATOM 3464 C C . TYR A 1 443 ? -29.489 15.472 -2.033 1.00 84.25 443 TYR A C 1
ATOM 3466 O O . TYR A 1 443 ? -30.614 15.072 -2.337 1.00 84.25 443 TYR A O 1
ATOM 3474 N N . LYS A 1 444 ? -29.124 15.713 -0.776 1.00 80.88 444 LYS A N 1
ATOM 3475 C CA . LYS A 1 444 ? -29.981 15.494 0.382 1.00 80.88 444 LYS A CA 1
ATOM 3476 C C . LYS A 1 444 ? -29.660 16.547 1.443 1.00 80.88 444 LYS A C 1
ATOM 3478 O O . LYS A 1 444 ? -28.792 16.320 2.277 1.00 80.88 444 LYS A O 1
ATOM 3483 N N . PRO A 1 445 ? -30.291 17.730 1.386 1.00 74.19 445 PRO A N 1
ATOM 3484 C CA . PRO A 1 445 ? -30.104 18.749 2.411 1.00 74.19 445 PRO A CA 1
ATOM 3485 C C . PRO A 1 445 ? -30.700 18.307 3.761 1.00 74.19 445 PRO A C 1
ATOM 3487 O O . PRO A 1 445 ? -31.823 17.794 3.764 1.00 74.19 445 PRO A O 1
ATOM 3490 N N . PRO A 1 446 ? -30.033 18.594 4.899 1.00 71.38 446 PRO A N 1
ATOM 3491 C CA . PRO A 1 446 ? -28.822 19.413 5.035 1.00 71.38 446 PRO A CA 1
ATOM 3492 C C . PRO A 1 446 ? -27.490 18.654 4.889 1.00 71.38 446 PRO A C 1
ATOM 3494 O O . PRO A 1 446 ? -26.444 19.294 4.944 1.00 71.38 446 PRO A O 1
ATOM 3497 N N . GLU A 1 447 ? -27.503 17.329 4.736 1.00 75.88 447 GLU A N 1
ATOM 3498 C CA . GLU A 1 447 ? -26.302 16.486 4.805 1.00 75.88 447 GLU A CA 1
ATOM 3499 C C . GLU A 1 447 ? -25.371 16.630 3.591 1.00 75.88 447 GLU A C 1
ATOM 3501 O O . GLU A 1 447 ? -24.150 16.633 3.743 1.00 75.88 447 GLU A O 1
ATOM 3506 N N . VAL A 1 448 ? -25.942 16.772 2.392 1.00 81.00 448 VAL A N 1
ATOM 3507 C CA . VAL A 1 448 ? -25.211 16.997 1.138 1.00 81.00 448 VAL A CA 1
ATOM 3508 C C . VAL A 1 448 ? -25.810 18.203 0.428 1.00 81.00 448 VAL A C 1
ATOM 3510 O O . VAL A 1 448 ? -26.958 18.182 -0.024 1.00 81.00 448 VAL A O 1
ATOM 3513 N N . LEU A 1 449 ? -25.017 19.265 0.322 1.00 87.19 449 LEU A N 1
ATOM 3514 C CA . LEU A 1 449 ? -25.403 20.527 -0.296 1.00 87.19 449 LEU A CA 1
ATOM 3515 C C . LEU A 1 449 ? -24.793 20.667 -1.690 1.00 87.19 449 LEU A C 1
ATOM 3517 O O . LEU A 1 449 ? -23.674 20.231 -1.950 1.00 87.19 449 LEU A O 1
ATOM 3521 N N . ILE A 1 450 ? -25.515 21.351 -2.572 1.00 91.12 450 ILE A N 1
ATOM 3522 C CA . ILE A 1 450 ? -25.007 21.818 -3.861 1.00 91.12 450 ILE A CA 1
ATOM 3523 C C . ILE A 1 450 ? -25.045 23.342 -3.835 1.00 91.12 450 ILE A C 1
ATOM 3525 O O . ILE A 1 450 ? -26.065 23.929 -3.474 1.00 91.12 450 ILE A O 1
ATOM 3529 N N . LEU A 1 451 ? -23.947 23.976 -4.240 1.00 91.62 451 LEU A N 1
ATOM 3530 C CA . LEU A 1 451 ? -23.840 25.418 -4.407 1.00 91.62 451 LEU A CA 1
ATOM 3531 C C . LEU A 1 451 ? -23.480 25.743 -5.864 1.00 91.62 451 LEU A C 1
ATOM 3533 O O . LEU A 1 451 ? -22.316 25.604 -6.253 1.00 91.62 451 LEU A O 1
ATOM 3537 N N . PRO A 1 452 ? -24.447 26.190 -6.682 1.00 91.62 452 PRO A N 1
ATOM 3538 C CA . PRO A 1 452 ? -24.156 26.703 -8.011 1.00 91.62 452 PRO A CA 1
ATOM 3539 C C . PRO A 1 452 ? -23.361 28.008 -7.900 1.00 91.62 452 PRO A C 1
ATOM 3541 O O . PRO A 1 452 ? -23.787 28.949 -7.229 1.00 91.62 452 PRO A O 1
ATOM 3544 N N . LEU A 1 453 ? -22.222 28.085 -8.582 1.00 89.62 453 LEU A N 1
ATOM 3545 C CA . LEU A 1 453 ? -21.425 29.299 -8.712 1.00 89.62 453 LEU A CA 1
ATOM 3546 C C . LEU A 1 453 ? -21.402 29.704 -10.185 1.00 89.62 453 LEU A C 1
ATOM 3548 O O . LEU A 1 453 ? -20.762 29.059 -11.012 1.00 89.62 453 LEU A O 1
ATOM 3552 N N . PHE A 1 454 ? -22.108 30.779 -10.520 1.00 86.75 454 PHE A N 1
ATOM 3553 C CA . PHE A 1 454 ? -22.220 31.291 -11.881 1.00 86.75 454 PHE A CA 1
ATOM 3554 C C . PHE A 1 454 ? -21.035 32.206 -12.188 1.00 86.75 454 PHE A C 1
ATOM 3556 O O . PHE A 1 454 ? -20.993 33.362 -11.765 1.00 86.75 454 PHE A O 1
ATOM 3563 N N . TYR A 1 455 ? -20.048 31.676 -12.910 1.00 82.88 455 TYR A N 1
ATOM 3564 C CA . TYR A 1 455 ? -18.841 32.411 -13.270 1.00 82.88 455 TYR A CA 1
ATOM 3565 C C . TYR A 1 455 ? -19.051 33.161 -14.587 1.00 82.88 455 TYR A C 1
ATOM 3567 O O . TYR A 1 455 ? -19.206 32.541 -15.643 1.00 82.88 455 TYR A O 1
ATOM 3575 N N . LYS A 1 456 ? -19.033 34.499 -14.528 1.00 79.88 456 LYS A N 1
ATOM 3576 C CA . LYS A 1 456 ? -19.246 35.400 -15.680 1.00 79.88 456 LYS A CA 1
ATOM 3577 C C . LYS A 1 456 ? -20.554 35.135 -16.439 1.00 79.88 456 LYS A C 1
ATOM 3579 O O . LYS A 1 456 ? -20.618 35.310 -17.656 1.00 79.88 456 LYS A O 1
ATOM 3584 N N . LEU A 1 457 ? -21.585 34.696 -15.723 1.00 80.12 457 LEU A N 1
ATOM 3585 C CA . LEU A 1 457 ? -22.915 34.415 -16.253 1.00 80.12 457 LEU A CA 1
ATOM 3586 C C . LEU A 1 457 ? -23.970 34.869 -15.256 1.00 80.12 457 LEU A C 1
ATOM 3588 O O . LEU A 1 457 ? -23.801 34.694 -14.050 1.00 80.12 457 LEU A O 1
ATOM 3592 N N . LYS A 1 458 ? -25.101 35.361 -15.760 1.00 81.12 458 LYS A N 1
ATOM 3593 C CA . LYS A 1 458 ? -26.301 35.522 -14.938 1.00 81.12 458 LYS A CA 1
ATOM 3594 C C . LYS A 1 458 ? -27.087 34.204 -14.878 1.00 81.12 458 LYS A C 1
ATOM 3596 O O . LYS A 1 458 ? -27.198 33.520 -15.902 1.00 81.12 458 LYS A O 1
ATOM 3601 N N . PRO A 1 459 ? -27.746 33.872 -13.753 1.00 80.50 459 PRO A N 1
ATOM 3602 C CA . PRO A 1 459 ? -28.606 32.693 -13.636 1.00 80.50 459 PRO A CA 1
ATOM 3603 C C . PRO A 1 459 ? -29.694 32.639 -14.720 1.00 80.50 459 PRO A C 1
ATOM 3605 O O . PRO A 1 459 ? -30.010 31.571 -15.242 1.00 80.50 459 PRO A O 1
ATOM 3608 N N . ALA A 1 460 ? -30.234 33.796 -15.125 1.00 79.50 460 ALA A N 1
ATOM 3609 C CA . ALA A 1 460 ? -31.215 33.892 -16.208 1.00 79.50 460 ALA A CA 1
ATOM 3610 C C . ALA A 1 460 ? -30.644 33.486 -17.583 1.00 79.50 460 ALA A C 1
ATOM 3612 O O . ALA A 1 460 ? -31.344 32.870 -18.387 1.00 79.50 460 ALA A O 1
ATOM 3613 N N . GLU A 1 461 ? -29.370 33.789 -17.855 1.00 76.06 461 GLU A N 1
ATOM 3614 C CA . GLU A 1 461 ? -28.704 33.384 -19.098 1.00 76.06 461 GLU A CA 1
ATOM 3615 C C . GLU A 1 461 ? -28.500 31.871 -19.136 1.00 76.06 461 GLU A C 1
ATOM 3617 O O . GLU A 1 461 ? -28.723 31.251 -20.177 1.00 76.06 461 GLU A O 1
ATOM 3622 N N . VAL A 1 462 ? -28.143 31.272 -17.995 1.00 75.50 462 VAL A N 1
ATOM 3623 C CA . VAL A 1 462 ? -28.054 29.815 -17.842 1.00 75.50 462 VAL A CA 1
ATOM 3624 C C . VAL A 1 462 ? -29.412 29.172 -18.103 1.00 75.50 462 VAL A C 1
ATOM 3626 O O . VAL A 1 462 ? -29.506 28.315 -18.976 1.00 75.50 462 VAL A O 1
ATOM 3629 N N . ARG A 1 463 ? -30.486 29.650 -17.460 1.00 76.56 463 ARG A N 1
ATOM 3630 C CA . ARG A 1 463 ? -31.853 29.142 -17.682 1.00 76.56 463 ARG A CA 1
ATOM 3631 C C . ARG A 1 463 ? -32.278 29.219 -19.154 1.00 76.56 463 ARG A C 1
ATOM 3633 O O . ARG A 1 463 ? -32.787 28.241 -19.691 1.00 76.56 463 ARG A O 1
ATOM 3640 N N . SER A 1 464 ? -31.969 30.314 -19.854 1.00 74.00 464 SER A N 1
ATOM 3641 C CA . SER A 1 464 ? -32.296 30.447 -21.283 1.00 74.00 464 SER A CA 1
ATOM 3642 C C . SER A 1 464 ? -31.540 29.459 -22.188 1.00 74.00 464 SER A C 1
ATOM 3644 O O . SER A 1 464 ? -32.100 28.975 -23.175 1.00 74.00 464 SER A O 1
ATOM 3646 N N . HIS A 1 465 ? -30.279 29.125 -21.878 1.00 68.50 465 HIS A N 1
ATOM 3647 C CA . HIS A 1 465 ? -29.536 28.095 -22.624 1.00 68.50 465 HIS A CA 1
ATOM 3648 C C . HIS A 1 465 ? -30.149 26.696 -22.443 1.00 68.50 465 HIS A C 1
ATOM 3650 O O . HIS A 1 465 ? -30.040 25.855 -23.341 1.00 68.50 465 HIS A O 1
ATOM 3656 N N . LEU A 1 466 ? -30.817 26.463 -21.312 1.00 67.62 466 LEU A N 1
ATOM 3657 C CA . LEU A 1 466 ? -31.441 25.192 -20.956 1.00 67.62 466 LEU A CA 1
ATOM 3658 C C . LEU A 1 466 ? -32.826 25.018 -21.565 1.00 67.62 466 LEU A C 1
ATOM 3660 O O . LEU A 1 466 ? -33.101 23.966 -22.133 1.00 67.62 466 LEU A O 1
ATOM 3664 N N . GLU A 1 467 ? -33.656 26.061 -21.544 1.00 69.25 467 GLU A N 1
ATOM 3665 C CA . GLU A 1 467 ? -34.973 26.069 -22.202 1.00 69.25 467 GLU A CA 1
ATOM 3666 C C . GLU A 1 467 ? -34.869 25.768 -23.702 1.00 69.25 467 GLU A C 1
ATOM 3668 O O . GLU A 1 467 ? -35.717 25.089 -24.279 1.00 69.25 467 GLU A O 1
ATOM 3673 N N . LYS A 1 468 ? -33.782 26.222 -24.335 1.00 73.19 468 LYS A N 1
ATOM 3674 C CA . LYS A 1 468 ? -33.489 25.967 -25.751 1.00 73.19 468 LYS A CA 1
ATOM 3675 C C . LYS A 1 468 ? -32.942 24.561 -26.020 1.00 73.19 468 LYS A C 1
ATOM 3677 O O . LYS A 1 468 ? -32.699 24.237 -27.181 1.00 73.19 468 LYS A O 1
ATOM 3682 N N . LYS A 1 469 ? -32.714 23.750 -24.976 1.00 72.44 469 LYS A N 1
ATOM 3683 C CA . LYS A 1 469 ? -32.250 22.349 -25.028 1.00 72.44 469 LYS A CA 1
ATOM 3684 C C . LYS A 1 469 ? -31.025 22.121 -25.921 1.00 72.44 469 LYS A C 1
ATOM 3686 O O . LYS A 1 469 ? -30.840 21.047 -26.487 1.00 72.44 469 LYS A O 1
ATOM 3691 N N . PHE A 1 470 ? -30.160 23.130 -26.053 1.00 71.44 470 PHE A N 1
ATOM 3692 C CA . PHE A 1 470 ? -29.035 23.089 -26.993 1.00 71.44 470 PHE A CA 1
ATOM 3693 C C . PHE A 1 470 ? -28.043 21.961 -26.667 1.00 71.44 470 PHE A C 1
ATOM 3695 O O . PHE A 1 470 ? -27.492 21.328 -27.565 1.00 71.44 470 PHE A O 1
ATOM 3702 N N . TRP A 1 471 ? -27.852 21.678 -25.379 1.00 73.69 471 TRP A N 1
ATOM 3703 C CA . TRP A 1 471 ? -26.982 20.605 -24.909 1.00 73.69 471 TRP A CA 1
ATOM 3704 C C . TRP A 1 471 ? -27.563 19.213 -25.208 1.00 73.69 471 TRP A C 1
ATOM 3706 O O . TRP A 1 471 ? -26.809 18.321 -25.575 1.00 73.69 471 TRP A O 1
ATOM 3716 N N . GLU A 1 472 ? -28.884 19.014 -25.159 1.00 79.75 472 GLU A N 1
ATOM 3717 C CA . GLU A 1 472 ? -29.491 17.693 -25.398 1.00 79.75 472 GLU A CA 1
ATOM 3718 C C . GLU A 1 472 ? -29.153 17.142 -26.776 1.00 79.75 472 GLU A C 1
ATOM 3720 O O . GLU A 1 472 ? -28.859 15.957 -26.908 1.00 79.75 472 GLU A O 1
ATOM 3725 N N . ARG A 1 473 ? -29.134 18.004 -27.797 1.00 75.00 473 ARG A N 1
ATOM 3726 C CA . ARG A 1 473 ? -28.741 17.601 -29.147 1.00 75.00 473 ARG A CA 1
ATOM 3727 C C . ARG A 1 473 ? -27.296 17.097 -29.182 1.00 75.00 473 ARG A C 1
ATOM 3729 O O . ARG A 1 473 ? -27.046 16.019 -29.707 1.00 75.00 473 ARG A O 1
ATOM 3736 N N . PHE A 1 474 ? -26.375 17.843 -28.575 1.00 72.19 474 PHE A N 1
ATOM 3737 C CA . PHE A 1 474 ? -24.957 17.478 -28.493 1.00 72.19 474 PHE A CA 1
ATOM 3738 C C . PHE A 1 474 ? -24.746 16.128 -27.788 1.00 72.19 474 PHE A C 1
ATOM 3740 O O . PHE A 1 474 ? -23.961 15.298 -28.236 1.00 72.19 474 PHE A O 1
ATOM 3747 N N . TRP A 1 475 ? -25.495 15.876 -26.715 1.00 73.56 475 TRP A N 1
ATOM 3748 C CA . TRP A 1 475 ? -25.414 14.628 -25.958 1.00 73.56 475 TRP A CA 1
ATOM 3749 C C . TRP A 1 475 ? -26.144 13.458 -26.627 1.00 73.56 475 TRP A C 1
ATOM 3751 O O . TRP A 1 475 ? -25.692 12.321 -26.519 1.00 73.56 475 TRP A O 1
ATOM 3761 N N . THR A 1 476 ? -27.214 13.724 -27.379 1.00 79.19 476 THR A N 1
ATOM 3762 C CA . THR A 1 476 ? -27.879 12.718 -28.223 1.00 79.19 476 THR A CA 1
ATOM 3763 C C . THR A 1 476 ? -26.928 12.223 -29.311 1.00 79.19 476 THR A C 1
ATOM 3765 O O . THR A 1 476 ? -26.821 11.020 -29.524 1.00 79.19 476 THR A O 1
ATOM 3768 N N . GLU A 1 477 ? -26.188 13.134 -29.950 1.00 74.69 477 GLU A N 1
ATOM 3769 C CA . GLU A 1 477 ? -25.196 12.810 -30.985 1.00 74.69 477 GLU A CA 1
ATOM 3770 C C . GLU A 1 477 ? -23.982 12.032 -30.427 1.00 74.69 477 GLU A C 1
ATOM 3772 O O . GLU A 1 477 ? -23.363 11.264 -31.159 1.00 74.69 477 GLU A O 1
ATOM 3777 N N . MET A 1 478 ? -23.661 12.171 -29.132 1.00 67.25 478 MET A N 1
ATOM 3778 C CA . MET A 1 478 ? -22.614 11.383 -28.459 1.00 67.25 478 MET A CA 1
ATOM 3779 C C . MET A 1 478 ? -23.082 10.029 -27.910 1.00 67.25 478 MET A C 1
ATOM 3781 O O . MET A 1 478 ? -22.246 9.213 -27.512 1.00 67.25 478 MET A O 1
ATOM 3785 N N . SER A 1 479 ? -24.392 9.783 -27.857 1.00 73.31 479 SER A N 1
ATOM 3786 C CA . SER A 1 479 ? -24.942 8.514 -27.384 1.00 73.31 479 SER A CA 1
ATOM 3787 C C . SER A 1 479 ? -24.723 7.428 -28.434 1.00 73.31 479 SER A C 1
ATOM 3789 O O . SER A 1 479 ? -24.993 7.630 -29.617 1.00 73.31 479 SER A O 1
ATOM 3791 N N . SER A 1 480 ? -24.235 6.260 -28.017 1.00 70.62 480 SER A N 1
ATOM 3792 C CA . SER A 1 480 ? -24.028 5.120 -28.918 1.00 70.62 480 SER A CA 1
ATOM 3793 C C . SER A 1 480 ? -24.543 3.826 -28.288 1.00 70.62 480 SER A C 1
ATOM 3795 O O . SER A 1 480 ? -24.649 3.754 -27.064 1.00 70.62 480 SER A O 1
ATOM 3797 N N . PRO A 1 481 ? -24.813 2.769 -29.076 1.00 66.50 481 PRO A N 1
ATOM 3798 C CA . PRO A 1 481 ? -25.283 1.491 -28.536 1.00 66.50 481 PRO A CA 1
ATOM 3799 C C . PRO A 1 481 ? -24.348 0.877 -27.482 1.00 66.50 481 PRO A C 1
ATOM 3801 O O . PRO A 1 481 ? -24.814 0.241 -26.544 1.00 66.50 481 PRO A O 1
ATOM 3804 N N . ASN A 1 482 ? -23.036 1.111 -27.603 1.00 54.91 482 ASN A N 1
ATOM 3805 C CA . ASN A 1 482 ? -22.023 0.611 -26.665 1.00 54.91 482 ASN A CA 1
ATOM 3806 C C . ASN A 1 482 ? -21.823 1.528 -25.446 1.00 54.91 482 ASN A C 1
ATOM 3808 O O . ASN A 1 482 ? -21.138 1.157 -24.495 1.00 54.91 482 ASN A O 1
ATOM 3812 N N . HIS A 1 483 ? -22.375 2.741 -25.480 1.00 60.84 483 HIS A N 1
ATOM 3813 C CA . HIS A 1 483 ? -22.278 3.711 -24.396 1.00 60.84 483 HIS A CA 1
ATOM 3814 C C . HIS A 1 483 ? -23.550 4.570 -24.364 1.00 60.84 483 HIS A C 1
ATOM 3816 O O . HIS A 1 483 ? -23.533 5.717 -24.829 1.00 60.84 483 HIS A O 1
ATOM 3822 N N . PRO A 1 484 ? -24.675 3.997 -23.895 1.00 72.06 484 PRO A N 1
ATOM 3823 C CA . PRO A 1 484 ? -25.943 4.703 -23.865 1.00 72.06 484 PRO A CA 1
ATOM 3824 C C . PRO A 1 484 ? -25.869 5.855 -22.862 1.00 72.06 484 PRO A C 1
ATOM 3826 O O . PRO A 1 484 ? -25.475 5.681 -21.709 1.00 72.06 484 PRO A O 1
ATOM 3829 N N . ILE A 1 485 ? -26.238 7.048 -23.317 1.00 76.56 485 ILE A N 1
ATOM 3830 C CA . ILE A 1 485 ? -26.285 8.255 -22.492 1.00 76.56 485 ILE A CA 1
ATOM 3831 C C . ILE A 1 485 ? -27.712 8.432 -21.987 1.00 76.56 485 ILE A C 1
ATOM 3833 O O . ILE A 1 485 ? -28.643 8.603 -22.775 1.00 76.56 485 ILE A O 1
ATOM 3837 N N . ASP A 1 486 ? -27.873 8.414 -20.667 1.00 81.75 486 ASP A N 1
ATOM 3838 C CA . ASP A 1 486 ? -29.148 8.671 -20.005 1.00 81.75 486 ASP A CA 1
ATOM 3839 C C . ASP A 1 486 ? -29.461 10.178 -20.013 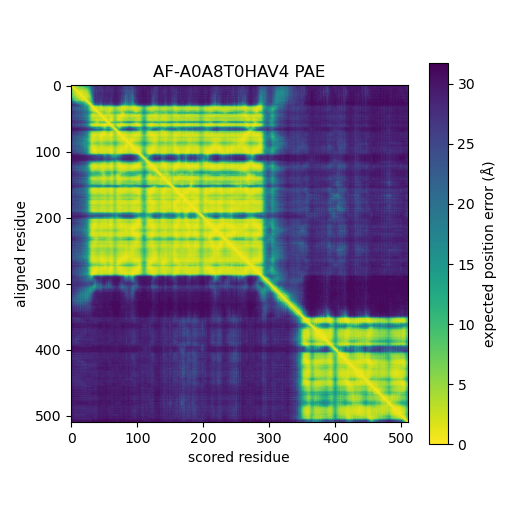1.00 81.75 486 ASP A C 1
ATOM 3841 O O . ASP A 1 486 ? -29.092 10.935 -19.113 1.00 81.75 486 ASP A O 1
ATOM 3845 N N . LEU A 1 487 ? -30.106 10.637 -21.088 1.00 82.00 487 LEU A N 1
ATOM 3846 C CA . LEU A 1 487 ? -30.485 12.041 -21.274 1.00 82.00 487 LEU A CA 1
ATOM 3847 C C . LEU A 1 487 ? -31.483 12.536 -20.220 1.00 82.00 487 LEU A C 1
ATOM 3849 O O . LEU A 1 487 ? -31.515 13.734 -19.932 1.00 82.00 487 LEU A O 1
ATOM 3853 N N . GLU A 1 488 ? -32.291 11.645 -19.646 1.00 84.19 488 GLU A N 1
ATOM 3854 C CA . GLU A 1 488 ? -33.255 11.995 -18.604 1.00 84.19 488 GLU A CA 1
ATOM 3855 C C . GLU A 1 488 ? -32.538 12.288 -17.284 1.00 84.19 488 GLU A C 1
ATOM 3857 O O . GLU A 1 488 ? -32.806 13.317 -16.657 1.00 84.19 488 GLU A O 1
ATOM 3862 N N . LYS A 1 489 ? -31.524 11.484 -16.937 1.00 85.25 489 LYS A N 1
ATOM 3863 C CA . LYS A 1 489 ? -30.631 11.754 -15.802 1.00 85.25 489 LYS A CA 1
ATOM 3864 C C . LYS A 1 489 ? -29.990 13.141 -15.894 1.00 85.25 489 LYS A C 1
ATOM 3866 O O . LYS A 1 489 ? -30.030 13.902 -14.926 1.00 85.25 489 LYS A O 1
ATOM 3871 N N . TYR A 1 490 ? -29.428 13.503 -17.049 1.00 85.38 490 TYR A N 1
ATOM 3872 C CA . TYR A 1 490 ? -28.803 14.821 -17.223 1.00 85.38 490 TYR A CA 1
ATOM 3873 C C . TYR A 1 490 ? -29.819 15.966 -17.218 1.00 85.38 490 TYR A C 1
ATOM 3875 O O . TYR A 1 490 ? -29.520 17.036 -16.690 1.00 85.38 490 TYR A O 1
ATOM 3883 N N . ARG A 1 491 ? -31.030 15.743 -17.746 1.00 85.75 491 ARG A N 1
ATOM 3884 C CA . ARG A 1 491 ? -32.122 16.725 -17.691 1.00 85.75 491 ARG A CA 1
ATOM 3885 C C . ARG A 1 491 ? -32.490 17.045 -16.248 1.00 85.75 491 ARG A C 1
ATOM 3887 O O . ARG A 1 491 ? -32.470 18.215 -15.874 1.00 85.75 491 ARG A O 1
ATOM 3894 N N . ASN A 1 492 ? -32.742 16.017 -15.441 1.00 88.12 492 ASN A N 1
ATOM 3895 C CA . ASN A 1 492 ? -33.072 16.182 -14.028 1.00 88.12 492 ASN A CA 1
ATOM 3896 C C . ASN A 1 492 ? -31.957 16.918 -13.265 1.00 88.12 492 ASN A C 1
ATOM 3898 O O . ASN A 1 492 ? -32.218 17.813 -12.461 1.00 88.12 492 ASN A O 1
ATOM 3902 N N . ALA A 1 493 ? -30.698 16.583 -13.557 1.00 89.06 493 ALA A N 1
ATOM 3903 C CA . ALA A 1 493 ? -29.548 17.203 -12.913 1.00 89.06 493 ALA A CA 1
ATOM 3904 C C . ALA A 1 493 ? -29.466 18.718 -13.175 1.00 89.06 493 ALA A C 1
ATOM 3906 O O . ALA A 1 493 ? -29.255 19.531 -12.275 1.00 89.06 493 ALA A O 1
ATOM 3907 N N . VAL A 1 494 ? -29.688 19.096 -14.429 1.00 86.25 494 VAL A N 1
ATOM 3908 C CA . VAL A 1 494 ? -29.678 20.478 -14.899 1.00 86.25 494 VAL A CA 1
ATOM 3909 C C . VAL A 1 494 ? -30.872 21.281 -14.373 1.00 86.25 494 VAL A C 1
ATOM 3911 O O . VAL A 1 494 ? -30.703 22.428 -13.955 1.00 86.25 494 VAL A O 1
ATOM 3914 N N . GLU A 1 495 ? -32.068 20.690 -14.366 1.00 86.25 495 GLU A N 1
ATOM 3915 C CA . GLU A 1 495 ? -33.273 21.304 -13.794 1.00 86.25 495 GLU A CA 1
ATOM 3916 C C . GLU A 1 495 ? -33.102 21.547 -12.290 1.00 86.25 495 GLU A C 1
ATOM 3918 O O . GLU A 1 495 ? -33.368 22.649 -11.805 1.00 86.25 495 GLU A O 1
ATOM 3923 N N . THR A 1 496 ? -32.565 20.560 -11.567 1.00 87.81 496 THR A N 1
ATOM 3924 C CA . THR A 1 496 ? -32.262 20.674 -10.135 1.00 87.81 496 THR A CA 1
ATOM 3925 C C . THR A 1 496 ? -31.274 21.808 -9.871 1.00 87.81 496 THR A C 1
ATOM 3927 O O . THR A 1 496 ? -31.553 22.669 -9.040 1.00 87.81 496 THR A O 1
ATOM 3930 N N . LEU A 1 497 ? -30.173 21.889 -10.629 1.00 87.50 497 LEU A N 1
ATOM 3931 C CA . LEU A 1 497 ? -29.190 22.969 -10.491 1.00 87.50 497 LEU A CA 1
ATOM 3932 C C . LEU A 1 497 ? -29.824 24.365 -10.622 1.00 87.50 497 LEU A C 1
ATOM 3934 O O . LEU A 1 497 ? -29.439 25.288 -9.910 1.00 87.50 497 LEU A O 1
ATOM 3938 N N . CYS A 1 498 ? -30.808 24.528 -11.511 1.00 81.75 498 CYS A N 1
ATOM 3939 C CA . CYS A 1 498 ? -31.469 25.815 -11.756 1.00 81.75 498 CYS A CA 1
ATOM 3940 C C . CYS A 1 498 ? -32.455 26.241 -10.672 1.00 81.75 498 CYS A C 1
ATOM 3942 O O . CYS A 1 498 ? -32.763 27.436 -10.564 1.00 81.75 498 CYS A O 1
ATOM 3944 N N . ASN A 1 499 ? -32.964 25.269 -9.919 1.00 84.75 499 ASN A N 1
ATOM 3945 C CA . ASN A 1 499 ? -33.889 25.480 -8.815 1.00 84.75 499 ASN A CA 1
ATOM 3946 C C . ASN A 1 499 ? -33.160 25.737 -7.489 1.00 84.75 499 ASN A C 1
ATOM 3948 O O . ASN A 1 499 ? -33.790 26.162 -6.523 1.00 84.75 499 ASN A O 1
ATOM 3952 N N . ILE A 1 500 ? -31.840 25.533 -7.446 1.00 86.12 500 ILE A N 1
ATOM 3953 C CA . ILE A 1 500 ? -30.995 25.862 -6.299 1.00 86.12 500 ILE A CA 1
ATOM 3954 C C . ILE A 1 500 ? -30.504 27.310 -6.426 1.00 86.12 500 ILE A C 1
ATOM 3956 O O . ILE A 1 500 ? -30.027 27.740 -7.478 1.00 86.12 500 ILE A O 1
ATOM 3960 N N . ASN A 1 501 ? -30.608 28.075 -5.338 1.00 84.62 501 ASN A N 1
ATOM 3961 C CA . ASN A 1 501 ? -30.053 29.426 -5.279 1.00 84.62 501 ASN A CA 1
ATOM 3962 C C . ASN A 1 501 ? -28.521 29.360 -5.322 1.00 84.62 501 ASN A C 1
ATOM 3964 O O . ASN A 1 501 ? -27.904 28.695 -4.492 1.00 84.62 501 ASN A O 1
ATOM 3968 N N . GLY A 1 502 ? -27.919 30.060 -6.281 1.00 85.12 502 GLY A N 1
ATOM 3969 C CA . GLY A 1 502 ? -26.469 30.109 -6.455 1.00 85.12 502 GLY A CA 1
ATOM 3970 C C . GLY A 1 502 ? -25.873 31.496 -6.243 1.00 85.12 502 GLY A C 1
ATOM 3971 O O . GLY A 1 502 ? -26.583 32.469 -5.985 1.00 85.12 502 GLY A O 1
ATOM 3972 N N . VAL A 1 503 ? -24.552 31.575 -6.382 1.00 86.12 503 VAL A N 1
ATOM 3973 C CA . VAL A 1 503 ? -23.761 32.804 -6.238 1.00 86.12 503 VAL A CA 1
ATOM 3974 C C . VAL A 1 503 ? -23.281 33.266 -7.608 1.00 86.12 503 VAL A C 1
ATOM 3976 O O . VAL A 1 503 ? -22.717 32.484 -8.370 1.00 86.12 503 VAL A O 1
ATOM 3979 N N . GLU A 1 504 ? -23.484 34.543 -7.925 1.00 85.75 504 GLU A N 1
ATOM 3980 C CA . GLU A 1 504 ? -22.916 35.172 -9.121 1.00 85.75 504 GLU A CA 1
ATOM 3981 C C . GLU A 1 504 ? -21.501 35.682 -8.834 1.00 85.75 504 GLU A C 1
ATOM 3983 O O . GLU A 1 504 ? -21.289 36.422 -7.873 1.00 85.75 504 GLU A O 1
ATOM 3988 N N . TYR A 1 505 ? -20.537 35.336 -9.688 1.00 78.56 505 TYR A N 1
ATOM 3989 C CA . TYR A 1 505 ? -19.164 35.827 -9.584 1.00 78.56 505 TYR A CA 1
ATOM 3990 C C . TYR A 1 505 ? -18.711 36.467 -10.903 1.00 78.56 505 TYR A C 1
ATOM 3992 O O . TYR A 1 505 ? -18.529 35.789 -11.918 1.00 78.56 505 TYR A O 1
ATOM 4000 N N . ASN A 1 506 ? -18.526 37.793 -10.878 1.00 69.56 506 ASN A N 1
ATOM 4001 C CA . ASN A 1 506 ? -18.296 38.626 -12.068 1.00 69.56 506 ASN A CA 1
ATOM 4002 C C . ASN A 1 506 ? -16.967 39.417 -12.059 1.00 69.56 506 ASN A C 1
ATOM 4004 O O . ASN A 1 506 ? -16.700 40.142 -13.019 1.00 69.56 506 ASN A O 1
ATOM 4008 N N . PHE A 1 507 ? -16.134 39.314 -11.016 1.00 58.44 507 PHE A N 1
ATOM 4009 C CA . PHE A 1 507 ? -14.931 40.150 -10.872 1.00 58.44 507 PHE A CA 1
ATOM 4010 C C . PHE A 1 507 ? -13.678 39.507 -11.495 1.00 58.44 507 PHE A C 1
ATOM 4012 O O . PHE A 1 507 ? -13.526 38.287 -11.506 1.00 58.44 507 PHE A O 1
ATOM 4019 N N . TRP A 1 508 ? -12.835 40.343 -12.120 1.00 49.16 508 TRP A N 1
ATOM 4020 C CA . TRP A 1 508 ? -11.870 39.942 -13.157 1.00 49.16 508 TRP A CA 1
ATOM 4021 C C . TRP A 1 508 ? -10.401 39.867 -12.734 1.00 49.16 508 TRP A C 1
ATOM 4023 O O . TRP A 1 508 ? -9.624 39.368 -13.535 1.00 49.16 508 TRP A O 1
ATOM 4033 N N . ASN A 1 509 ? -10.019 40.306 -11.538 1.00 42.03 509 ASN A N 1
ATOM 4034 C CA . ASN A 1 509 ? -8.675 40.147 -10.977 1.00 42.03 509 ASN A CA 1
ATOM 4035 C C . ASN A 1 509 ? -8.795 40.329 -9.461 1.00 42.03 509 ASN A C 1
ATOM 4037 O O . ASN A 1 509 ? -9.165 41.424 -9.046 1.00 42.03 509 ASN A O 1
ATOM 4041 N N . ASP A 1 510 ? -8.608 39.242 -8.713 1.00 34.41 510 ASP A N 1
ATOM 4042 C CA . ASP A 1 510 ? -8.036 39.121 -7.357 1.00 34.41 510 ASP A CA 1
ATOM 4043 C C . ASP A 1 510 ? -8.431 37.756 -6.773 1.00 34.41 510 ASP A C 1
ATOM 4045 O O . ASP A 1 510 ? -9.638 37.524 -6.519 1.00 34.41 510 ASP A O 1
#

Mean predicted aligned error: 19.38 Å

Organism: Ceratodon purpureus (NCBI:txid3225)

Radius of gyration: 30.58 Å; Cα contacts (8 Å, |Δi|>4): 923; chains: 1; bounding box: 63×64×100 Å

Solvent-accessible surface area (backbone atoms only — not comparable to full-atom values): 29439 Å² total; per-residue (Å²): 136,58,77,67,58,62,52,54,54,54,50,54,50,50,49,50,52,49,52,49,50,50,53,62,60,65,65,58,78,74,64,59,50,67,50,65,32,85,42,33,68,65,64,86,66,38,42,73,32,81,36,31,40,79,47,80,56,40,28,36,30,29,35,70,89,64,100,63,90,56,62,26,35,8,29,46,29,46,63,63,68,43,71,40,33,38,87,88,81,66,47,47,38,24,37,41,34,38,36,31,32,35,24,37,52,98,65,89,59,90,58,82,80,85,70,85,68,48,18,19,34,37,27,44,35,54,39,84,63,92,74,76,62,93,63,44,33,41,7,86,47,21,45,74,44,35,74,93,52,55,66,41,105,44,60,41,45,35,40,36,44,35,33,43,56,43,73,90,53,60,50,90,39,34,15,28,40,30,37,23,60,29,22,84,40,50,79,45,72,37,65,69,38,82,83,46,95,46,81,89,67,39,58,69,65,55,62,57,50,37,35,40,39,38,41,40,36,41,58,91,80,36,36,37,35,35,31,70,38,70,44,54,91,94,62,65,69,84,64,96,62,58,72,41,80,39,58,41,54,83,79,55,44,64,72,77,48,49,52,49,54,27,31,41,38,39,27,12,9,15,30,91,34,45,49,42,47,34,43,39,28,43,33,42,38,36,31,66,63,99,66,94,74,85,80,80,86,73,93,78,95,67,101,62,79,72,82,77,83,78,86,80,81,60,68,73,60,55,56,59,56,57,65,64,54,79,80,64,89,76,90,81,84,84,80,92,77,84,90,76,89,80,80,89,78,81,89,78,78,90,75,82,69,48,26,34,35,40,43,44,64,62,44,99,48,73,70,54,46,44,46,64,55,50,50,50,47,53,52,50,54,49,23,61,75,67,71,46,60,65,46,77,47,68,69,72,89,77,80,94,85,71,93,68,65,61,66,59,53,51,54,58,72,65,31,35,33,38,36,38,45,40,42,96,61,30,77,77,36,72,62,40,47,54,51,43,32,51,49,53,73,60,56,42,78,88,68,20,40,73,39,40,32,26,45,77,44,54,73,68,59,54,50,54,52,53,78,66,45,59,47,57,56,60,50,57,72,66,37,39,95,94,51,75,62,64,63,64,57,46,48,52,24,53,54,50,55,70,75,46,81,58,46,77,46,77,85,92,84,134

InterPro domains:
  IPR000157 Toll/interleukin-1 receptor homology (TIR) domain [PF01582] (354-464)
  IPR000157 Toll/interleukin-1 receptor homology (TIR) domain [PS50104] (352-510)
  IPR000157 Toll/interleukin-1 receptor homology (TIR) domain [SM00255] (353-500)
  IPR001220 Legume lectin domain [PF00139] (33-292)
  IPR001220 Legume lectin domain [cd06899] (33-288)
  IPR013320 Concanavalin A-like lectin/glucanase domain superfamily [SSF49899] (33-288)
  IPR035897 Toll/interleukin-1 receptor homology (TIR) domain superfamily [G3DSA:3.40.50.10140] (351-510)
  IPR035897 Toll/interleukin-1 receptor homology (TIR) domain superfamily [SSF52200] (353-480)
  IPR050258 Leguminous Lectin [PTHR32401] (30-309)

Sequence (510 aa):
MSRAMASCYHFALAELLLVGQIILGAVIVQAQTNFSFLSFPTAESFLVLNDTVHVGNSSFLLNVQGARMSPSCGRLLYNEKIKMKDMASGAVASFHTAFTFQIYGPNMIFVAPEVYYHGDGLAFTFVRSITLSDAVESGSELCLLDRAIDGSINPLFAIEFDTYKTHWFGDISDSHVGVNIDSMRSIWSYNLCESSENQEYCSYLANGGYFTAWIDYYKTSEILQVFLASGSLDDISKPLKPLIEANISKFMPLANLVDEFMYVGFSSGTGVHWEVHEIKSWTFTSSMTQQETVVLSGDQSSGSPVKQIIIGVSVAGGILLLASWKVLGGPLKTPTYSQTSFELQPLTQGLETFRIFISHTGGPNGSEKNFPINLSKALKDYAEEKKCNYEVFIDRKMEKGTKFPEEILRQIAMTHLGIVVVTKEFFKNKWPMIELAKFVELYKPPEVLILPLFYKLKPAEVRSHLEKKFWERFWTEMSSPNHPIDLEKYRNAVETLCNINGVEYNFWND